Protein AF-A0A7C5TXJ9-F1 (afdb_monomer)

Radius of gyration: 31.92 Å; Cα contacts (8 Å, |Δi|>4): 558; chains: 1; bounding box: 77×81×95 Å

Foldseek 3Di:
DDPPPDQDPVRVLVVLLVVLLVVLLVVLQVLLVVLVVVPPQPPVPDPPPDDPDPPDPDPVQPPLDQQEFEEAADPPLCLVVSLVVSLVVLVVQQVPPPPPDPDDDDDDPDDDPPDRDQFRSEDEFPEAELQPDDQVDALVNVVLVRLLVVLVVCLVVDPDPVLNVLSVVLNCLSVVQAVLLVCLVDPNVLVVLVVPAPDPVSSVVSVVVSVVSVVCNQVSLQVSLVSVSVSVRYQAYEHEYEALLVHPHQSVRRLVCSLRRQSYSRYHYHHYYNVVSNLVRQLVVLCVVCVVVLVVQCPPPPVPPPVVSVVSNVCSNVVSVVSCCSNPPPVSYRYSYCPPVNVQCVLCVVLVHRDAGPLRVLVCQLVPPPDPVSVVVSVVVNVVCVVCVVFFDSVLSSQLVVLVPPPPRDLLNNVVSVVVRVVVSLVVDPQWADKDWDVSQSVCCVPFVWTWIWTAGPVRWIKIKIKHWDDPPDDDDPPDDDTDIFIWIDGPDDDDTDGPDDDDDDPVVVVVVCVVCVVVDDD

pLDDT: mean 71.31, std 22.33, range [27.73, 98.38]

Sequence (523 aa):
MYEATMPRISDELLLKQKEAFREIFQRIYRLAGEVAAELPCDSPGKPEHGQPQPGGPSVEDARQIHRVFAIDGGRGSGKTTLLLTLAEALQCAGRDRNGCCPSGAVPEDATTPHGPRRLRTAWVLPTICPNDLEGSDTVMEAIFAHLSARLDEWYREEHETDRRKKTDGLKRRLVEDIQRGWAFSRQTGWEVVARDAMDYRDFVQLRADQLSASHRRLETWRGFVSDLLNHVGAVFLVVPVDDADLARISCRETLDAIRIYLAHQRIITLFCADLRALRRRLAAEALAEVAPAVNVLHSDGKQESNPLALELLMLAREEPEDLVEKVLPLRYRYHTGLGEGDLDRLVRYRAGNEDLSFSERLWSLADTSAEPRLRLIAWCMLRLLSLVETCLSVRGAAALVGALDESAATPATILREMEAIILEQARLSPRFVNVELGPDPAQAWLDRGLLDIAWKDEGGRRVRATCLLGRSQERFAPETTPVAFWAIVNVLDGVSLRLRKTVEESDDVSRMASAALSPLLPP

Nearest PDB structures (foldseek):
  8hr8-assembly1_C  TM=5.755E-01  e=3.267E-11  Escherichia coli
  8hr9-assembly1_L  TM=5.761E-01  e=9.296E-11  Escherichia coli
  8hra-assembly1_G  TM=5.396E-01  e=2.142E-09  Escherichia coli
  8hra-assembly1_C  TM=5.373E-01  e=2.782E-09  Escherichia coli
  8fnw-assembly1_S  TM=5.820E-01  e=1.335E-08  Escherichia coli

Mean predicted aligned error: 17.06 Å

Structure (mmCIF, N/CA/C/O backbone):
data_AF-A0A7C5TXJ9-F1
#
_entry.id   AF-A0A7C5TXJ9-F1
#
loop_
_atom_site.group_PDB
_atom_site.id
_atom_site.type_symbol
_atom_site.label_atom_id
_atom_site.label_alt_id
_atom_site.label_comp_id
_atom_site.label_asym_id
_atom_site.label_entity_id
_atom_site.label_seq_id
_atom_site.pdbx_PDB_ins_code
_atom_site.Cartn_x
_atom_site.Cartn_y
_atom_site.Cartn_z
_atom_site.occupancy
_atom_site.B_iso_or_equiv
_atom_site.auth_seq_id
_atom_site.auth_comp_id
_atom_site.auth_asym_id
_atom_site.auth_atom_id
_atom_site.pdbx_PDB_model_num
ATOM 1 N N . MET A 1 1 ? -3.013 47.029 -24.398 1.00 41.28 1 MET A N 1
ATOM 2 C CA . MET A 1 1 ? -4.189 46.778 -23.537 1.00 41.28 1 MET A CA 1
ATOM 3 C C . MET A 1 1 ? -4.649 45.325 -23.712 1.00 41.28 1 MET A C 1
ATOM 5 O O . MET A 1 1 ? -5.781 45.079 -24.085 1.00 41.28 1 MET A O 1
ATOM 9 N N . TYR A 1 2 ? -3.737 44.376 -23.472 1.00 34.91 2 TYR A N 1
ATOM 10 C CA . TYR A 1 2 ? -3.995 42.935 -23.355 1.00 34.91 2 TYR A CA 1
ATOM 11 C C . TYR A 1 2 ? -2.947 42.385 -22.376 1.00 34.91 2 TYR A C 1
ATOM 13 O O . TYR A 1 2 ? -2.049 41.637 -22.740 1.00 34.91 2 TYR A O 1
ATOM 21 N N . GLU A 1 3 ? -3.015 42.828 -21.119 1.00 37.03 3 GLU A N 1
ATOM 22 C CA . GLU A 1 3 ? -2.501 42.017 -20.011 1.00 37.03 3 GLU A CA 1
ATOM 23 C C . GLU A 1 3 ? -3.558 40.942 -19.744 1.00 37.03 3 GLU A C 1
ATOM 25 O O . GLU A 1 3 ? -4.351 41.033 -18.812 1.00 37.03 3 GLU A O 1
ATOM 30 N N . ALA A 1 4 ? -3.634 39.950 -20.633 1.00 47.91 4 ALA A N 1
ATOM 31 C CA . ALA A 1 4 ? -4.268 38.692 -20.282 1.00 47.91 4 ALA A CA 1
ATOM 32 C C . ALA A 1 4 ? -3.317 38.020 -19.287 1.00 47.91 4 ALA A C 1
ATOM 34 O O . ALA A 1 4 ? -2.257 37.514 -19.656 1.00 47.91 4 ALA A O 1
ATOM 35 N N . THR A 1 5 ? -3.644 38.132 -18.003 1.00 45.56 5 THR A N 1
ATOM 36 C CA . THR A 1 5 ? -2.929 37.516 -16.889 1.00 45.56 5 THR A CA 1
ATOM 37 C C . THR A 1 5 ? -2.915 36.005 -17.086 1.00 45.56 5 THR A C 1
ATOM 39 O O . THR A 1 5 ? -3.874 35.313 -16.750 1.00 45.56 5 THR A O 1
ATOM 42 N N . MET A 1 6 ? -1.827 35.487 -17.660 1.00 44.81 6 MET A N 1
ATOM 43 C CA . MET A 1 6 ? -1.602 34.048 -17.724 1.00 44.81 6 MET A CA 1
ATOM 44 C C . MET A 1 6 ? -1.619 33.481 -16.300 1.00 44.81 6 MET A C 1
ATOM 46 O O . MET A 1 6 ? -0.939 34.044 -15.430 1.00 44.81 6 MET A O 1
ATOM 50 N N . PRO A 1 7 ? -2.321 32.362 -16.050 1.00 55.94 7 PRO A N 1
ATOM 51 C CA . PRO A 1 7 ? -2.111 31.602 -14.831 1.00 55.94 7 PRO A CA 1
ATOM 52 C C . PRO A 1 7 ? -0.627 31.248 -14.763 1.00 55.94 7 PRO A C 1
ATOM 54 O O . PRO A 1 7 ? -0.042 30.765 -15.739 1.00 55.94 7 PRO A O 1
ATOM 57 N N . ARG A 1 8 ? 0.023 31.521 -13.632 1.00 70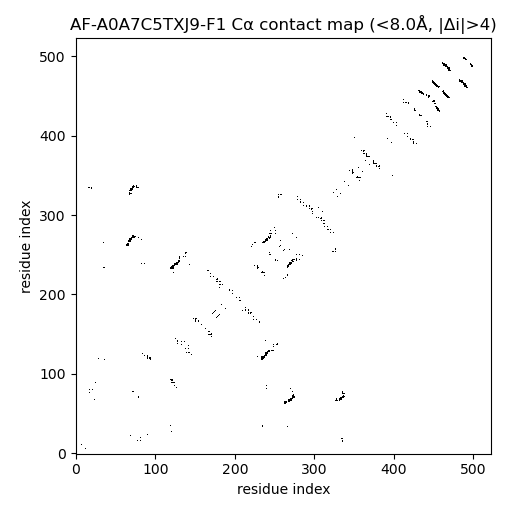.12 8 ARG A N 1
ATOM 58 C CA . ARG A 1 8 ? 1.399 31.059 -13.436 1.00 70.12 8 ARG A CA 1
ATOM 59 C C . ARG A 1 8 ? 1.374 29.528 -13.493 1.00 70.12 8 ARG A C 1
ATOM 61 O O . ARG A 1 8 ? 0.384 28.920 -13.111 1.00 70.12 8 ARG A O 1
ATOM 68 N N . ILE A 1 9 ? 2.463 28.884 -13.916 1.00 67.25 9 ILE A N 1
ATOM 69 C CA . ILE A 1 9 ? 2.589 27.407 -13.893 1.00 67.25 9 ILE A CA 1
ATOM 70 C C . ILE A 1 9 ? 2.201 26.827 -12.515 1.00 67.25 9 ILE A C 1
ATOM 72 O O . ILE A 1 9 ? 1.626 25.745 -12.417 1.00 67.25 9 ILE A O 1
ATOM 76 N N . SER A 1 10 ? 2.460 27.588 -11.448 1.00 75.56 10 SER A N 1
ATOM 77 C CA . SER A 1 10 ? 2.015 27.283 -10.089 1.00 75.56 10 SER A CA 1
ATOM 78 C C . SER A 1 10 ? 0.497 27.173 -9.941 1.00 75.56 10 SER A C 1
ATOM 80 O O . SER A 1 10 ? 0.031 26.349 -9.165 1.00 75.56 10 SER A O 1
ATOM 82 N N . ASP A 1 11 ? -0.270 27.986 -10.661 1.00 84.81 11 ASP A N 1
ATOM 83 C CA . ASP A 1 11 ? -1.721 28.105 -10.529 1.00 84.81 11 ASP A CA 1
ATOM 84 C C . ASP A 1 11 ? -2.429 26.926 -11.202 1.00 84.81 11 ASP A C 1
ATOM 86 O O . ASP A 1 11 ? -3.372 26.381 -10.633 1.00 84.81 11 ASP A O 1
ATOM 90 N N . GLU A 1 12 ? -1.941 26.478 -12.365 1.00 83.31 12 GLU A N 1
ATOM 91 C CA . GLU A 1 12 ? -2.457 25.278 -13.039 1.00 83.31 12 GLU A CA 1
ATOM 92 C C . GLU A 1 12 ? -2.142 24.009 -12.236 1.00 83.31 12 GLU A C 1
ATOM 94 O O . GLU A 1 12 ? -3.018 23.172 -12.011 1.00 83.31 12 GLU A O 1
ATOM 99 N N . LEU A 1 13 ? -0.907 23.887 -11.738 1.00 84.38 13 LEU A N 1
ATOM 100 C CA . LEU A 1 13 ? -0.510 22.770 -10.884 1.00 84.38 13 LEU A CA 1
ATOM 101 C C . LEU A 1 13 ? -1.352 22.729 -9.599 1.00 84.38 13 LEU A C 1
ATOM 103 O O . LEU A 1 13 ? -1.857 21.676 -9.209 1.00 84.38 13 LEU A O 1
ATOM 107 N N . LEU A 1 14 ? -1.557 23.887 -8.968 1.00 87.44 14 LEU A N 1
ATOM 108 C CA . LEU A 1 14 ? -2.400 24.015 -7.784 1.00 87.44 14 LEU A CA 1
ATOM 109 C C . LEU A 1 14 ? -3.865 23.680 -8.092 1.00 87.44 14 LEU A C 1
ATOM 111 O O . LEU A 1 14 ? -4.541 23.089 -7.250 1.00 87.44 14 LEU A O 1
ATOM 115 N N . LEU A 1 15 ? -4.372 24.041 -9.275 1.00 90.00 15 LEU A N 1
ATOM 116 C CA . LEU A 1 15 ? -5.720 23.681 -9.708 1.00 90.00 15 LEU A CA 1
ATOM 117 C C . LEU A 1 15 ? -5.866 22.158 -9.828 1.00 90.00 15 LEU A C 1
ATOM 119 O O . LEU A 1 15 ? -6.760 21.598 -9.196 1.00 90.00 15 LEU A O 1
ATOM 123 N N . LYS A 1 16 ? -4.936 21.483 -10.517 1.00 89.94 16 LYS A N 1
ATOM 124 C CA . LYS A 1 16 ? -4.914 20.012 -10.633 1.00 89.94 16 LYS A CA 1
ATOM 125 C C . LYS A 1 16 ? -4.832 19.324 -9.272 1.00 89.94 16 LYS A C 1
ATOM 127 O O . LYS A 1 16 ? -5.564 18.375 -9.006 1.00 89.94 16 LYS A O 1
ATOM 132 N N . GLN A 1 17 ? -3.991 19.830 -8.368 1.00 92.06 17 GLN A N 1
ATOM 133 C CA . GLN A 1 17 ? -3.908 19.320 -6.996 1.00 92.06 17 GLN A CA 1
ATOM 134 C C . GLN A 1 17 ? -5.220 19.505 -6.227 1.00 92.06 17 GLN A C 1
ATOM 136 O O . GLN A 1 17 ? -5.644 18.592 -5.524 1.00 92.06 17 GLN A O 1
ATOM 141 N N . LYS A 1 18 ? -5.882 20.661 -6.356 1.00 92.50 18 LYS A N 1
ATOM 142 C CA . LYS A 1 18 ? -7.181 20.929 -5.716 1.00 92.50 18 LYS A CA 1
ATOM 143 C C . LYS A 1 18 ? -8.286 20.025 -6.256 1.00 92.50 18 LYS A C 1
ATOM 145 O O . LYS A 1 18 ? -9.134 19.580 -5.482 1.00 92.50 18 LYS A O 1
ATOM 150 N N . GLU A 1 19 ? -8.293 19.766 -7.559 1.00 93.81 19 GLU A N 1
ATOM 151 C CA . GLU A 1 19 ? -9.237 18.851 -8.202 1.00 93.81 19 GLU A CA 1
ATOM 152 C C . GLU A 1 19 ? -9.017 17.415 -7.726 1.00 93.81 19 GLU A C 1
ATOM 154 O O . GLU A 1 19 ? -9.954 16.799 -7.215 1.00 93.81 19 GLU A O 1
ATOM 159 N N . ALA A 1 20 ? -7.771 16.932 -7.770 1.00 94.81 20 ALA A N 1
ATOM 160 C CA . ALA A 1 20 ? -7.400 15.618 -7.254 1.00 94.81 20 ALA A CA 1
ATOM 161 C C . ALA A 1 20 ? -7.746 15.474 -5.763 1.00 94.81 20 ALA A C 1
ATOM 163 O O . ALA A 1 20 ? -8.360 14.485 -5.366 1.00 94.81 20 ALA A O 1
ATOM 164 N N . PHE A 1 21 ? -7.431 16.482 -4.940 1.00 96.06 21 PHE A N 1
ATOM 165 C CA . PHE A 1 21 ? -7.812 16.521 -3.527 1.00 96.06 21 PHE A CA 1
ATOM 166 C C . PHE A 1 21 ? -9.319 16.336 -3.359 1.00 96.06 21 PHE A C 1
ATOM 168 O O . PHE A 1 21 ? -9.758 15.455 -2.621 1.00 96.06 21 PHE A O 1
ATOM 175 N N . ARG A 1 22 ? -10.116 17.161 -4.051 1.00 95.62 22 ARG A N 1
ATOM 176 C CA . ARG A 1 22 ? -11.576 17.153 -3.938 1.00 95.62 22 ARG A CA 1
ATOM 177 C C . ARG A 1 22 ? -12.144 15.795 -4.328 1.00 95.62 22 ARG A C 1
ATOM 179 O O . ARG A 1 22 ? -12.972 15.266 -3.591 1.00 95.62 22 ARG A O 1
ATOM 186 N N . GLU A 1 23 ? -11.707 15.241 -5.455 1.00 95.75 23 GLU A N 1
ATOM 187 C CA . GLU A 1 23 ? -12.225 13.971 -5.957 1.00 95.75 23 GLU A CA 1
ATOM 188 C C . GLU A 1 23 ? -11.856 12.805 -5.034 1.00 95.75 23 GLU A C 1
ATOM 190 O O . GLU A 1 23 ? -12.744 12.056 -4.616 1.00 95.75 23 GLU A O 1
ATOM 195 N N . ILE A 1 24 ? -10.579 12.691 -4.642 1.00 96.25 24 ILE A N 1
ATOM 196 C CA . ILE A 1 24 ? -10.113 11.646 -3.719 1.00 96.25 24 ILE A CA 1
ATOM 197 C C . ILE A 1 24 ? -10.882 11.743 -2.399 1.00 96.25 24 ILE A C 1
ATOM 199 O O . ILE A 1 24 ? -11.471 10.760 -1.947 1.00 96.25 24 ILE A O 1
ATOM 203 N N . PHE A 1 25 ? -10.933 12.934 -1.800 1.00 95.88 25 PHE A N 1
ATOM 204 C CA . PHE A 1 25 ? -11.577 13.155 -0.509 1.00 95.88 25 PHE A CA 1
ATOM 205 C C . PHE A 1 25 ? -13.076 12.830 -0.546 1.00 95.88 25 PHE A C 1
ATOM 207 O O . PHE A 1 25 ? -13.557 12.049 0.277 1.00 95.88 25 PHE A O 1
ATOM 214 N N . GLN A 1 26 ? -13.818 13.355 -1.529 1.00 94.81 26 GLN A N 1
ATOM 215 C CA . GLN A 1 26 ? -15.252 13.077 -1.682 1.00 94.81 26 GLN A CA 1
ATOM 216 C C . GLN A 1 26 ? -15.529 11.587 -1.889 1.00 94.81 26 GLN A C 1
ATOM 218 O O . GLN A 1 26 ? -16.504 11.053 -1.355 1.00 94.81 26 GLN A O 1
ATOM 223 N N . ARG A 1 27 ? -14.669 10.897 -2.644 1.00 95.69 27 ARG A N 1
ATOM 224 C CA . ARG A 1 27 ? -14.819 9.467 -2.911 1.00 95.69 27 ARG A CA 1
ATOM 225 C C . ARG A 1 27 ? -14.566 8.626 -1.667 1.00 95.69 27 ARG A C 1
ATOM 227 O O . ARG A 1 27 ? -15.353 7.725 -1.393 1.00 95.69 27 ARG A O 1
ATOM 234 N N . ILE A 1 28 ? -13.537 8.952 -0.883 1.00 95.12 28 ILE A N 1
ATOM 235 C CA . ILE A 1 28 ? -13.273 8.305 0.412 1.00 95.12 28 ILE A CA 1
ATOM 236 C C . ILE A 1 28 ? -14.456 8.505 1.366 1.00 95.12 28 ILE A C 1
ATOM 238 O O . ILE A 1 28 ? -14.895 7.552 2.006 1.00 95.12 28 ILE A O 1
ATOM 242 N N . TYR A 1 29 ? -15.021 9.710 1.421 1.00 92.75 29 TYR A N 1
ATOM 243 C CA . TYR A 1 29 ? -16.194 9.995 2.250 1.00 92.75 29 TYR A CA 1
ATOM 244 C C . TYR A 1 29 ? -17.439 9.216 1.835 1.00 92.75 29 TYR A C 1
ATOM 246 O O . TYR A 1 29 ? -18.140 8.680 2.692 1.00 92.75 29 TYR A O 1
ATOM 254 N N . ARG A 1 30 ? -17.708 9.119 0.530 1.00 92.94 30 ARG A N 1
ATOM 255 C CA . ARG A 1 30 ? -18.828 8.322 0.019 1.00 92.94 30 ARG A CA 1
ATOM 256 C C . ARG A 1 30 ? -18.668 6.849 0.388 1.00 92.94 30 ARG A C 1
ATOM 258 O O . ARG A 1 30 ? -19.582 6.269 0.964 1.00 92.94 30 ARG A O 1
ATOM 265 N N . LEU A 1 31 ? -17.477 6.291 0.150 1.00 93.12 31 LEU A N 1
ATOM 266 C CA . LEU A 1 31 ? -17.140 4.922 0.544 1.00 93.12 31 LEU A CA 1
ATOM 267 C C . LEU A 1 31 ? -17.303 4.711 2.053 1.00 93.12 31 LEU A C 1
ATOM 269 O O . LEU A 1 31 ? -17.681 3.623 2.478 1.00 93.12 31 LEU A O 1
ATOM 273 N N . ALA A 1 32 ? -17.008 5.727 2.870 1.00 92.25 32 ALA A N 1
ATOM 274 C CA . ALA A 1 32 ? -17.168 5.632 4.316 1.00 92.25 32 ALA A CA 1
ATOM 275 C C . ALA A 1 32 ? -18.641 5.519 4.704 1.00 92.25 32 ALA A C 1
ATOM 277 O O . ALA A 1 32 ? -18.963 4.724 5.577 1.00 92.25 32 ALA A O 1
ATOM 278 N N . GLY A 1 33 ? -19.524 6.269 4.037 1.00 89.75 33 GLY A N 1
ATOM 279 C CA . GLY A 1 33 ? -20.972 6.151 4.214 1.00 89.75 33 GLY A CA 1
ATOM 280 C C . GLY A 1 33 ? -21.499 4.772 3.815 1.00 89.75 33 GLY A C 1
ATOM 281 O O . GLY A 1 33 ? -22.250 4.172 4.578 1.00 89.75 33 GLY A O 1
ATOM 282 N N . GLU A 1 34 ? -21.052 4.247 2.670 1.00 91.50 34 GLU A N 1
ATOM 283 C CA . GLU A 1 34 ? -21.413 2.904 2.188 1.00 91.50 34 GLU A CA 1
ATOM 284 C C . GLU A 1 34 ? -20.984 1.817 3.187 1.00 91.50 34 GLU A C 1
ATOM 286 O O . GLU A 1 34 ? -21.809 1.035 3.649 1.00 91.50 34 GLU A O 1
ATOM 291 N N . VAL A 1 35 ? -19.714 1.818 3.607 1.00 91.25 35 VAL A N 1
ATOM 292 C CA . VAL A 1 35 ? -19.205 0.825 4.568 1.00 91.25 35 VAL A CA 1
ATOM 293 C C . VAL A 1 35 ? -19.834 0.997 5.948 1.00 91.25 35 VAL A C 1
ATOM 295 O O . VAL A 1 35 ? -20.130 0.007 6.605 1.00 91.25 35 VAL A O 1
ATOM 298 N N . ALA A 1 36 ? -20.064 2.228 6.409 1.00 89.62 36 ALA A N 1
ATOM 299 C CA . ALA A 1 36 ? -20.711 2.462 7.698 1.00 89.62 36 ALA A CA 1
ATOM 300 C C . ALA A 1 36 ? -22.160 1.956 7.734 1.00 89.62 36 ALA A C 1
ATOM 302 O O . ALA A 1 36 ? -22.614 1.554 8.802 1.00 89.62 36 ALA A O 1
ATOM 303 N N . ALA A 1 37 ? -22.865 1.959 6.598 1.00 87.38 37 ALA A N 1
ATOM 304 C CA . ALA A 1 37 ? -24.211 1.401 6.488 1.00 87.38 37 ALA A CA 1
ATOM 305 C C . ALA A 1 37 ? -24.225 -0.139 6.533 1.00 87.38 37 ALA A C 1
ATOM 307 O O . ALA A 1 37 ? -25.206 -0.723 6.986 1.00 87.38 37 ALA A O 1
ATOM 308 N N . GLU A 1 38 ? -23.147 -0.788 6.087 1.00 87.88 38 GLU A N 1
ATOM 309 C CA . GLU A 1 38 ? -22.979 -2.248 6.137 1.00 87.88 38 GLU A CA 1
ATOM 310 C C . GLU A 1 38 ? -22.490 -2.752 7.502 1.00 87.88 38 GLU A C 1
ATOM 312 O O . GLU A 1 38 ? -22.678 -3.924 7.835 1.00 87.88 38 GLU A O 1
ATOM 3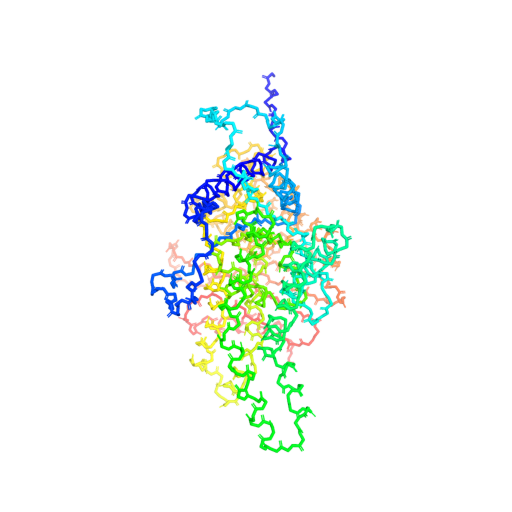17 N N . LEU A 1 39 ? -21.851 -1.893 8.304 1.00 85.00 39 LEU A N 1
ATOM 318 C CA . LEU A 1 39 ? -21.399 -2.277 9.636 1.00 85.00 39 LEU A CA 1
ATOM 319 C C . LEU A 1 39 ? -22.615 -2.587 10.522 1.00 85.00 39 LEU A C 1
ATOM 321 O O . LEU A 1 39 ? -23.532 -1.764 10.607 1.00 85.00 39 LEU A O 1
ATOM 325 N N . PRO A 1 40 ? -22.630 -3.738 11.222 1.00 77.06 40 PRO A N 1
ATOM 326 C CA . PRO A 1 40 ? -23.724 -4.071 12.116 1.00 77.06 40 PRO A CA 1
ATOM 327 C C . PRO A 1 40 ? -23.871 -2.948 13.143 1.00 77.06 40 PRO A C 1
ATOM 329 O O . PRO A 1 40 ? -22.924 -2.598 13.852 1.00 77.06 40 PRO A O 1
ATOM 332 N N . CYS A 1 41 ? -25.059 -2.343 13.197 1.00 61.81 41 CYS A N 1
ATOM 333 C CA . CYS A 1 41 ? -25.407 -1.444 14.282 1.00 61.81 41 CYS A CA 1
ATOM 334 C C . CYS A 1 41 ? -25.429 -2.291 15.550 1.00 61.81 41 CYS A C 1
ATOM 336 O O . CYS A 1 41 ? -26.430 -2.961 15.808 1.00 61.81 41 CYS A O 1
ATOM 338 N N . ASP A 1 42 ? -24.326 -2.280 16.303 1.00 58.28 42 ASP A N 1
ATOM 339 C CA . ASP A 1 42 ? -24.230 -2.836 17.652 1.00 58.28 42 ASP A CA 1
ATOM 340 C C . ASP A 1 42 ? -25.283 -2.142 18.523 1.00 58.28 42 ASP A C 1
ATOM 342 O O . ASP A 1 42 ? -25.031 -1.167 19.234 1.00 58.28 42 ASP A O 1
ATOM 346 N N . SER A 1 43 ? -26.515 -2.627 18.425 1.00 50.78 43 SER A N 1
ATOM 347 C CA . SER A 1 43 ? -27.554 -2.354 19.390 1.00 50.78 43 SER A CA 1
ATOM 348 C C . SER A 1 43 ? -27.059 -3.021 20.672 1.00 50.78 43 SER A C 1
ATOM 350 O O . SER A 1 43 ? -26.766 -4.216 20.636 1.00 50.78 43 SER A O 1
ATOM 352 N N . PRO A 1 44 ? -26.920 -2.301 21.798 1.00 45.88 44 PRO A N 1
ATOM 353 C CA . PRO A 1 44 ? -26.379 -2.838 23.050 1.00 45.88 44 PRO A CA 1
ATOM 354 C C . PRO A 1 44 ? -27.350 -3.815 23.752 1.00 45.88 44 PRO A C 1
ATOM 356 O O . PRO A 1 44 ? -27.545 -3.772 24.964 1.00 45.88 44 PRO A O 1
ATOM 359 N N . GLY A 1 45 ? -27.993 -4.702 22.992 1.00 41.62 45 GLY A N 1
ATOM 360 C CA . GLY A 1 45 ? -28.906 -5.731 23.454 1.00 41.62 45 GLY A CA 1
ATOM 361 C C . GLY A 1 45 ? -28.207 -7.080 23.523 1.00 41.62 45 GLY A C 1
ATOM 362 O O . GLY A 1 45 ? -28.178 -7.788 22.532 1.00 41.62 45 GLY A O 1
ATOM 363 N N . LYS A 1 46 ? -27.712 -7.413 24.722 1.00 39.69 46 LYS A N 1
ATOM 364 C CA . LYS A 1 46 ? -27.244 -8.730 25.200 1.00 39.69 46 LYS A CA 1
ATOM 365 C C . LYS A 1 46 ? -26.164 -9.448 24.362 1.00 39.69 46 LYS A C 1
ATOM 367 O O . LYS A 1 46 ? -26.402 -9.805 23.217 1.00 39.69 46 LYS A O 1
ATOM 372 N N . PRO A 1 47 ? -25.013 -9.801 24.968 1.00 43.19 47 PRO A N 1
ATOM 373 C CA . PRO A 1 47 ? -24.089 -10.742 24.353 1.00 43.19 47 PRO A CA 1
ATOM 374 C C . PRO A 1 47 ? -24.760 -12.118 24.311 1.00 43.19 47 PRO A C 1
ATOM 376 O O . PRO A 1 47 ? -24.775 -12.847 25.304 1.00 43.19 47 PRO A O 1
ATOM 379 N N . GLU A 1 48 ? -25.353 -12.483 23.178 1.00 41.12 48 GLU A N 1
ATOM 380 C CA . GLU A 1 48 ? -25.598 -13.890 22.903 1.00 41.12 48 GLU A CA 1
ATOM 381 C C . GLU A 1 48 ? -24.230 -14.544 22.723 1.00 41.12 48 GLU A C 1
ATOM 383 O O . GLU A 1 48 ? -23.496 -14.265 21.777 1.00 41.12 48 GLU A O 1
ATOM 388 N N . HIS A 1 49 ? -23.860 -15.391 23.682 1.00 41.56 49 HIS A N 1
ATOM 389 C CA . HIS A 1 49 ? -22.711 -16.288 23.618 1.00 41.56 49 HIS A CA 1
ATOM 390 C C . HIS A 1 49 ? -22.918 -17.376 22.547 1.00 41.56 49 HIS A C 1
ATOM 392 O O . HIS A 1 49 ? -22.838 -18.570 22.827 1.00 41.56 49 HIS A O 1
ATOM 398 N N . GLY A 1 50 ? -23.195 -16.973 21.308 1.00 38.16 50 GLY A N 1
ATOM 399 C CA . GLY A 1 50 ? -23.020 -17.817 20.142 1.00 38.16 50 GLY A CA 1
ATOM 400 C C . GLY A 1 50 ? -21.535 -17.857 19.823 1.00 38.16 50 GLY A C 1
ATOM 401 O O . GLY A 1 50 ? -20.932 -16.824 19.536 1.00 38.16 50 GLY A O 1
ATOM 402 N N . GLN A 1 51 ? -20.924 -19.039 19.907 1.00 36.78 51 GLN A N 1
ATOM 403 C CA . GLN A 1 51 ? -19.608 -19.267 19.316 1.00 36.78 51 GLN A CA 1
ATOM 404 C C . GLN A 1 51 ? -19.606 -18.701 17.886 1.00 36.78 51 GLN A C 1
ATOM 406 O O . GLN A 1 51 ? -20.603 -18.900 17.185 1.00 36.78 51 GLN A O 1
ATOM 411 N N . PRO A 1 52 ? -18.536 -18.011 17.441 1.00 42.03 52 PRO A N 1
ATOM 412 C CA . PRO A 1 52 ? -18.434 -17.577 16.057 1.00 42.03 52 PRO A CA 1
ATOM 413 C C . PRO A 1 52 ? -18.590 -18.820 15.185 1.00 42.03 52 PRO A C 1
ATOM 415 O O . PRO A 1 52 ? -17.727 -19.700 15.191 1.00 42.03 52 PRO A O 1
ATOM 418 N N . GLN A 1 53 ? -19.731 -18.942 14.502 1.00 36.59 53 GLN A N 1
ATOM 419 C CA . GLN A 1 53 ? -19.877 -19.991 13.512 1.00 36.59 53 GLN A CA 1
ATOM 420 C C . GLN A 1 53 ? -18.771 -19.754 12.482 1.00 36.59 53 GLN A C 1
ATOM 422 O O . GLN A 1 53 ? -18.602 -18.613 12.044 1.00 36.59 53 GLN A O 1
ATOM 427 N N . PRO A 1 54 ? -18.007 -20.786 12.092 1.00 41.84 54 PRO A N 1
ATOM 428 C CA . PRO A 1 54 ? -17.063 -20.698 10.993 1.00 41.84 54 PRO A CA 1
ATOM 429 C C . PRO A 1 54 ? -17.855 -20.641 9.679 1.00 41.84 54 PRO A C 1
ATOM 431 O O . PRO A 1 54 ? -17.796 -21.545 8.852 1.00 41.84 54 PRO A O 1
ATOM 434 N N . GLY A 1 55 ? -18.648 -19.585 9.500 1.00 42.84 55 GLY A N 1
ATOM 435 C CA . GLY A 1 55 ? -19.068 -19.131 8.192 1.00 42.84 55 GLY A CA 1
ATOM 436 C C . GLY A 1 55 ? -17.812 -18.602 7.529 1.00 42.84 55 GLY A C 1
ATOM 437 O O . GLY A 1 55 ? -17.428 -17.457 7.755 1.00 42.84 55 GLY A O 1
ATOM 438 N N . GLY A 1 56 ? -17.115 -19.481 6.806 1.00 43.88 56 GLY A N 1
ATOM 439 C CA . GLY A 1 56 ? -16.015 -19.067 5.948 1.00 43.88 56 GLY A CA 1
ATOM 440 C C . GLY A 1 56 ? -16.481 -17.914 5.053 1.00 43.88 56 GLY A C 1
ATOM 441 O O . GLY A 1 56 ? -17.666 -17.878 4.702 1.00 43.88 56 GLY A O 1
ATOM 442 N N . PRO A 1 57 ? -15.589 -16.966 4.722 1.00 46.06 57 PRO A N 1
ATOM 443 C CA . PRO A 1 57 ? -15.933 -15.842 3.862 1.00 46.06 57 PRO A CA 1
ATOM 444 C C . PRO A 1 57 ? -16.647 -16.371 2.620 1.00 46.06 57 PRO A C 1
ATOM 446 O O . PRO A 1 57 ? -16.202 -17.341 1.996 1.00 46.06 57 PRO A O 1
ATOM 449 N N . SER A 1 58 ? -17.801 -15.784 2.314 1.00 45.09 58 SER A N 1
ATOM 450 C CA . SER A 1 58 ? -18.580 -16.187 1.153 1.00 45.09 58 SER A CA 1
ATOM 451 C C . SER A 1 58 ? -17.711 -16.008 -0.094 1.00 45.09 58 SER A C 1
ATOM 453 O O . SER A 1 58 ? -16.871 -15.114 -0.159 1.00 45.09 58 SER A O 1
ATOM 455 N N . VAL A 1 59 ? -17.874 -16.856 -1.109 1.00 45.66 59 VAL A N 1
ATOM 456 C CA . VAL A 1 59 ? -17.081 -16.779 -2.354 1.00 45.66 59 VAL A CA 1
ATOM 457 C C . VAL A 1 59 ? -17.230 -15.407 -3.055 1.00 45.66 59 VAL A C 1
ATOM 459 O O . VAL A 1 59 ? -16.387 -15.032 -3.867 1.00 45.66 59 VAL A O 1
ATOM 462 N N . GLU A 1 60 ? -18.240 -14.607 -2.696 1.00 44.28 60 GLU A N 1
ATOM 463 C CA . GLU A 1 60 ? -18.411 -13.222 -3.154 1.00 44.28 60 GLU A CA 1
ATOM 464 C C . GLU A 1 60 ? -17.472 -12.209 -2.461 1.00 44.28 60 GLU A C 1
ATOM 466 O O . GLU A 1 60 ? -17.071 -11.233 -3.100 1.00 44.28 60 GLU A O 1
ATOM 471 N N . ASP A 1 61 ? -16.979 -12.495 -1.247 1.00 47.62 61 ASP A N 1
ATOM 472 C CA . ASP A 1 61 ? -15.930 -11.722 -0.549 1.00 47.62 61 ASP A CA 1
ATOM 473 C C . ASP A 1 61 ? -14.542 -11.855 -1.218 1.00 47.62 61 ASP A C 1
ATOM 475 O O . ASP A 1 61 ? -13.577 -11.170 -0.858 1.00 47.62 61 ASP A O 1
ATOM 479 N N . ALA A 1 62 ? -14.415 -12.734 -2.220 1.00 44.88 62 ALA A N 1
ATOM 480 C CA . ALA A 1 62 ? -13.171 -12.983 -2.943 1.00 44.88 62 ALA A CA 1
ATOM 481 C C . ALA A 1 62 ? -12.852 -11.935 -4.024 1.00 44.88 62 ALA A C 1
ATOM 483 O O . ALA A 1 62 ? -11.736 -11.928 -4.555 1.00 44.88 62 ALA A O 1
ATOM 484 N N . ARG A 1 63 ? -13.770 -11.009 -4.349 1.00 55.53 63 ARG A N 1
ATOM 485 C CA . ARG A 1 63 ? -13.405 -9.834 -5.155 1.00 55.53 63 ARG A CA 1
ATOM 486 C C . ARG A 1 63 ? -12.557 -8.912 -4.286 1.00 55.53 63 ARG A C 1
ATOM 488 O O . ARG A 1 63 ? -13.084 -8.079 -3.562 1.00 55.53 63 ARG A O 1
ATOM 495 N N . GLN A 1 64 ? -11.234 -9.059 -4.355 1.00 61.97 64 GLN A N 1
ATOM 496 C CA . GLN A 1 64 ? -10.285 -8.148 -3.713 1.00 61.97 64 GLN A CA 1
ATOM 497 C C . GLN A 1 64 ? -10.555 -6.712 -4.187 1.00 61.97 64 GLN A C 1
ATOM 499 O O . GLN A 1 64 ? -10.170 -6.308 -5.284 1.00 61.97 64 GLN A O 1
ATOM 504 N N . ILE A 1 65 ? -11.264 -5.930 -3.371 1.00 77.81 65 ILE A N 1
ATOM 505 C CA . ILE A 1 65 ? -11.518 -4.521 -3.664 1.00 77.81 65 ILE A CA 1
ATOM 506 C C . ILE A 1 65 ? -10.236 -3.755 -3.331 1.00 77.81 65 ILE A C 1
ATOM 508 O O . ILE A 1 65 ? -9.974 -3.435 -2.173 1.00 77.81 65 ILE A O 1
ATOM 512 N N . HIS A 1 66 ? -9.439 -3.437 -4.350 1.00 82.12 66 HIS A N 1
ATOM 513 C CA . HIS A 1 66 ? -8.325 -2.504 -4.204 1.00 82.12 66 HIS A CA 1
ATOM 514 C C . HIS A 1 66 ? -8.872 -1.078 -4.045 1.00 82.12 66 HIS A C 1
ATOM 516 O O . HIS A 1 66 ? -9.431 -0.501 -4.984 1.00 82.12 66 HIS A O 1
ATOM 522 N N . ARG A 1 67 ? -8.719 -0.509 -2.844 1.00 93.94 67 ARG A N 1
ATOM 523 C CA . ARG A 1 67 ? -9.041 0.893 -2.523 1.00 93.94 67 ARG A CA 1
ATOM 524 C C . ARG A 1 67 ? -7.758 1.720 -2.470 1.00 93.94 67 ARG A C 1
ATOM 526 O O . ARG A 1 67 ? -7.399 2.282 -1.437 1.00 93.94 67 ARG A O 1
ATOM 533 N N . VAL A 1 68 ? -7.047 1.732 -3.593 1.00 96.62 68 VAL A N 1
ATOM 534 C CA . VAL A 1 68 ? -5.764 2.425 -3.738 1.00 96.62 68 VAL A CA 1
ATOM 535 C C . VAL A 1 68 ? -5.973 3.671 -4.583 1.00 96.62 68 VAL A C 1
ATOM 537 O O . VAL A 1 68 ? -6.395 3.562 -5.730 1.00 96.62 68 VAL A O 1
ATOM 540 N N . PHE A 1 69 ? -5.687 4.839 -4.014 1.00 97.69 69 PHE A N 1
ATOM 541 C CA . PHE A 1 69 ? -5.714 6.124 -4.707 1.00 97.69 69 PHE A CA 1
ATOM 542 C C . PHE A 1 69 ? -4.273 6.511 -5.021 1.00 97.69 69 PHE A C 1
ATOM 544 O O . PHE A 1 69 ? -3.509 6.854 -4.119 1.00 97.69 69 PHE A O 1
ATOM 551 N N . ALA A 1 70 ? -3.895 6.397 -6.291 1.00 97.56 70 ALA A N 1
ATOM 552 C CA . ALA A 1 70 ? -2.549 6.691 -6.751 1.00 97.56 70 ALA A CA 1
ATOM 553 C C . ALA A 1 70 ? -2.438 8.166 -7.149 1.00 97.56 70 ALA A C 1
ATOM 555 O O . ALA A 1 70 ? -3.204 8.638 -7.985 1.00 97.56 70 ALA A O 1
ATOM 556 N N . ILE A 1 71 ? -1.479 8.881 -6.576 1.00 97.44 71 ILE A N 1
ATOM 557 C CA . ILE A 1 71 ? -1.141 10.259 -6.916 1.00 97.44 71 ILE A CA 1
ATOM 558 C C . ILE A 1 71 ? 0.141 10.206 -7.743 1.00 97.44 71 ILE A C 1
ATOM 560 O O . ILE A 1 71 ? 1.223 9.934 -7.225 1.00 97.44 71 ILE A O 1
ATOM 564 N N . ASP A 1 72 ? -0.008 10.435 -9.041 1.00 95.69 72 ASP A N 1
ATOM 565 C CA . ASP A 1 72 ? 1.054 10.331 -10.034 1.00 95.69 72 ASP A CA 1
ATOM 566 C C . ASP A 1 72 ? 1.616 11.707 -10.403 1.00 95.69 72 ASP A C 1
ATOM 568 O O . ASP A 1 72 ? 0.902 12.713 -10.440 1.00 95.69 72 ASP A O 1
ATOM 572 N N . GLY A 1 73 ? 2.910 11.764 -10.689 1.00 93.56 73 GLY A N 1
ATOM 573 C CA . GLY A 1 73 ? 3.596 12.983 -11.100 1.00 93.56 73 GLY A CA 1
ATOM 574 C C . GLY A 1 73 ? 5.104 12.918 -10.890 1.00 93.56 73 GLY A C 1
ATOM 575 O O . GLY A 1 73 ? 5.608 12.166 -10.060 1.00 93.56 73 GLY A O 1
ATOM 576 N N . GLY A 1 74 ? 5.843 13.748 -11.623 1.00 90.12 74 GLY A N 1
ATOM 577 C CA . GLY A 1 74 ? 7.296 13.857 -11.485 1.00 90.12 74 GLY A CA 1
ATOM 578 C C . GLY A 1 74 ? 7.741 14.613 -10.226 1.00 90.12 74 GLY A C 1
ATOM 579 O O . GLY A 1 74 ? 6.944 15.012 -9.369 1.00 90.12 74 GLY A O 1
ATOM 580 N N . ARG A 1 75 ? 9.051 14.845 -10.103 1.00 87.44 75 ARG A N 1
ATOM 581 C CA . ARG A 1 75 ? 9.608 15.711 -9.049 1.00 87.44 75 ARG A CA 1
ATOM 582 C C . ARG A 1 75 ? 9.033 17.127 -9.154 1.00 87.44 75 ARG A C 1
ATOM 584 O O . ARG A 1 75 ? 8.898 17.666 -10.246 1.00 87.44 75 ARG A O 1
ATOM 591 N N . GLY A 1 76 ? 8.707 17.728 -8.010 1.00 87.44 76 GLY A N 1
ATOM 592 C CA . GLY A 1 76 ? 8.170 19.092 -7.947 1.00 87.44 76 GLY A CA 1
ATOM 593 C C . GLY A 1 76 ? 6.683 19.230 -8.294 1.00 87.44 76 GLY A C 1
ATOM 594 O O . GLY A 1 76 ? 6.167 20.340 -8.234 1.00 87.44 76 GLY A O 1
ATOM 595 N N . SER A 1 77 ? 5.962 18.138 -8.583 1.00 90.19 77 SER A N 1
ATOM 596 C CA . SER A 1 77 ? 4.518 18.209 -8.864 1.00 90.19 77 SER A CA 1
ATOM 597 C C . SER A 1 77 ? 3.634 18.364 -7.618 1.00 90.19 77 SER A C 1
ATOM 599 O O . SER A 1 77 ? 2.414 18.413 -7.730 1.00 90.19 77 SER A O 1
ATOM 601 N N . GLY A 1 78 ? 4.237 18.407 -6.422 1.00 92.12 78 GLY A N 1
ATOM 602 C CA . GLY A 1 78 ? 3.557 18.541 -5.128 1.00 92.12 78 GLY A CA 1
ATOM 603 C C . GLY A 1 78 ? 2.720 17.331 -4.686 1.00 92.12 78 GLY A C 1
ATOM 604 O O . GLY A 1 78 ? 1.800 17.502 -3.890 1.00 92.12 78 GLY A O 1
ATOM 605 N N . LYS A 1 79 ? 3.051 16.112 -5.149 1.00 94.69 79 LYS A N 1
ATOM 606 C CA . LYS A 1 79 ? 2.416 14.852 -4.694 1.00 94.69 79 LYS A CA 1
ATOM 607 C C . LYS A 1 79 ? 2.419 14.713 -3.174 1.00 94.69 79 LYS A C 1
ATOM 609 O O . LYS A 1 79 ? 1.361 14.542 -2.585 1.00 94.69 79 LYS A O 1
ATOM 614 N N . THR A 1 80 ? 3.587 14.872 -2.551 1.00 94.94 80 THR A N 1
ATOM 615 C CA . THR A 1 80 ? 3.763 14.818 -1.094 1.00 94.94 80 THR A CA 1
ATOM 616 C C . THR A 1 80 ? 2.880 15.842 -0.387 1.00 94.94 80 THR A C 1
ATOM 618 O O . THR A 1 80 ? 2.204 15.521 0.584 1.00 94.94 80 THR A O 1
ATOM 621 N N . THR A 1 81 ? 2.803 17.074 -0.903 1.00 95.25 81 THR A N 1
ATOM 622 C CA . THR A 1 81 ? 1.928 18.111 -0.339 1.00 95.25 81 THR A CA 1
ATOM 623 C C . THR A 1 81 ? 0.460 17.696 -0.405 1.00 95.25 81 THR A C 1
ATOM 625 O O . THR A 1 81 ? -0.250 17.809 0.593 1.00 95.25 81 THR A O 1
ATOM 628 N N . LEU A 1 82 ? 0.008 17.177 -1.551 1.00 96.19 82 LEU A N 1
ATOM 629 C CA . LEU A 1 82 ? -1.351 16.667 -1.720 1.00 96.19 82 LEU A CA 1
ATOM 630 C C . LEU A 1 82 ? -1.638 15.484 -0.781 1.00 96.19 82 LEU A C 1
ATOM 632 O O . LEU A 1 82 ? -2.682 15.470 -0.132 1.00 96.19 82 LEU A O 1
ATOM 636 N N . LEU A 1 83 ? -0.712 14.529 -0.668 1.00 97.44 83 LEU A N 1
ATOM 637 C CA . LEU A 1 83 ? -0.808 13.372 0.224 1.00 97.44 83 LEU A CA 1
ATOM 638 C C . LEU A 1 83 ? -0.981 13.794 1.681 1.00 97.44 83 LEU A C 1
ATOM 640 O O . LEU A 1 83 ? -1.910 13.341 2.346 1.00 97.44 83 LEU A O 1
ATOM 644 N N . LEU A 1 84 ? -0.103 14.677 2.163 1.00 96.25 84 LEU A N 1
ATOM 645 C CA . LEU A 1 84 ? -0.132 15.172 3.536 1.00 96.25 84 LEU A CA 1
ATOM 646 C C . LEU A 1 84 ? -1.413 15.962 3.811 1.00 96.25 84 LEU A C 1
ATOM 648 O O . LEU A 1 84 ? -2.040 15.767 4.848 1.00 96.25 84 LEU A O 1
ATOM 652 N N . THR A 1 85 ? -1.856 16.775 2.848 1.00 96.00 85 THR A N 1
ATOM 653 C CA . THR A 1 85 ? -3.101 17.546 2.965 1.00 96.00 85 THR A CA 1
ATOM 654 C C . THR A 1 85 ? -4.321 16.620 3.014 1.00 96.00 85 THR A C 1
ATOM 656 O O . THR A 1 85 ? -5.230 16.838 3.811 1.00 96.0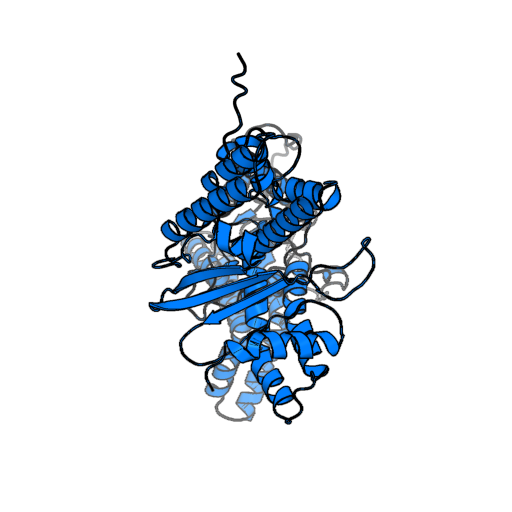0 85 THR A O 1
ATOM 659 N N . LEU A 1 86 ? -4.350 15.552 2.206 1.00 96.62 86 LEU A N 1
ATOM 660 C CA . LEU A 1 86 ? -5.389 14.517 2.269 1.00 96.62 86 LEU A CA 1
ATOM 661 C C . LEU A 1 86 ? -5.373 13.780 3.610 1.00 96.62 86 LEU A C 1
ATOM 663 O O . LEU A 1 86 ? -6.428 13.610 4.219 1.00 96.62 86 LEU A O 1
ATOM 667 N N . ALA A 1 87 ? -4.196 13.359 4.075 1.00 95.44 87 ALA A N 1
ATOM 668 C CA . ALA A 1 87 ? -4.029 12.666 5.346 1.00 95.44 87 ALA A CA 1
ATOM 669 C C . ALA A 1 87 ? -4.532 13.520 6.522 1.00 95.44 87 ALA A C 1
ATOM 671 O O . ALA A 1 87 ? -5.330 13.046 7.333 1.00 95.44 87 ALA A O 1
ATOM 672 N N . GLU A 1 88 ? -4.140 14.795 6.572 1.00 93.88 88 GLU A N 1
ATOM 673 C CA . GLU A 1 88 ? -4.577 15.745 7.595 1.00 93.88 88 GLU A CA 1
ATOM 674 C C . GLU A 1 88 ? -6.087 16.007 7.517 1.00 93.88 88 GLU A C 1
ATOM 676 O O . GLU A 1 88 ? -6.790 15.896 8.524 1.00 93.88 88 GLU A O 1
ATOM 681 N N . ALA A 1 89 ? -6.621 16.267 6.319 1.00 93.00 89 ALA A N 1
ATOM 682 C CA . ALA A 1 89 ? -8.048 16.507 6.130 1.00 93.00 89 ALA A CA 1
ATOM 683 C C . ALA A 1 89 ? -8.897 15.302 6.573 1.00 93.00 89 ALA A C 1
ATOM 685 O O . ALA A 1 89 ? -9.906 15.479 7.257 1.00 93.00 89 ALA A O 1
ATOM 686 N N . LEU A 1 90 ? -8.478 14.075 6.243 1.00 93.56 90 LEU A N 1
ATOM 687 C CA . LEU A 1 90 ? -9.143 12.836 6.670 1.00 93.56 90 LEU A CA 1
ATOM 688 C C . LEU A 1 90 ? -9.031 12.590 8.180 1.00 93.56 90 LEU A C 1
ATOM 690 O O . LEU A 1 90 ? -9.911 11.963 8.772 1.00 93.56 90 LEU A O 1
ATOM 694 N N . GLN A 1 91 ? -7.973 13.080 8.824 1.00 90.56 91 GLN A N 1
ATOM 695 C CA . GLN A 1 91 ? -7.821 12.984 10.271 1.00 90.56 91 GLN A CA 1
ATOM 696 C C . GLN A 1 91 ? -8.703 14.009 11.006 1.00 90.56 91 GLN A C 1
ATOM 698 O O . GLN A 1 91 ? -9.298 13.682 12.038 1.00 90.56 91 GLN A O 1
ATOM 703 N N . CYS A 1 92 ? -8.830 15.224 10.464 1.00 87.44 92 CYS A N 1
ATOM 704 C CA . CYS A 1 92 ? -9.679 16.297 10.991 1.00 87.44 92 CYS A CA 1
ATOM 705 C C . CYS A 1 92 ? -11.174 16.009 10.800 1.00 87.44 92 CYS A C 1
ATOM 707 O O . CYS A 1 92 ? -11.957 16.186 11.733 1.00 87.44 92 CYS A O 1
ATOM 709 N N . ALA A 1 93 ? -11.543 15.449 9.647 1.00 84.56 93 ALA A N 1
ATOM 710 C CA . ALA A 1 93 ? -12.870 14.937 9.309 1.00 84.56 93 ALA A CA 1
ATOM 711 C C . ALA A 1 93 ? -13.555 14.129 10.425 1.00 84.56 93 ALA A C 1
ATOM 713 O O . ALA A 1 93 ? -14.764 14.212 10.620 1.00 84.56 93 ALA A O 1
ATOM 714 N N . GLY A 1 94 ? -12.779 13.318 11.151 1.00 69.38 94 GLY A N 1
ATOM 715 C CA . GLY A 1 94 ? -13.282 12.454 12.218 1.00 69.38 94 GLY A CA 1
ATOM 716 C C . GLY A 1 94 ? -13.320 13.097 13.609 1.00 69.38 94 GLY A C 1
ATOM 717 O O . GLY A 1 94 ? -13.787 12.457 14.553 1.00 69.38 94 GLY A O 1
ATOM 718 N N . ARG A 1 95 ? -12.791 14.317 13.783 1.00 69.88 95 ARG A N 1
ATOM 719 C CA . ARG A 1 95 ? -12.679 14.988 15.093 1.00 69.88 95 ARG A CA 1
ATOM 720 C C . ARG A 1 95 ? -13.799 15.979 15.375 1.00 69.88 95 ARG A C 1
ATOM 722 O O . ARG A 1 95 ? -14.058 16.235 16.552 1.00 69.88 95 ARG A O 1
ATOM 729 N N . ASP A 1 96 ? -14.478 16.490 14.351 1.00 56.78 96 ASP A N 1
ATOM 730 C CA . ASP A 1 96 ? -15.548 17.474 14.517 1.00 56.78 96 ASP A CA 1
ATOM 731 C C . ASP A 1 96 ? -16.803 16.862 15.155 1.00 56.78 96 ASP A C 1
ATOM 733 O O . ASP A 1 96 ? -17.784 16.505 14.507 1.00 56.78 96 ASP A O 1
ATOM 737 N N . ARG A 1 97 ? -16.775 16.772 16.488 1.00 51.97 97 ARG A N 1
ATOM 738 C CA . ARG A 1 97 ? -17.967 16.613 17.330 1.00 51.97 97 ARG A CA 1
ATOM 739 C C . ARG A 1 97 ? -18.740 17.927 17.496 1.00 51.97 97 ARG A C 1
ATOM 741 O O . ARG A 1 97 ? -19.902 17.868 17.875 1.00 51.97 97 ARG A O 1
ATOM 748 N N . ASN A 1 98 ? -18.119 19.073 17.179 1.00 48.25 98 ASN A N 1
ATOM 749 C CA . ASN A 1 98 ? -18.632 20.415 17.489 1.00 48.25 98 ASN A CA 1
ATOM 750 C C . ASN A 1 98 ? -18.841 21.334 16.261 1.00 48.25 98 ASN A C 1
ATOM 752 O O . ASN A 1 98 ? -19.016 22.533 16.440 1.00 48.25 98 ASN A O 1
ATOM 756 N N . GLY A 1 99 ? -18.868 20.801 15.033 1.00 44.22 99 GLY A N 1
ATOM 757 C CA . GLY A 1 99 ? -19.420 21.538 13.884 1.00 44.22 99 GLY A CA 1
ATOM 758 C C . GLY A 1 99 ? -18.548 22.644 13.271 1.00 44.22 99 GLY A C 1
ATOM 759 O O . GLY A 1 99 ? -19.104 23.604 12.749 1.00 44.22 99 GLY A O 1
ATOM 760 N N . CYS A 1 100 ? -17.215 22.528 13.285 1.00 42.88 100 CYS A N 1
ATOM 761 C CA . CYS A 1 100 ? -16.337 23.484 12.587 1.00 42.88 100 CYS A CA 1
ATOM 762 C C . CYS A 1 100 ? -16.003 23.102 11.133 1.00 42.88 100 CYS A C 1
ATOM 764 O O . CYS A 1 100 ? -15.285 23.845 10.460 1.00 42.88 100 CYS A O 1
ATOM 766 N N . CYS A 1 101 ? -16.538 21.995 10.609 1.00 44.84 101 CYS A N 1
ATOM 767 C CA . CYS A 1 101 ? -16.473 21.725 9.178 1.00 44.84 101 CYS A CA 1
ATOM 768 C C . CYS A 1 101 ? -17.159 22.880 8.428 1.00 44.84 101 CYS A C 1
ATOM 770 O O . CYS A 1 101 ? -18.289 23.223 8.784 1.00 44.84 101 CYS A O 1
ATOM 772 N N . PRO A 1 102 ? -16.525 23.472 7.398 1.00 45.53 102 PRO A N 1
ATOM 773 C CA . PRO A 1 102 ? -17.129 24.537 6.610 1.00 45.53 102 PRO A CA 1
ATOM 774 C C . PRO A 1 102 ? -18.450 24.029 6.027 1.00 45.53 102 PRO A C 1
ATOM 776 O O . PRO A 1 102 ? -18.487 23.150 5.164 1.00 45.53 102 PRO A O 1
ATOM 779 N N . SER A 1 103 ? -19.537 24.548 6.592 1.00 39.12 103 SER A N 1
ATOM 780 C CA . SER A 1 103 ? -20.915 24.191 6.296 1.00 39.12 103 SER A CA 1
ATOM 781 C C . SER A 1 103 ? -21.188 24.405 4.811 1.00 39.12 103 SER A C 1
ATOM 783 O O . SER A 1 103 ? -21.100 25.529 4.316 1.00 39.12 103 SER A O 1
ATOM 785 N N . GLY A 1 104 ? -21.528 23.340 4.094 1.00 43.69 104 GLY A N 1
ATOM 786 C CA . GLY A 1 104 ? -21.942 23.487 2.703 1.00 43.69 104 GLY A CA 1
ATOM 787 C C . GLY A 1 104 ? -22.522 22.255 2.019 1.00 43.69 104 GLY A C 1
ATOM 788 O O . GLY A 1 104 ? -23.126 22.426 0.968 1.00 43.69 104 GLY A O 1
ATOM 789 N N . ALA A 1 105 ? -22.376 21.030 2.547 1.00 41.28 105 ALA A N 1
ATOM 790 C CA . ALA A 1 105 ? -22.781 19.853 1.761 1.00 41.28 105 ALA A CA 1
ATOM 791 C C . ALA A 1 105 ? -23.204 18.590 2.535 1.00 41.28 105 ALA A C 1
ATOM 793 O O . ALA A 1 105 ? -23.208 17.514 1.941 1.00 41.28 105 ALA A O 1
ATOM 794 N N . VAL A 1 106 ? -23.565 18.664 3.822 1.00 42.44 106 VAL A N 1
ATOM 795 C CA . VAL A 1 106 ? -24.095 17.483 4.537 1.00 42.44 106 VAL A CA 1
ATOM 796 C C . VAL A 1 106 ? -25.469 17.814 5.140 1.00 42.44 106 VAL A C 1
ATOM 798 O O . VAL A 1 106 ? -25.540 18.775 5.902 1.00 42.44 106 VAL A O 1
ATOM 801 N N . PRO A 1 107 ? -26.551 17.081 4.797 1.00 43.09 107 PRO A N 1
ATOM 802 C CA . PRO A 1 107 ? -27.906 17.357 5.289 1.00 43.09 107 PRO A CA 1
ATOM 803 C C . PRO A 1 107 ? -28.017 17.180 6.812 1.00 43.09 107 PRO A C 1
ATOM 805 O O . PRO A 1 107 ? -27.527 16.193 7.359 1.00 43.09 107 PRO A O 1
ATOM 808 N N . GLU A 1 108 ? -28.674 18.129 7.482 1.00 42.19 108 GLU A N 1
ATOM 809 C CA . GLU A 1 108 ? -28.754 18.280 8.949 1.00 42.19 108 GLU A CA 1
ATOM 810 C C . GLU A 1 108 ? -29.849 17.450 9.662 1.00 42.19 108 GLU A C 1
ATOM 812 O O . GLU A 1 108 ? -30.002 17.552 10.878 1.00 42.19 108 GLU A O 1
ATOM 817 N N . ASP A 1 109 ? -30.586 16.576 8.975 1.00 40.91 109 ASP A N 1
ATOM 818 C CA . ASP A 1 109 ? -31.811 15.971 9.534 1.00 40.91 109 ASP A CA 1
ATOM 819 C C . ASP A 1 109 ? -31.608 14.643 10.295 1.00 40.91 109 ASP A C 1
ATOM 821 O O . ASP A 1 109 ? -32.107 13.593 9.890 1.00 40.91 109 ASP A O 1
ATOM 825 N N . ALA A 1 110 ? -30.918 14.665 11.444 1.00 42.66 110 ALA A N 1
ATOM 826 C CA . ALA A 1 110 ? -30.989 13.556 12.413 1.00 42.66 110 ALA A CA 1
ATOM 827 C C . ALA A 1 110 ? -30.669 13.982 13.861 1.00 42.66 110 ALA A C 1
ATOM 829 O O . ALA A 1 110 ? -29.586 13.719 14.394 1.00 42.66 110 ALA A O 1
ATOM 830 N N . THR A 1 111 ? -31.631 14.619 14.529 1.00 39.12 111 THR A N 1
ATOM 831 C CA . THR A 1 111 ? -31.597 14.949 15.962 1.00 39.12 111 THR A CA 1
ATOM 832 C C . THR A 1 111 ? -32.305 13.869 16.792 1.00 39.12 111 THR A C 1
ATOM 834 O O . THR A 1 111 ? -33.487 13.968 17.104 1.00 39.12 111 THR A O 1
ATOM 837 N N . THR A 1 112 ? -31.570 12.832 17.213 1.00 40.25 112 THR A N 1
ATOM 838 C CA . THR A 1 112 ? -32.010 11.923 18.294 1.00 40.25 112 THR A CA 1
ATOM 839 C C . THR A 1 112 ? -31.048 11.982 19.491 1.00 40.25 112 THR A C 1
ATOM 841 O O . THR A 1 112 ? -29.839 11.861 19.277 1.00 40.25 112 THR A O 1
ATOM 844 N N . PRO A 1 113 ? -31.528 12.119 20.751 1.00 39.78 113 PRO A N 1
ATOM 845 C CA . PRO A 1 113 ? -30.694 12.485 21.913 1.00 39.78 113 PRO A CA 1
ATOM 846 C C . PRO A 1 113 ? -29.803 11.356 22.466 1.00 39.78 113 PRO A C 1
ATOM 848 O O . PRO A 1 113 ? -28.966 11.590 23.335 1.00 39.78 113 PRO A O 1
ATOM 851 N N . HIS A 1 114 ? -29.949 10.135 21.950 1.00 42.25 114 HIS A N 1
ATOM 852 C CA . HIS A 1 114 ? -29.073 8.984 22.209 1.00 42.25 114 HIS A CA 1
ATOM 853 C C . HIS A 1 114 ? -28.570 8.402 20.884 1.00 42.25 114 HIS A C 1
ATOM 855 O O . HIS A 1 114 ? -28.648 7.201 20.638 1.00 42.25 114 HIS A O 1
ATOM 861 N N . GLY A 1 115 ? -28.133 9.293 19.990 1.00 41.12 115 GLY A N 1
ATOM 862 C CA . GLY A 1 115 ? -27.727 8.934 18.639 1.00 41.12 115 GLY A CA 1
ATOM 863 C C . GLY A 1 115 ? -26.580 7.914 18.618 1.00 41.12 115 GLY A C 1
ATOM 864 O O . GLY A 1 115 ? -25.716 7.940 19.503 1.00 41.12 115 GLY A O 1
ATOM 865 N N . PRO A 1 116 ? -26.556 7.022 17.611 1.00 52.28 116 PRO A N 1
ATOM 866 C CA . PRO A 1 116 ? -25.488 6.048 17.430 1.00 52.28 116 PRO A CA 1
ATOM 867 C C . PRO A 1 116 ? -24.130 6.751 17.476 1.00 52.28 116 PRO A C 1
ATOM 869 O O . PRO A 1 116 ? -23.964 7.851 16.942 1.00 52.28 116 PRO A O 1
ATOM 872 N N . ARG A 1 117 ? -23.159 6.124 18.152 1.00 56.59 117 ARG A N 1
ATOM 873 C CA . ARG A 1 117 ? -21.769 6.595 18.230 1.00 56.59 117 ARG A CA 1
ATOM 874 C C . ARG A 1 117 ? -21.314 6.958 16.812 1.00 56.59 117 ARG A C 1
ATOM 876 O O . ARG A 1 117 ? -21.130 6.063 15.994 1.00 56.59 117 ARG A O 1
ATOM 883 N N . ARG A 1 118 ? -21.156 8.254 16.507 1.00 65.06 118 ARG A N 1
ATOM 884 C CA . ARG A 1 118 ? -20.658 8.684 15.192 1.00 65.06 118 ARG A CA 1
ATOM 885 C C . ARG A 1 118 ? -19.260 8.098 15.006 1.00 65.06 118 ARG A C 1
ATOM 887 O O . ARG A 1 118 ? -18.327 8.492 15.710 1.00 65.06 118 ARG A O 1
ATOM 894 N N . LEU A 1 119 ? -19.152 7.115 14.115 1.00 75.25 119 LEU A N 1
ATOM 895 C CA . LEU A 1 119 ? -17.884 6.511 13.731 1.00 75.25 119 LEU A CA 1
ATOM 896 C C . LEU A 1 119 ? -17.025 7.581 13.059 1.00 75.25 119 LEU A C 1
ATOM 898 O O . LEU A 1 119 ? -17.509 8.368 12.246 1.00 75.25 119 LEU A O 1
ATOM 902 N N . ARG A 1 120 ? -15.739 7.619 13.401 1.00 85.44 120 ARG A N 1
ATOM 903 C CA . ARG A 1 120 ? -14.760 8.436 12.686 1.00 85.44 120 ARG A CA 1
ATOM 904 C C . ARG A 1 120 ? -14.637 7.903 11.263 1.00 85.44 120 ARG A C 1
ATOM 906 O O . ARG A 1 120 ? -14.528 6.695 11.074 1.00 85.44 120 ARG A O 1
ATOM 913 N N . THR A 1 121 ? -14.582 8.785 10.272 1.00 87.56 121 THR A N 1
ATOM 914 C CA . THR A 1 121 ? -14.408 8.383 8.867 1.00 87.56 121 THR A CA 1
ATOM 915 C C . THR A 1 121 ? -13.144 7.543 8.678 1.00 87.56 121 THR A C 1
ATOM 917 O O . THR A 1 121 ? -13.180 6.477 8.070 1.00 87.56 121 THR A O 1
ATOM 920 N N . ALA A 1 122 ? -12.022 7.990 9.242 1.00 93.62 122 ALA A N 1
ATOM 921 C CA . ALA A 1 122 ? -10.737 7.345 9.046 1.00 93.62 122 ALA A CA 1
ATOM 922 C C . ALA A 1 122 ? -9.858 7.415 10.296 1.00 93.62 122 ALA A C 1
ATOM 924 O O . ALA A 1 122 ? -9.900 8.371 11.074 1.00 93.62 122 ALA A O 1
ATOM 925 N N . TRP A 1 123 ? -9.014 6.404 10.440 1.00 95.31 123 TRP A N 1
ATOM 926 C CA . TRP A 1 123 ? -7.805 6.446 11.235 1.00 95.31 123 TRP A CA 1
ATOM 927 C C . TRP A 1 123 ? -6.610 6.406 10.285 1.00 95.31 123 TRP A C 1
ATOM 929 O O . TRP A 1 123 ? -6.441 5.454 9.527 1.00 95.31 123 TRP A O 1
ATOM 939 N N . VAL A 1 124 ? -5.826 7.479 10.290 1.00 96.62 124 VAL A N 1
ATOM 940 C CA . VAL A 1 124 ? -4.729 7.699 9.345 1.00 96.62 124 VAL A CA 1
ATOM 941 C C . VAL A 1 124 ? -3.406 7.372 10.029 1.00 96.62 124 VAL A C 1
ATOM 943 O O . VAL A 1 124 ? -3.139 7.889 11.117 1.00 96.62 124 VAL A O 1
ATOM 946 N N . LEU A 1 125 ? -2.609 6.499 9.412 1.00 97.44 125 LEU A N 1
ATOM 947 C CA . LEU A 1 125 ? -1.241 6.219 9.850 1.00 97.44 125 LEU A CA 1
ATOM 948 C C . LEU A 1 125 ? -0.290 7.350 9.439 1.00 97.44 125 LEU A C 1
ATOM 950 O O . LEU A 1 125 ? -0.587 8.072 8.484 1.00 97.44 125 LEU A O 1
ATOM 954 N N . PRO A 1 126 ? 0.859 7.502 10.122 1.00 97.44 126 PRO A N 1
ATOM 955 C CA . PRO A 1 126 ? 1.950 8.321 9.609 1.00 97.44 126 PRO A CA 1
ATOM 956 C C . PRO A 1 126 ? 2.339 7.901 8.187 1.00 97.44 126 PRO A C 1
ATOM 958 O O . PRO A 1 126 ? 2.218 6.729 7.826 1.00 97.44 126 PRO A O 1
ATOM 961 N N . THR A 1 127 ? 2.796 8.864 7.388 1.00 97.38 127 THR A N 1
ATOM 962 C CA . THR A 1 127 ? 3.274 8.600 6.029 1.00 97.38 127 THR A CA 1
ATOM 963 C C . THR A 1 127 ? 4.484 7.677 6.061 1.00 97.38 127 THR A C 1
ATOM 965 O O . THR A 1 127 ? 5.447 7.941 6.778 1.00 97.38 127 THR A O 1
ATOM 968 N N . ILE A 1 128 ? 4.430 6.614 5.263 1.00 97.12 128 ILE A N 1
ATOM 969 C CA . ILE A 1 128 ? 5.514 5.649 5.108 1.00 97.12 128 ILE A CA 1
ATOM 970 C C . ILE A 1 128 ? 6.269 5.981 3.824 1.00 97.12 128 ILE A C 1
ATOM 972 O O . ILE A 1 128 ? 5.685 5.954 2.743 1.00 97.12 128 ILE A O 1
ATOM 976 N N . CYS A 1 129 ? 7.565 6.247 3.938 1.00 95.50 129 CYS A N 1
ATOM 977 C CA . CYS A 1 129 ? 8.458 6.453 2.802 1.00 95.50 129 CYS A CA 1
ATOM 978 C C . CYS A 1 129 ? 9.330 5.200 2.637 1.00 95.50 129 CYS A C 1
ATOM 980 O O . CYS A 1 129 ? 10.257 5.018 3.426 1.00 95.50 129 CYS A O 1
ATOM 982 N N . PRO A 1 130 ? 9.090 4.318 1.646 1.00 94.06 130 PRO A N 1
ATOM 983 C CA . PRO A 1 130 ? 9.851 3.073 1.513 1.00 94.06 130 PRO A CA 1
ATOM 984 C C . PRO A 1 130 ? 11.357 3.289 1.298 1.00 94.06 130 PRO A C 1
ATOM 986 O O . PRO A 1 130 ? 12.158 2.408 1.583 1.00 94.06 130 PRO A O 1
ATOM 989 N N . ASN A 1 131 ? 11.759 4.463 0.804 1.00 90.69 131 ASN A N 1
ATOM 990 C CA . ASN A 1 131 ? 13.165 4.837 0.668 1.00 90.69 131 ASN A CA 1
ATOM 991 C C . ASN A 1 131 ? 13.873 5.106 2.012 1.00 90.69 131 ASN A C 1
ATOM 993 O O . ASN A 1 131 ? 15.099 5.023 2.064 1.00 90.69 131 ASN A O 1
ATOM 997 N N . ASP A 1 132 ? 13.121 5.410 3.072 1.00 91.69 132 ASP A N 1
ATOM 998 C CA . ASP A 1 132 ? 13.661 5.723 4.401 1.00 91.69 132 ASP A CA 1
ATOM 999 C C . ASP A 1 132 ? 13.748 4.483 5.308 1.00 91.69 132 ASP A C 1
ATOM 1001 O O . ASP A 1 132 ? 14.267 4.565 6.420 1.00 91.69 132 ASP A O 1
ATOM 1005 N N . LEU A 1 133 ? 13.244 3.337 4.842 1.00 89.81 133 LEU A N 1
ATOM 1006 C CA . LEU A 1 133 ? 13.302 2.064 5.557 1.00 89.81 133 LEU A CA 1
ATOM 1007 C C . LEU A 1 133 ? 14.720 1.469 5.496 1.00 89.81 133 LEU A C 1
ATOM 1009 O O . LEU A 1 133 ? 15.418 1.591 4.483 1.00 89.81 133 LEU A O 1
ATOM 1013 N N . GLU A 1 134 ? 15.160 0.821 6.582 1.00 83.44 134 GLU A N 1
ATOM 1014 C CA . GLU A 1 134 ? 16.429 0.083 6.587 1.00 83.44 134 GLU A CA 1
ATOM 1015 C C . GLU A 1 134 ? 16.373 -1.072 5.580 1.00 83.44 134 GLU A C 1
ATOM 1017 O O . GLU A 1 134 ? 15.304 -1.571 5.262 1.00 83.44 134 GLU A O 1
ATOM 1022 N N . GLY A 1 135 ? 17.516 -1.501 5.036 1.00 77.50 135 GLY A N 1
ATOM 1023 C CA . GLY A 1 135 ? 17.565 -2.260 3.774 1.00 77.50 135 GLY A CA 1
ATOM 1024 C C . GLY A 1 135 ? 16.751 -3.565 3.684 1.00 77.50 135 GLY A C 1
ATOM 1025 O O . GLY A 1 135 ? 16.542 -4.043 2.573 1.00 77.50 135 GLY A O 1
ATOM 1026 N N . SER A 1 136 ? 16.299 -4.144 4.799 1.00 81.62 136 SER A N 1
ATOM 1027 C CA . SER A 1 136 ? 15.414 -5.322 4.839 1.00 81.62 136 SER A CA 1
ATOM 1028 C C . SER A 1 136 ? 13.950 -5.018 5.183 1.00 81.62 136 SER A C 1
ATOM 1030 O O . SER A 1 136 ? 13.102 -5.914 5.064 1.00 81.62 136 SER A O 1
ATOM 1032 N N . ASP A 1 137 ? 13.665 -3.795 5.623 1.00 89.06 137 ASP A N 1
ATOM 1033 C CA . ASP A 1 137 ? 12.406 -3.395 6.235 1.00 89.06 137 ASP A CA 1
ATOM 1034 C C . ASP A 1 137 ? 11.353 -3.057 5.182 1.00 89.06 137 ASP A C 1
ATOM 1036 O O . ASP A 1 137 ? 11.543 -2.272 4.263 1.00 89.06 137 ASP A O 1
ATOM 1040 N N . THR A 1 138 ? 10.178 -3.633 5.333 1.00 92.31 138 THR A N 1
ATOM 1041 C CA . THR A 1 138 ? 9.083 -3.527 4.375 1.00 92.31 138 THR A CA 1
ATOM 1042 C C . THR A 1 138 ? 8.043 -2.516 4.829 1.00 92.31 138 THR A C 1
ATOM 1044 O O . THR A 1 138 ? 7.907 -2.190 6.010 1.00 92.31 138 THR A O 1
ATOM 1047 N N . VAL A 1 139 ? 7.200 -2.082 3.891 1.00 94.75 139 VAL A N 1
ATOM 1048 C CA . VAL A 1 139 ? 6.035 -1.239 4.201 1.00 94.75 139 VAL A CA 1
ATOM 1049 C C . VAL A 1 139 ? 5.130 -1.889 5.255 1.00 94.75 139 VAL A C 1
ATOM 1051 O O . VAL A 1 139 ? 4.599 -1.192 6.114 1.00 94.75 139 VAL A O 1
ATOM 1054 N N . MET A 1 140 ? 4.978 -3.218 5.245 1.00 95.38 140 MET A N 1
ATOM 1055 C CA . MET A 1 140 ? 4.188 -3.917 6.265 1.00 95.38 140 MET A CA 1
ATOM 1056 C C . MET A 1 140 ? 4.830 -3.850 7.652 1.00 95.38 140 MET A C 1
ATOM 1058 O O . MET A 1 140 ? 4.115 -3.632 8.625 1.00 95.38 140 MET A O 1
ATOM 1062 N N . GLU A 1 141 ? 6.154 -3.975 7.757 1.00 95.00 141 GLU A N 1
ATOM 1063 C CA . GLU A 1 141 ? 6.872 -3.821 9.030 1.00 95.00 141 GLU A CA 1
ATOM 1064 C C . GLU A 1 141 ? 6.739 -2.394 9.580 1.00 95.00 141 GLU A C 1
ATOM 1066 O O . GLU A 1 141 ? 6.445 -2.225 10.766 1.00 95.00 141 GLU A O 1
ATOM 1071 N N . ALA A 1 142 ? 6.802 -1.373 8.718 1.00 96.25 142 ALA A N 1
ATOM 1072 C CA . ALA A 1 142 ? 6.517 0.010 9.105 1.00 96.25 142 ALA A CA 1
ATOM 1073 C C . ALA A 1 142 ? 5.067 0.194 9.597 1.00 96.25 142 ALA A C 1
ATOM 1075 O O . ALA A 1 142 ? 4.830 0.817 10.637 1.00 96.25 142 ALA A O 1
ATOM 1076 N N . ILE A 1 143 ? 4.083 -0.404 8.910 1.00 97.44 143 ILE A N 1
ATOM 1077 C CA . ILE A 1 143 ? 2.683 -0.421 9.366 1.00 97.44 143 ILE A CA 1
ATOM 1078 C C . ILE A 1 143 ? 2.595 -1.067 10.750 1.00 97.44 143 ILE A C 1
ATOM 1080 O O . ILE A 1 143 ? 2.014 -0.482 11.661 1.00 97.44 143 ILE A O 1
ATOM 1084 N N . PHE A 1 144 ? 3.186 -2.246 10.944 1.00 97.19 144 PHE A N 1
ATOM 1085 C CA . PHE A 1 144 ? 3.152 -2.942 12.227 1.00 97.19 144 PHE A CA 1
ATOM 1086 C C . PHE A 1 144 ? 3.784 -2.122 13.352 1.00 97.19 144 PHE A C 1
ATOM 1088 O O . PHE A 1 144 ? 3.212 -2.063 14.442 1.00 97.19 144 PHE A O 1
ATOM 1095 N N . ALA A 1 145 ? 4.904 -1.449 13.084 1.00 96.62 145 ALA A N 1
ATOM 1096 C CA . ALA A 1 145 ? 5.555 -0.563 14.038 1.00 96.62 145 ALA A CA 1
ATOM 1097 C C . ALA A 1 145 ? 4.635 0.600 14.446 1.00 96.62 145 ALA A C 1
ATOM 1099 O O . ALA A 1 145 ? 4.436 0.841 15.639 1.00 96.62 145 ALA A O 1
ATOM 1100 N N . HIS A 1 146 ? 3.994 1.270 13.481 1.00 97.62 146 HIS A N 1
ATOM 1101 C CA . HIS A 1 146 ? 3.048 2.355 13.764 1.00 97.62 146 HIS A CA 1
ATOM 1102 C C . HIS A 1 146 ? 1.815 1.883 14.544 1.00 97.62 146 HIS A C 1
ATOM 1104 O O . HIS A 1 146 ? 1.384 2.553 15.487 1.00 97.62 146 HIS A O 1
ATOM 1110 N N . LEU A 1 147 ? 1.259 0.722 14.188 1.00 97.50 147 LEU A N 1
ATOM 1111 C CA . LEU A 1 147 ? 0.121 0.137 14.896 1.00 97.50 147 LEU A CA 1
ATOM 1112 C C . LEU A 1 147 ? 0.492 -0.245 16.335 1.00 97.50 147 LEU A C 1
ATOM 1114 O O . LEU A 1 147 ? -0.258 0.074 17.256 1.00 97.50 147 LEU A O 1
ATOM 1118 N N . SER A 1 148 ? 1.654 -0.874 16.540 1.00 97.38 148 SER A N 1
ATOM 1119 C CA . SER A 1 148 ? 2.138 -1.254 17.871 1.00 97.38 148 SER A CA 1
ATOM 1120 C C . SER A 1 148 ? 2.371 -0.029 18.748 1.00 97.38 148 SER A C 1
ATOM 1122 O O . SER A 1 148 ? 1.850 0.029 19.860 1.00 97.38 148 SER A O 1
ATOM 1124 N N . ALA A 1 149 ? 3.075 0.983 18.231 1.00 97.00 149 ALA A N 1
ATOM 1125 C CA . ALA A 1 149 ? 3.341 2.219 18.962 1.00 97.00 149 ALA A CA 1
ATOM 1126 C C . ALA A 1 149 ? 2.041 2.903 19.413 1.00 97.00 149 ALA A C 1
ATOM 1128 O O . ALA A 1 149 ? 1.944 3.377 20.548 1.00 97.00 149 ALA A O 1
ATOM 1129 N N . ARG A 1 150 ? 1.010 2.904 18.555 1.00 95.75 150 ARG A N 1
ATOM 1130 C CA . ARG A 1 150 ? -0.288 3.488 18.899 1.00 95.75 150 ARG A CA 1
ATOM 1131 C C . ARG A 1 150 ? -1.068 2.652 19.915 1.00 95.75 150 ARG A C 1
ATOM 1133 O O . ARG A 1 150 ? -1.660 3.220 20.830 1.00 95.75 150 ARG A O 1
ATOM 1140 N N . LEU A 1 151 ? -1.061 1.325 19.786 1.00 96.06 151 LEU A N 1
ATOM 1141 C CA . LEU A 1 151 ? -1.669 0.432 20.778 1.00 96.06 151 LEU A CA 1
ATOM 1142 C C . LEU A 1 151 ? -1.002 0.593 22.152 1.00 96.06 151 LEU A C 1
ATOM 1144 O O . LEU A 1 151 ? -1.697 0.611 23.166 1.00 96.06 151 LEU A O 1
ATOM 1148 N N . ASP A 1 152 ? 0.318 0.779 22.190 1.00 96.56 152 ASP A N 1
ATOM 1149 C CA . ASP A 1 152 ? 1.077 1.029 23.418 1.00 96.56 152 ASP A CA 1
ATOM 1150 C C . ASP A 1 152 ? 0.760 2.374 24.068 1.00 96.56 152 ASP A C 1
ATOM 1152 O O . ASP A 1 152 ? 0.750 2.496 25.294 1.00 96.56 152 ASP A O 1
ATOM 1156 N N . GLU A 1 153 ? 0.529 3.409 23.266 1.00 95.06 153 GLU A N 1
ATOM 1157 C CA . GLU A 1 153 ? 0.048 4.704 23.744 1.00 95.06 153 GLU A CA 1
ATOM 1158 C C . GLU A 1 153 ? -1.351 4.570 24.357 1.00 95.06 153 GLU A C 1
ATOM 1160 O O . GLU A 1 153 ? -1.535 4.903 25.526 1.00 95.06 153 GLU A O 1
ATOM 1165 N N . TRP A 1 154 ? -2.304 3.966 23.639 1.00 94.06 154 TRP A N 1
ATOM 1166 C CA . TRP A 1 154 ? -3.660 3.757 24.157 1.00 94.06 154 TRP A CA 1
ATOM 1167 C C . TRP A 1 154 ? -3.690 2.884 25.408 1.00 94.06 154 TRP A C 1
ATOM 1169 O O . TRP A 1 154 ? -4.415 3.191 26.345 1.00 94.06 154 TRP A O 1
ATOM 1179 N N . TYR A 1 155 ? -2.877 1.831 25.474 1.00 93.75 155 TYR A N 1
ATOM 1180 C CA . TYR A 1 155 ? -2.801 0.983 26.663 1.00 93.75 155 TYR A CA 1
ATOM 1181 C C . TYR A 1 155 ? -2.321 1.746 27.909 1.00 93.75 155 TYR A C 1
ATOM 1183 O O . TYR A 1 155 ? -2.701 1.397 29.030 1.00 93.75 155 TYR A O 1
ATOM 1191 N N . ARG A 1 156 ? -1.473 2.769 27.726 1.00 95.31 156 ARG A N 1
ATOM 1192 C CA . ARG A 1 156 ? -0.984 3.636 28.809 1.00 95.31 156 ARG A CA 1
ATOM 1193 C C . ARG A 1 156 ? -2.001 4.708 29.204 1.00 95.31 156 ARG A C 1
ATOM 1195 O O . ARG A 1 156 ? -2.092 5.022 30.387 1.00 95.31 156 ARG A O 1
ATOM 1202 N N . GLU A 1 157 ? -2.736 5.253 28.239 1.00 92.94 157 GLU A N 1
ATOM 1203 C CA . GLU A 1 157 ? -3.741 6.305 28.451 1.00 92.94 157 GLU A CA 1
ATOM 1204 C C . GLU A 1 157 ? -5.085 5.769 28.970 1.00 92.94 157 GLU A C 1
ATOM 1206 O O . GLU A 1 157 ? -5.822 6.483 29.647 1.00 92.94 157 GLU A O 1
ATOM 1211 N N . GLU A 1 158 ? -5.432 4.519 28.655 1.00 90.44 158 GLU A N 1
ATOM 1212 C CA . GLU A 1 158 ? -6.735 3.945 28.980 1.00 90.44 158 GLU A CA 1
ATOM 1213 C C . GLU A 1 158 ? -6.825 3.552 30.461 1.00 90.44 158 GLU A C 1
ATOM 1215 O O . GLU A 1 158 ? -6.152 2.637 30.949 1.00 90.44 158 GLU A O 1
ATOM 1220 N N . HIS A 1 159 ? -7.713 4.234 31.182 1.00 89.31 159 HIS A N 1
ATOM 1221 C CA . HIS A 1 159 ? -7.998 3.954 32.589 1.00 89.31 159 HIS A CA 1
ATOM 1222 C C . HIS A 1 159 ? -9.125 2.925 32.768 1.00 89.31 159 HIS A C 1
ATOM 1224 O O . HIS A 1 159 ? -9.214 2.290 33.820 1.00 89.31 159 HIS A O 1
ATOM 1230 N N . GLU A 1 160 ? -9.974 2.729 31.753 1.00 89.25 160 GLU A N 1
ATOM 1231 C CA . GLU A 1 160 ? -11.077 1.769 31.791 1.00 89.25 160 GLU A CA 1
ATOM 1232 C C . GLU A 1 160 ? -10.555 0.328 31.639 1.00 89.25 160 GLU A C 1
ATOM 1234 O O . GLU A 1 160 ? -9.968 -0.039 30.618 1.00 89.25 160 GLU A O 1
ATOM 1239 N N . THR A 1 161 ? -10.782 -0.518 32.653 1.00 90.06 161 THR A N 1
ATOM 1240 C CA . THR A 1 161 ? -10.211 -1.878 32.725 1.00 90.06 161 THR A CA 1
ATOM 1241 C C . THR A 1 161 ? -10.558 -2.746 31.522 1.00 90.06 161 THR A C 1
ATOM 1243 O O . THR A 1 161 ? -9.709 -3.501 31.048 1.00 90.06 161 THR A O 1
ATOM 1246 N N . ASP A 1 162 ? -11.782 -2.643 31.011 1.00 89.62 162 ASP A N 1
ATOM 1247 C CA . ASP A 1 162 ? -12.258 -3.511 29.933 1.00 89.62 162 ASP A CA 1
ATOM 1248 C C . ASP A 1 162 ? -11.703 -3.090 28.573 1.00 89.62 162 ASP A C 1
ATOM 1250 O O . ASP A 1 162 ? -11.253 -3.934 27.793 1.00 89.62 162 ASP A O 1
ATOM 1254 N N . ARG A 1 163 ? -11.634 -1.782 28.307 1.00 88.25 163 ARG A N 1
ATOM 1255 C CA . ARG A 1 163 ? -10.970 -1.271 27.105 1.00 88.25 163 ARG A CA 1
ATOM 1256 C C . ARG A 1 163 ? -9.485 -1.568 27.122 1.00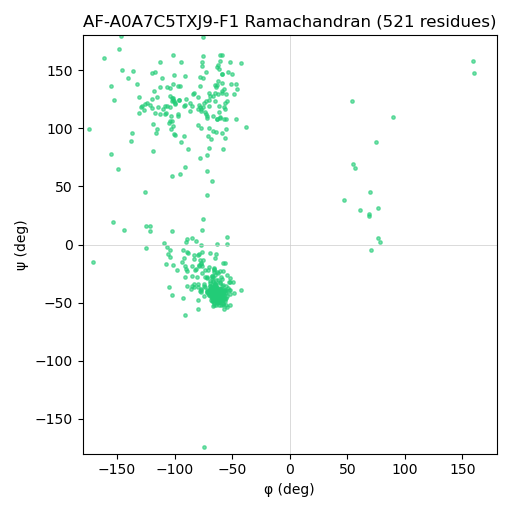 88.25 163 ARG A C 1
ATOM 1258 O O . ARG A 1 163 ? -8.976 -2.048 26.116 1.00 88.25 163 ARG A O 1
ATOM 1265 N N . ARG A 1 164 ? -8.828 -1.394 28.269 1.00 93.25 164 ARG A N 1
ATOM 1266 C CA . ARG A 1 164 ? -7.410 -1.713 28.437 1.00 93.25 164 ARG A CA 1
ATOM 1267 C C . ARG A 1 164 ? -7.118 -3.191 28.169 1.00 93.25 164 ARG A C 1
ATOM 1269 O O . ARG A 1 164 ? -6.166 -3.497 27.455 1.00 93.25 164 ARG A O 1
ATOM 1276 N N . LYS A 1 165 ? -7.964 -4.109 28.660 1.00 95.06 165 LYS A N 1
ATOM 1277 C CA . LYS A 1 165 ? -7.887 -5.546 28.323 1.00 95.06 165 LYS A CA 1
ATOM 1278 C C . LYS A 1 165 ? -8.069 -5.798 26.825 1.00 95.06 165 LYS A C 1
ATOM 1280 O O . LYS A 1 165 ? -7.353 -6.620 26.261 1.00 95.06 165 LYS A O 1
ATOM 1285 N N . LYS A 1 166 ? -9.003 -5.099 26.170 1.00 94.25 166 LYS A N 1
ATOM 1286 C CA . LYS A 1 166 ? -9.211 -5.217 24.718 1.00 94.25 166 LYS A CA 1
ATOM 1287 C C . LYS A 1 166 ? -7.999 -4.711 23.928 1.00 94.25 166 LYS A C 1
ATOM 1289 O O . LYS A 1 166 ? -7.584 -5.378 22.985 1.00 94.25 166 LYS A O 1
ATOM 1294 N N . THR A 1 167 ? -7.405 -3.586 24.325 1.00 95.62 167 THR A N 1
ATOM 1295 C CA . THR A 1 167 ? -6.178 -3.049 23.718 1.00 95.62 167 THR A CA 1
ATOM 1296 C C . THR A 1 167 ? -4.998 -4.005 23.901 1.00 95.62 167 THR A C 1
ATOM 1298 O O . THR A 1 167 ? -4.285 -4.270 22.937 1.00 95.62 167 THR A O 1
ATOM 1301 N N . ASP A 1 168 ? -4.829 -4.585 25.093 1.00 96.62 168 ASP A N 1
ATOM 1302 C CA . ASP A 1 168 ? -3.810 -5.614 25.347 1.00 96.62 168 ASP A CA 1
ATOM 1303 C C . ASP A 1 168 ? -4.010 -6.860 24.471 1.00 96.62 168 ASP A C 1
ATOM 1305 O O . ASP A 1 168 ? -3.061 -7.364 23.873 1.00 96.62 168 ASP A O 1
ATOM 1309 N N . GLY A 1 169 ? -5.256 -7.322 24.324 1.00 97.25 169 GLY A N 1
ATOM 1310 C CA . GLY A 1 169 ? -5.590 -8.430 23.429 1.00 97.25 169 GLY A CA 1
ATOM 1311 C C . GLY A 1 169 ? -5.249 -8.136 21.965 1.00 97.25 169 GLY A C 1
ATOM 1312 O O . GLY A 1 169 ? -4.667 -8.982 21.290 1.00 97.25 169 GLY A O 1
ATOM 1313 N N . LEU A 1 170 ? -5.547 -6.923 21.480 1.00 97.38 170 LEU A N 1
ATOM 1314 C CA . LEU A 1 170 ? -5.159 -6.482 20.134 1.00 97.38 170 LEU A CA 1
ATOM 1315 C C . LEU A 1 170 ? -3.636 -6.428 19.974 1.00 97.38 170 LEU A C 1
ATOM 1317 O O . LEU A 1 170 ? -3.118 -6.877 18.954 1.00 97.38 170 LEU A O 1
ATOM 1321 N N . LYS A 1 171 ? -2.916 -5.923 20.980 1.00 96.94 171 LYS A N 1
ATOM 1322 C CA . LYS A 1 171 ? -1.451 -5.867 20.973 1.00 96.94 171 LYS A CA 1
ATOM 1323 C C . LYS A 1 171 ? -0.836 -7.264 20.884 1.00 96.94 171 LYS A C 1
ATOM 1325 O O . LYS A 1 171 ? 0.004 -7.494 20.017 1.00 96.94 171 LYS A O 1
ATOM 1330 N N . ARG A 1 172 ? -1.274 -8.199 21.734 1.00 96.75 172 ARG A N 1
ATOM 1331 C CA . ARG A 1 172 ? -0.798 -9.591 21.699 1.00 96.75 172 ARG A CA 1
ATOM 1332 C C . ARG A 1 172 ? -1.075 -10.238 20.352 1.00 96.75 172 ARG A C 1
ATOM 1334 O O . ARG A 1 172 ? -0.151 -10.752 19.740 1.00 96.75 172 ARG A O 1
ATOM 1341 N N . ARG A 1 173 ? -2.292 -10.094 19.825 1.00 96.06 173 ARG A N 1
ATOM 1342 C CA . ARG A 1 173 ? -2.660 -10.613 18.501 1.00 96.06 173 ARG A CA 1
ATOM 1343 C C . ARG A 1 173 ? -1.809 -10.035 17.364 1.00 96.06 173 ARG A C 1
ATOM 1345 O O . ARG A 1 173 ? -1.423 -10.771 16.459 1.00 96.06 173 ARG A O 1
ATOM 1352 N N . LEU A 1 174 ? -1.489 -8.737 17.401 1.00 96.06 174 LEU A N 1
ATOM 1353 C CA . LEU A 1 174 ? -0.610 -8.115 16.405 1.00 96.06 174 LEU A CA 1
ATOM 1354 C C . LEU A 1 174 ? 0.778 -8.769 16.391 1.00 96.06 174 LEU A C 1
ATOM 1356 O O . LEU A 1 174 ? 1.311 -9.030 15.318 1.00 96.06 174 LEU A O 1
ATOM 1360 N N . VAL A 1 175 ? 1.352 -9.057 17.558 1.00 93.50 175 VAL A N 1
ATOM 1361 C CA . VAL A 1 175 ? 2.694 -9.649 17.662 1.00 93.50 175 VAL A CA 1
ATOM 1362 C C . VAL A 1 175 ? 2.663 -11.161 17.407 1.00 93.50 175 VAL A C 1
ATOM 1364 O O . VAL A 1 175 ? 3.361 -11.663 16.527 1.00 93.50 175 VAL A O 1
ATOM 1367 N N . GLU A 1 176 ? 1.841 -11.885 18.164 1.00 91.06 176 GLU A N 1
ATOM 1368 C CA . GLU A 1 176 ? 1.852 -13.349 18.246 1.00 91.06 176 GLU A CA 1
ATOM 1369 C C . GLU A 1 176 ? 1.266 -14.019 17.003 1.00 91.06 176 GLU A C 1
ATOM 1371 O O . GLU A 1 176 ? 1.797 -15.041 16.566 1.00 91.06 176 GLU A O 1
ATOM 1376 N N . ASP A 1 177 ? 0.224 -13.430 16.408 1.00 91.06 177 ASP A N 1
ATOM 1377 C CA . ASP A 1 177 ? -0.471 -14.041 15.274 1.00 91.06 177 ASP A CA 1
ATOM 1378 C C . ASP A 1 177 ? -0.061 -13.405 13.938 1.00 91.06 177 ASP A C 1
ATOM 1380 O O . ASP A 1 177 ? 0.163 -14.107 12.950 1.00 91.06 177 ASP A O 1
ATOM 1384 N N . ILE A 1 178 ? 0.044 -12.070 13.887 1.00 93.00 178 ILE A N 1
ATOM 1385 C CA . ILE A 1 178 ? 0.214 -11.330 12.624 1.00 93.00 178 ILE A CA 1
ATOM 1386 C C . ILE A 1 178 ? 1.685 -11.138 12.274 1.00 93.00 178 ILE A C 1
ATOM 1388 O O . ILE A 1 178 ? 2.113 -11.622 11.229 1.00 93.00 178 ILE A O 1
ATOM 1392 N N . GLN A 1 179 ? 2.465 -10.452 13.116 1.00 91.12 179 GLN A N 1
ATOM 1393 C CA . GLN A 1 179 ? 3.889 -10.206 12.848 1.00 91.12 179 GLN A CA 1
ATOM 1394 C C . GLN A 1 179 ? 4.654 -11.521 12.735 1.00 91.12 179 GLN A C 1
ATOM 1396 O O . GLN A 1 179 ? 5.451 -11.695 11.814 1.00 91.12 179 GLN A O 1
ATOM 1401 N N . ARG A 1 180 ? 4.345 -12.481 13.613 1.00 87.62 180 ARG A N 1
ATOM 1402 C CA . ARG A 1 180 ? 4.874 -13.840 13.529 1.00 87.62 180 ARG A CA 1
ATOM 1403 C C . ARG A 1 180 ? 4.546 -14.490 12.181 1.00 87.62 180 ARG A C 1
ATOM 1405 O O . ARG A 1 180 ? 5.456 -14.894 11.462 1.00 87.62 180 ARG A O 1
ATOM 1412 N N . GLY A 1 181 ? 3.266 -14.548 11.801 1.00 87.25 181 GLY A N 1
ATOM 1413 C CA . GLY A 1 181 ? 2.839 -15.132 10.524 1.00 87.25 181 GLY A CA 1
ATOM 1414 C C . GLY A 1 181 ? 3.426 -14.422 9.296 1.00 87.25 181 GLY A C 1
ATOM 1415 O O . GLY A 1 181 ? 3.727 -15.070 8.292 1.00 87.25 181 GLY A O 1
ATOM 1416 N N . TRP A 1 182 ? 3.632 -13.105 9.379 1.00 88.56 182 TRP A N 1
ATOM 1417 C CA . TRP A 1 182 ? 4.310 -12.306 8.358 1.00 88.56 182 TRP A CA 1
ATOM 1418 C C . TRP A 1 182 ? 5.788 -12.679 8.227 1.00 88.56 182 TRP A C 1
ATOM 1420 O O . TRP A 1 182 ? 6.227 -12.999 7.121 1.00 88.56 182 TRP A O 1
ATOM 1430 N N . ALA A 1 183 ? 6.539 -12.695 9.331 1.00 85.62 183 ALA A N 1
ATOM 1431 C CA . ALA A 1 183 ? 7.966 -13.012 9.325 1.00 85.62 183 ALA A CA 1
ATOM 1432 C C . ALA A 1 183 ? 8.237 -14.389 8.693 1.00 85.62 183 ALA A C 1
ATOM 1434 O O . ALA A 1 183 ? 9.148 -14.533 7.880 1.00 85.62 183 ALA A O 1
ATOM 1435 N N . PHE A 1 184 ? 7.380 -15.378 8.969 1.00 82.31 184 PHE A N 1
ATOM 1436 C CA . PHE A 1 184 ? 7.470 -16.722 8.382 1.00 82.31 184 PHE A CA 1
ATOM 1437 C C . PHE A 1 184 ? 7.010 -16.831 6.927 1.00 82.31 184 PHE A C 1
ATOM 1439 O O . PHE A 1 184 ? 7.286 -17.832 6.267 1.00 82.31 184 PHE A O 1
ATOM 1446 N N . SER A 1 185 ? 6.331 -15.816 6.394 1.00 81.25 185 SER A N 1
ATOM 1447 C CA . SER A 1 185 ? 6.034 -15.762 4.961 1.00 81.25 185 SER A CA 1
ATOM 1448 C C . SER A 1 185 ? 7.250 -15.364 4.119 1.00 81.25 185 SER A C 1
ATOM 1450 O O . SER A 1 185 ? 7.266 -15.635 2.918 1.00 81.25 185 SER A O 1
ATOM 1452 N N . ARG A 1 186 ? 8.275 -14.769 4.744 1.00 83.38 186 ARG A N 1
ATOM 1453 C CA . ARG A 1 186 ? 9.527 -14.357 4.101 1.00 83.38 186 ARG A CA 1
ATOM 1454 C C . ARG A 1 186 ? 10.593 -15.439 4.246 1.00 83.38 186 ARG A C 1
ATOM 1456 O O . ARG A 1 186 ? 10.552 -16.244 5.174 1.00 83.38 186 ARG A O 1
ATOM 1463 N N . GLN A 1 187 ? 11.583 -15.424 3.353 1.00 81.06 187 GLN A N 1
ATOM 1464 C CA . GLN A 1 187 ? 12.716 -16.360 3.365 1.00 81.06 187 GLN A CA 1
ATOM 1465 C C . GLN A 1 187 ? 13.451 -16.387 4.716 1.00 81.06 187 GLN A C 1
ATOM 1467 O O . GLN A 1 187 ? 13.810 -17.455 5.200 1.00 81.06 187 GLN A O 1
ATOM 1472 N N . THR A 1 188 ? 13.588 -15.233 5.367 1.00 80.25 188 THR A N 1
ATOM 1473 C CA . THR A 1 188 ? 14.233 -15.100 6.681 1.00 80.25 188 THR A CA 1
ATOM 1474 C C . THR A 1 188 ? 13.555 -15.940 7.762 1.00 80.25 188 THR A C 1
ATOM 1476 O O . THR A 1 188 ? 14.234 -16.567 8.571 1.00 80.25 188 THR A O 1
ATOM 1479 N N . GLY A 1 189 ? 12.224 -16.036 7.756 1.00 79.62 189 GLY A N 1
ATOM 1480 C CA . GLY A 1 189 ? 11.508 -16.877 8.710 1.00 79.62 189 GLY A CA 1
ATOM 1481 C C . GLY A 1 189 ? 11.775 -18.372 8.514 1.00 79.62 189 GLY A C 1
ATOM 1482 O O . GLY A 1 189 ? 11.829 -19.113 9.493 1.00 79.62 189 GLY A O 1
ATOM 1483 N N . TRP A 1 190 ? 12.015 -18.823 7.279 1.00 80.69 190 TRP A N 1
ATOM 1484 C CA . TRP A 1 190 ? 12.394 -20.215 7.005 1.00 80.69 190 TRP A CA 1
ATOM 1485 C C . TRP A 1 190 ? 13.752 -20.569 7.604 1.00 80.69 190 TRP A C 1
ATOM 1487 O O . TRP A 1 190 ? 13.921 -21.657 8.155 1.00 80.69 190 TRP A O 1
ATOM 1497 N N . GLU A 1 191 ? 14.707 -19.644 7.525 1.00 87.56 191 GLU A N 1
ATOM 1498 C CA . GLU A 1 191 ? 16.035 -19.819 8.111 1.00 87.56 191 GLU A CA 1
ATOM 1499 C C . GLU A 1 191 ? 15.971 -19.910 9.637 1.00 87.56 191 GLU A C 1
ATOM 1501 O O . GLU A 1 191 ? 16.690 -20.713 10.228 1.00 87.56 191 GLU A O 1
ATOM 1506 N N . VAL A 1 192 ? 15.082 -19.140 10.272 1.00 85.12 192 VAL A N 1
ATOM 1507 C CA . VAL A 1 192 ? 14.845 -19.214 11.721 1.00 85.12 192 VAL A CA 1
ATOM 1508 C C . VAL A 1 192 ? 14.287 -20.582 12.110 1.00 85.12 192 VAL A C 1
ATOM 1510 O O . VAL A 1 192 ? 14.851 -21.233 12.980 1.00 85.12 192 VAL A O 1
ATOM 1513 N N . VAL A 1 193 ? 13.263 -21.087 11.408 1.00 86.19 193 VAL A N 1
ATOM 1514 C CA . VAL A 1 193 ? 12.709 -22.432 11.680 1.00 86.19 193 VAL A CA 1
ATOM 1515 C C . VAL A 1 193 ? 13.774 -23.520 11.542 1.00 86.19 193 VAL A C 1
ATOM 1517 O O . VAL A 1 193 ? 13.825 -24.444 12.350 1.00 86.19 193 VAL A O 1
ATOM 1520 N N . ALA A 1 194 ? 14.633 -23.419 10.526 1.00 88.75 194 ALA A N 1
ATOM 1521 C CA . ALA A 1 194 ? 15.708 -24.382 10.317 1.00 88.75 194 ALA A CA 1
ATOM 1522 C C . ALA A 1 194 ? 16.773 -24.340 11.427 1.00 88.75 194 ALA A C 1
ATOM 1524 O O . ALA A 1 194 ? 17.356 -25.376 11.734 1.00 88.75 194 ALA A O 1
ATOM 1525 N N . ARG A 1 195 ? 17.032 -23.164 12.016 1.00 90.38 195 ARG A N 1
ATOM 1526 C CA . ARG A 1 195 ? 17.988 -22.987 13.122 1.00 90.38 195 ARG A CA 1
ATOM 1527 C C . ARG A 1 195 ? 17.420 -23.396 14.478 1.00 90.38 195 ARG A C 1
ATOM 1529 O O . ARG A 1 195 ? 18.178 -23.889 15.306 1.00 90.38 195 ARG A O 1
ATOM 1536 N N . ASP A 1 196 ? 16.125 -23.187 14.691 1.00 90.12 196 ASP A N 1
ATOM 1537 C CA . ASP A 1 196 ? 15.465 -23.449 15.974 1.00 90.12 196 ASP A CA 1
ATOM 1538 C C . ASP A 1 196 ? 15.107 -24.929 16.170 1.00 90.12 196 ASP A C 1
ATOM 1540 O O . ASP A 1 196 ? 14.922 -25.373 17.302 1.00 90.12 196 ASP A O 1
ATOM 1544 N N . ALA A 1 197 ? 15.016 -25.703 15.086 1.00 92.81 197 ALA A N 1
ATOM 1545 C CA . ALA A 1 197 ? 14.689 -27.120 15.155 1.00 92.81 197 ALA A CA 1
ATOM 1546 C C . ALA A 1 197 ? 15.819 -27.946 15.791 1.00 92.81 197 ALA A C 1
ATOM 1548 O O . ALA A 1 197 ? 16.961 -27.923 15.328 1.00 92.81 197 ALA A O 1
ATOM 1549 N N . MET A 1 198 ? 15.489 -28.746 16.809 1.00 95.00 198 MET A N 1
ATOM 1550 C CA . MET A 1 198 ? 16.465 -29.631 17.463 1.00 95.00 198 MET A CA 1
ATOM 1551 C C . MET A 1 198 ? 16.811 -30.860 16.615 1.00 95.00 198 MET A C 1
ATOM 1553 O O . MET A 1 198 ? 17.943 -31.344 16.634 1.00 95.00 198 MET A O 1
ATOM 1557 N N . ASP A 1 199 ? 15.828 -31.385 15.884 1.00 95.25 199 ASP A N 1
ATOM 1558 C CA . ASP A 1 199 ? 15.979 -32.525 14.988 1.00 95.25 199 ASP A CA 1
ATOM 1559 C C . ASP A 1 199 ? 15.052 -32.404 13.766 1.00 95.25 199 ASP A C 1
ATOM 1561 O O . ASP A 1 199 ? 14.293 -31.446 13.608 1.00 95.25 199 ASP A O 1
ATOM 1565 N N . TYR A 1 200 ? 15.112 -33.385 12.863 1.00 92.75 200 TYR A N 1
ATOM 1566 C CA . TYR A 1 200 ? 14.296 -33.372 11.649 1.00 92.75 200 TYR A CA 1
ATOM 1567 C C . TYR A 1 200 ? 12.788 -33.462 11.929 1.00 92.75 200 TYR A C 1
ATOM 1569 O O . TYR A 1 200 ? 11.988 -32.878 11.198 1.00 92.75 200 TYR A O 1
ATOM 1577 N N . ARG A 1 201 ? 12.374 -34.193 12.969 1.00 94.81 201 ARG A N 1
ATOM 1578 C CA . ARG A 1 201 ? 10.956 -34.335 13.313 1.00 94.81 201 ARG A CA 1
ATOM 1579 C C . ARG A 1 201 ? 10.413 -33.014 13.852 1.00 94.81 201 ARG A C 1
ATOM 1581 O O . ARG A 1 201 ? 9.326 -32.607 13.448 1.00 94.81 201 ARG A O 1
ATOM 1588 N N . ASP A 1 202 ? 11.180 -32.359 14.713 1.00 93.75 202 ASP A N 1
ATOM 1589 C CA . ASP A 1 202 ? 10.896 -31.030 15.243 1.00 93.75 202 ASP A CA 1
ATOM 1590 C C . ASP A 1 202 ? 10.830 -29.993 14.113 1.00 93.75 202 ASP A C 1
ATOM 1592 O O . ASP A 1 202 ? 9.853 -29.259 13.998 1.00 93.75 202 ASP A O 1
ATOM 1596 N N . PHE A 1 203 ? 11.778 -30.035 13.170 1.00 91.81 203 PHE A N 1
ATOM 1597 C CA . PHE A 1 203 ? 11.744 -29.199 11.968 1.00 91.81 203 PHE A CA 1
ATOM 1598 C C . PHE A 1 203 ? 10.453 -29.379 11.160 1.00 91.81 203 PHE A C 1
ATOM 1600 O O . PHE A 1 203 ? 9.819 -28.396 10.775 1.00 91.81 203 PHE A O 1
ATOM 1607 N N . VAL A 1 204 ? 10.042 -30.625 10.892 1.00 92.50 204 VAL A N 1
ATOM 1608 C CA . VAL A 1 204 ? 8.804 -30.911 10.147 1.00 92.50 204 VAL A CA 1
ATOM 1609 C C . VAL A 1 204 ? 7.579 -30.384 10.897 1.00 92.50 204 VAL A C 1
ATOM 1611 O O . VAL A 1 204 ? 6.691 -29.813 10.262 1.00 92.50 204 VAL A O 1
ATOM 1614 N N . GLN A 1 205 ? 7.541 -30.528 12.224 1.00 92.75 205 GLN A N 1
ATOM 1615 C CA . GLN A 1 205 ? 6.441 -30.035 13.052 1.00 92.75 205 GLN A CA 1
ATOM 1616 C C . GLN A 1 205 ? 6.380 -28.503 13.057 1.00 92.75 205 GLN A C 1
ATOM 1618 O O . GLN A 1 205 ? 5.351 -27.936 12.690 1.00 92.75 205 GLN A O 1
ATOM 1623 N N . LEU A 1 206 ? 7.492 -27.831 13.373 1.00 89.19 206 LEU A N 1
ATOM 1624 C CA . LEU A 1 206 ? 7.593 -26.370 13.343 1.00 89.19 206 LEU A CA 1
ATOM 1625 C C . LEU A 1 206 ? 7.210 -25.827 11.965 1.00 89.19 206 LEU A C 1
ATOM 1627 O O . LEU A 1 206 ? 6.460 -24.857 11.861 1.00 89.19 206 LEU A O 1
ATOM 1631 N N . ARG A 1 207 ? 7.659 -26.487 10.892 1.00 87.62 207 ARG A N 1
ATOM 1632 C CA . ARG A 1 207 ? 7.296 -26.129 9.520 1.00 87.62 207 ARG A CA 1
ATOM 1633 C C . ARG A 1 207 ? 5.800 -26.280 9.254 1.00 87.62 207 ARG A C 1
ATOM 1635 O O . ARG A 1 207 ? 5.227 -25.407 8.605 1.00 87.62 207 ARG A O 1
ATOM 1642 N N . ALA A 1 208 ? 5.167 -27.362 9.703 1.00 90.00 208 ALA A N 1
ATOM 1643 C CA . ALA A 1 208 ? 3.731 -27.573 9.521 1.00 90.00 208 ALA A CA 1
ATOM 1644 C C . ALA A 1 208 ? 2.902 -26.501 10.250 1.00 90.00 208 ALA A C 1
ATOM 1646 O O . ALA A 1 208 ? 1.954 -25.949 9.678 1.00 90.00 208 ALA A O 1
ATOM 1647 N N . ASP A 1 209 ? 3.310 -26.147 11.469 1.00 87.38 209 ASP A N 1
ATOM 1648 C CA . ASP A 1 209 ? 2.677 -25.090 12.257 1.00 87.38 209 ASP A CA 1
ATOM 1649 C C . ASP A 1 209 ? 2.843 -23.723 11.572 1.00 87.38 209 ASP A C 1
ATOM 1651 O O . ASP A 1 209 ? 1.870 -22.976 11.425 1.00 87.38 209 ASP A O 1
ATOM 1655 N N . GLN A 1 210 ? 4.038 -23.422 11.044 1.00 83.94 210 GLN A N 1
ATOM 1656 C CA . GLN A 1 210 ? 4.279 -22.170 10.318 1.00 83.94 210 GLN A CA 1
ATOM 1657 C C . GLN A 1 210 ? 3.560 -22.097 8.973 1.00 83.94 210 GLN A C 1
ATOM 1659 O O . GLN A 1 210 ? 3.038 -21.042 8.620 1.00 83.94 210 GLN A O 1
ATOM 1664 N N . LEU A 1 211 ? 3.473 -23.196 8.221 1.00 84.12 211 LEU A N 1
ATOM 1665 C CA . LEU A 1 211 ? 2.687 -23.246 6.986 1.00 84.12 211 LEU A CA 1
ATOM 1666 C C . LEU A 1 211 ? 1.209 -22.960 7.265 1.00 84.12 211 LEU A C 1
ATOM 1668 O O . LEU A 1 211 ? 0.579 -22.198 6.531 1.00 84.12 211 LEU A O 1
ATOM 1672 N N . SER A 1 212 ? 0.679 -23.513 8.356 1.00 86.12 212 SER A N 1
ATOM 1673 C CA . SER A 1 212 ? -0.700 -23.277 8.786 1.00 86.12 212 SER A CA 1
ATOM 1674 C C . SER A 1 212 ? -0.933 -21.811 9.169 1.00 86.12 212 SER A C 1
ATOM 1676 O O . SER A 1 212 ? -1.909 -21.204 8.719 1.00 86.12 212 SER A O 1
ATOM 1678 N N . ALA A 1 213 ? -0.016 -21.212 9.940 1.00 84.00 213 ALA A N 1
ATOM 1679 C CA . ALA A 1 213 ? -0.065 -19.792 10.293 1.00 84.00 213 ALA A CA 1
ATOM 1680 C C . ALA A 1 213 ? 0.042 -18.891 9.049 1.00 84.00 213 ALA A C 1
ATOM 1682 O O . ALA A 1 213 ? -0.741 -17.960 8.869 1.00 84.00 213 ALA A O 1
ATOM 1683 N N . SER A 1 214 ? 0.959 -19.223 8.142 1.00 80.62 214 SER A N 1
ATOM 1684 C CA . SER A 1 214 ? 1.188 -18.520 6.882 1.00 80.62 214 SER A CA 1
ATOM 1685 C C . SER A 1 214 ? -0.020 -18.593 5.941 1.00 80.62 214 SER A C 1
ATOM 1687 O O . SER A 1 214 ? -0.307 -17.618 5.249 1.00 80.62 214 SER A O 1
ATOM 1689 N N . HIS A 1 215 ? -0.772 -19.698 5.940 1.00 84.00 215 HIS A N 1
ATOM 1690 C CA . HIS A 1 215 ? -2.003 -19.832 5.157 1.00 84.00 215 HIS A CA 1
ATOM 1691 C C . HIS A 1 215 ? -3.139 -18.956 5.709 1.00 84.00 215 HIS A C 1
ATOM 1693 O O . HIS A 1 215 ? -3.838 -18.294 4.945 1.00 84.00 215 HIS A O 1
ATOM 1699 N N . ARG A 1 216 ? -3.286 -18.889 7.039 1.00 87.94 216 ARG A N 1
ATOM 1700 C CA . ARG A 1 216 ? -4.336 -18.097 7.710 1.00 87.94 216 ARG A CA 1
ATOM 1701 C C . ARG A 1 216 ? -3.992 -16.617 7.877 1.00 87.94 216 ARG A C 1
ATOM 1703 O O . ARG A 1 216 ? -4.860 -15.830 8.245 1.00 87.94 216 ARG A O 1
ATOM 1710 N N . ARG A 1 217 ? -2.752 -16.207 7.590 1.00 89.25 217 ARG A N 1
ATOM 1711 C CA . ARG A 1 217 ? -2.245 -14.852 7.877 1.00 89.25 217 ARG A CA 1
ATOM 1712 C C . ARG A 1 217 ? -3.131 -13.732 7.331 1.00 89.25 217 ARG A C 1
ATOM 1714 O O . ARG A 1 217 ? -3.320 -12.728 8.008 1.00 89.25 217 ARG A O 1
ATOM 1721 N N . LEU A 1 218 ? -3.696 -13.904 6.131 1.00 90.44 218 LEU A N 1
ATOM 1722 C CA . LEU A 1 218 ? -4.545 -12.886 5.505 1.00 90.44 218 LEU A CA 1
ATOM 1723 C C . LEU A 1 218 ? -5.884 -12.750 6.222 1.00 90.44 218 LEU A C 1
ATOM 1725 O O . LEU A 1 218 ? -6.323 -11.635 6.480 1.00 90.44 218 LEU A O 1
ATOM 1729 N N . GLU A 1 219 ? -6.514 -13.865 6.579 1.00 91.69 219 GLU A N 1
ATOM 1730 C CA . GLU A 1 219 ? -7.759 -13.867 7.349 1.00 91.69 219 GLU A CA 1
ATOM 1731 C C . GLU A 1 219 ? -7.530 -13.267 8.739 1.00 91.69 219 GLU A C 1
ATOM 1733 O O . GLU A 1 219 ? -8.268 -12.375 9.161 1.00 91.69 219 GLU A O 1
ATOM 1738 N N . THR A 1 220 ? -6.445 -13.667 9.409 1.00 93.44 220 THR A N 1
ATOM 1739 C CA . THR A 1 220 ? -6.060 -13.132 10.718 1.00 93.44 220 THR A CA 1
ATOM 1740 C C . THR A 1 220 ? -5.813 -11.626 10.668 1.00 93.44 220 THR A C 1
ATOM 1742 O O . THR A 1 220 ? -6.323 -10.907 11.531 1.00 93.44 220 THR A O 1
ATOM 1745 N N . TRP A 1 221 ? -5.085 -11.142 9.653 1.00 95.19 221 TRP A N 1
ATOM 1746 C CA . TRP A 1 221 ? -4.825 -9.719 9.422 1.00 95.19 221 TRP A CA 1
ATOM 1747 C C . TRP A 1 221 ? -6.116 -8.930 9.183 1.00 95.19 221 TRP A C 1
ATOM 1749 O O . TRP A 1 221 ? -6.355 -7.919 9.840 1.00 95.19 221 TRP A O 1
ATOM 1759 N N . ARG A 1 222 ? -6.987 -9.406 8.287 1.00 93.62 222 ARG A N 1
ATOM 1760 C CA . ARG A 1 222 ? -8.258 -8.738 7.957 1.00 93.62 222 ARG A CA 1
ATOM 1761 C C . ARG A 1 222 ? -9.207 -8.679 9.153 1.00 93.62 222 ARG A C 1
ATOM 1763 O O . ARG A 1 222 ? -9.798 -7.631 9.427 1.00 93.62 222 ARG A O 1
ATOM 1770 N N . GLY A 1 223 ? -9.300 -9.777 9.905 1.00 94.75 223 GLY A N 1
ATOM 1771 C CA . GLY A 1 223 ? -10.050 -9.824 11.158 1.00 94.75 223 GLY A CA 1
ATOM 1772 C C . GLY A 1 223 ? -9.493 -8.837 12.185 1.00 94.75 223 GLY A C 1
ATOM 1773 O O . GLY A 1 223 ? -10.244 -8.063 12.769 1.00 94.75 223 GLY A O 1
ATOM 1774 N N . PHE A 1 224 ? -8.168 -8.789 12.342 1.00 97.00 224 PHE A N 1
ATOM 1775 C CA . PHE A 1 224 ? -7.515 -7.851 13.250 1.00 97.00 224 PHE A CA 1
ATOM 1776 C C . PHE A 1 224 ? -7.780 -6.391 12.876 1.00 97.00 224 PHE A C 1
ATOM 1778 O O . PHE A 1 224 ? -8.124 -5.604 13.752 1.00 97.00 224 PHE A O 1
ATOM 1785 N N . VAL A 1 225 ? -7.670 -6.023 11.596 1.00 96.69 225 VAL A N 1
ATOM 1786 C CA . VAL A 1 225 ? -7.954 -4.654 11.135 1.00 96.69 225 VAL A CA 1
ATOM 1787 C C . VAL A 1 225 ? -9.398 -4.268 11.446 1.00 96.69 225 VAL A C 1
ATOM 1789 O O . VAL A 1 225 ? -9.648 -3.157 11.910 1.00 96.69 225 VAL A O 1
ATOM 1792 N N . SER A 1 226 ? -10.348 -5.181 11.245 1.00 95.00 226 SER A N 1
ATOM 1793 C CA . SER A 1 226 ? -11.756 -4.940 11.578 1.00 95.00 226 SER A CA 1
ATOM 1794 C C . SER A 1 226 ? -11.962 -4.730 13.079 1.00 95.00 226 SER A C 1
ATOM 1796 O O . SER A 1 226 ? -12.590 -3.747 13.477 1.00 95.00 226 SER A O 1
ATOM 1798 N N . ASP A 1 227 ? -11.375 -5.586 13.917 1.00 95.38 227 ASP A N 1
ATOM 1799 C CA . ASP A 1 227 ? -11.468 -5.482 15.378 1.00 95.38 227 ASP A CA 1
ATOM 1800 C C . ASP A 1 227 ? -10.807 -4.212 15.918 1.00 95.38 227 ASP A C 1
ATOM 1802 O O . ASP A 1 227 ? -11.341 -3.554 16.817 1.00 95.38 227 ASP A O 1
ATOM 1806 N N . LEU A 1 228 ? -9.665 -3.844 15.339 1.00 96.31 228 LEU A N 1
ATOM 1807 C CA . LEU A 1 228 ? -8.926 -2.630 15.646 1.00 96.31 228 LEU A CA 1
ATOM 1808 C C . LEU A 1 228 ? -9.742 -1.385 15.299 1.00 96.31 228 LEU A C 1
ATOM 1810 O O . LEU A 1 228 ? -9.931 -0.511 16.143 1.00 96.31 228 LEU A O 1
ATOM 1814 N N . LEU A 1 229 ? -10.284 -1.314 14.084 1.00 95.38 229 LEU A N 1
ATOM 1815 C CA . LEU A 1 229 ? -11.104 -0.185 13.651 1.00 95.38 229 LEU A CA 1
ATOM 1816 C C . LEU A 1 229 ? -12.401 -0.072 14.462 1.00 95.38 229 LEU A C 1
ATOM 1818 O O . LEU A 1 229 ? -12.799 1.034 14.824 1.00 95.38 229 LEU A O 1
ATOM 1822 N N . ASN A 1 230 ? -13.012 -1.197 14.840 1.00 92.62 230 ASN A N 1
ATOM 1823 C CA . ASN A 1 230 ? -14.167 -1.215 15.740 1.00 92.62 230 ASN A CA 1
ATOM 1824 C C . ASN A 1 230 ? -13.798 -0.737 17.154 1.00 92.62 230 ASN A C 1
ATOM 1826 O O . ASN A 1 230 ? -14.562 -0.005 17.781 1.00 92.62 230 ASN A O 1
ATOM 1830 N N . HIS A 1 231 ? -12.618 -1.107 17.662 1.00 92.06 231 HIS A N 1
ATOM 1831 C CA . HIS A 1 231 ? -12.118 -0.636 18.956 1.00 92.06 231 HIS A CA 1
ATOM 1832 C C . HIS A 1 231 ? -11.885 0.883 18.973 1.00 92.06 231 HIS A C 1
ATOM 1834 O O . HIS A 1 231 ? -12.285 1.553 19.925 1.00 92.06 231 HIS A O 1
ATOM 1840 N N . VAL A 1 232 ? -11.303 1.430 17.903 1.00 91.50 232 VAL A N 1
ATOM 1841 C CA . VAL A 1 232 ? -11.015 2.870 17.756 1.00 91.50 232 VAL A CA 1
ATOM 1842 C C . VAL A 1 232 ? -12.263 3.673 17.362 1.00 91.50 232 VAL A C 1
ATOM 1844 O O . VAL A 1 232 ? -12.305 4.894 17.536 1.00 91.50 232 VAL A O 1
ATOM 1847 N N . GLY A 1 233 ? -13.299 2.999 16.858 1.00 91.31 233 GLY A N 1
ATOM 1848 C CA . GLY A 1 233 ? -14.508 3.623 16.333 1.00 91.31 233 GLY A CA 1
ATOM 1849 C C . GLY A 1 233 ? -14.248 4.361 15.022 1.00 91.31 233 GLY A C 1
ATOM 1850 O O . GLY A 1 233 ? -14.683 5.502 14.880 1.00 91.31 233 GLY A O 1
ATOM 1851 N N . ALA A 1 234 ? -13.510 3.743 14.098 1.00 93.38 234 ALA A N 1
ATOM 1852 C CA . ALA A 1 234 ? -13.198 4.278 12.775 1.00 93.38 234 ALA A CA 1
ATOM 1853 C C . ALA A 1 234 ? -13.735 3.372 11.653 1.00 93.38 234 ALA A C 1
ATOM 1855 O O . ALA A 1 234 ? -13.786 2.152 11.799 1.00 93.38 234 ALA A O 1
ATOM 1856 N N . VAL A 1 235 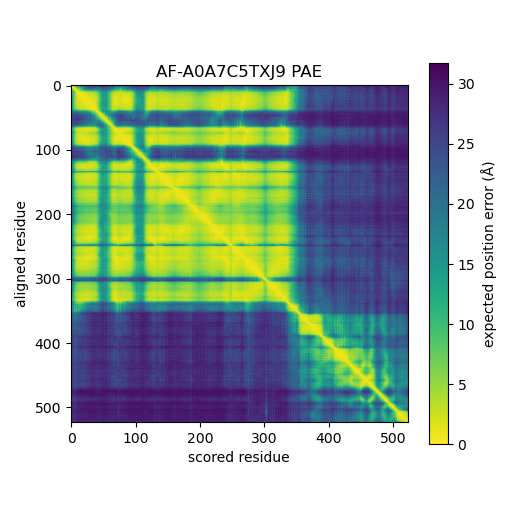? -14.123 3.949 10.515 1.00 94.44 235 VAL A N 1
ATOM 1857 C CA . VAL A 1 235 ? -14.592 3.177 9.351 1.00 94.44 235 VAL A CA 1
ATOM 1858 C C . VAL A 1 235 ? -13.404 2.609 8.576 1.00 94.44 235 VAL A C 1
ATOM 1860 O O . VAL A 1 235 ? -13.382 1.405 8.307 1.00 94.44 235 VAL A O 1
ATOM 1863 N N . PHE A 1 236 ? -12.400 3.446 8.291 1.00 96.62 236 PHE A N 1
ATOM 1864 C CA . PHE A 1 236 ? -11.211 3.073 7.522 1.00 96.62 236 PHE A CA 1
ATOM 1865 C C . PHE A 1 236 ? -9.900 3.175 8.288 1.00 96.62 236 PHE A C 1
ATOM 1867 O O . PHE A 1 236 ? -9.711 4.081 9.095 1.00 96.62 236 PHE A O 1
ATOM 1874 N N . LEU A 1 237 ? -8.967 2.291 7.937 1.00 97.75 237 LEU A N 1
ATOM 1875 C CA . LEU A 1 237 ? -7.534 2.476 8.129 1.00 97.75 237 LEU A CA 1
ATOM 1876 C C . LEU A 1 237 ? -6.961 3.107 6.855 1.00 97.75 237 LEU A C 1
ATOM 1878 O O . LEU A 1 237 ? -7.052 2.507 5.786 1.00 97.75 237 LEU A O 1
ATOM 1882 N N . VAL A 1 238 ? -6.377 4.297 6.953 1.00 98.06 238 VAL A N 1
ATOM 1883 C CA . VAL A 1 238 ? -5.718 4.969 5.826 1.00 98.06 238 VAL A CA 1
ATOM 1884 C C . VAL A 1 238 ? -4.210 4.809 5.973 1.00 98.06 238 VAL A C 1
ATOM 1886 O O . VAL A 1 238 ? -3.651 5.162 7.011 1.00 98.06 238 VAL A O 1
ATOM 1889 N N . VAL A 1 239 ? -3.568 4.288 4.930 1.00 98.38 239 VAL A N 1
ATOM 1890 C CA . VAL A 1 239 ? -2.126 4.034 4.854 1.00 98.38 239 VAL A CA 1
ATOM 1891 C C . VAL A 1 239 ? -1.527 4.930 3.766 1.00 98.38 239 VAL A C 1
ATOM 1893 O O . VAL A 1 239 ? -1.662 4.612 2.580 1.00 98.38 239 VAL A O 1
ATOM 1896 N N . PRO A 1 240 ? -0.909 6.065 4.132 1.00 98.31 240 PRO A N 1
ATOM 1897 C CA . PRO A 1 240 ? -0.196 6.912 3.185 1.00 98.31 240 PRO A CA 1
ATOM 1898 C C . PRO A 1 240 ? 1.193 6.330 2.896 1.00 98.31 240 PRO A C 1
ATOM 1900 O O . PRO A 1 240 ? 1.965 6.081 3.821 1.00 98.31 240 PRO A O 1
ATOM 1903 N N . VAL A 1 241 ? 1.510 6.134 1.619 1.00 97.62 241 VAL A N 1
ATOM 1904 C CA . VAL A 1 241 ? 2.822 5.689 1.134 1.00 97.62 241 VAL A CA 1
ATOM 1905 C C . VAL A 1 241 ? 3.355 6.748 0.176 1.00 97.62 241 VAL A C 1
ATOM 1907 O O . VAL A 1 241 ? 2.699 7.038 -0.827 1.00 97.62 241 VAL A O 1
ATOM 1910 N N . ASP A 1 242 ? 4.511 7.330 0.488 1.00 96.88 242 ASP A N 1
ATOM 1911 C CA . ASP A 1 242 ? 5.156 8.371 -0.322 1.00 96.88 242 ASP A CA 1
ATOM 1912 C C . ASP A 1 242 ? 6.464 7.893 -0.951 1.00 96.88 242 ASP A C 1
ATOM 1914 O O . ASP A 1 242 ? 7.074 6.943 -0.465 1.00 96.88 242 ASP A O 1
ATOM 1918 N N . ASP A 1 243 ? 6.878 8.540 -2.042 1.00 94.06 243 ASP A N 1
ATOM 1919 C CA . ASP A 1 243 ? 8.129 8.269 -2.766 1.00 94.06 243 ASP A CA 1
ATOM 1920 C C . ASP A 1 243 ? 8.386 6.773 -3.051 1.00 94.06 243 ASP A C 1
ATOM 1922 O O . ASP A 1 243 ? 9.519 6.276 -3.012 1.00 94.06 243 ASP A O 1
ATOM 1926 N N . ALA A 1 244 ? 7.326 6.028 -3.378 1.00 91.75 244 ALA A N 1
ATOM 1927 C CA . ALA A 1 244 ? 7.421 4.587 -3.603 1.00 91.75 244 ALA A CA 1
ATOM 1928 C C . ALA A 1 244 ? 8.262 4.224 -4.840 1.00 91.75 244 ALA A C 1
ATOM 1930 O O . ALA A 1 244 ? 8.794 3.120 -4.913 1.00 91.75 244 ALA A O 1
ATOM 1931 N N . ASP A 1 245 ? 8.424 5.143 -5.798 1.00 92.88 245 ASP A N 1
ATOM 1932 C CA . ASP A 1 245 ? 9.309 4.964 -6.953 1.00 92.88 245 ASP A CA 1
ATOM 1933 C C . ASP A 1 245 ? 10.791 5.169 -6.628 1.00 92.88 245 ASP A C 1
ATOM 1935 O O . ASP A 1 245 ? 11.629 4.814 -7.452 1.00 92.88 245 ASP A O 1
ATOM 1939 N N . LEU A 1 246 ? 11.140 5.738 -5.468 1.00 88.12 246 LEU A N 1
ATOM 1940 C CA . LEU A 1 246 ? 12.531 5.998 -5.091 1.00 88.12 246 LEU A CA 1
ATOM 1941 C C . LEU A 1 246 ? 13.160 4.877 -4.266 1.00 88.12 246 LEU A C 1
ATOM 1943 O O . LEU A 1 246 ? 14.391 4.832 -4.203 1.00 88.12 246 LEU A O 1
ATOM 1947 N N . ALA A 1 247 ? 12.345 3.976 -3.718 1.00 80.19 247 ALA A N 1
ATOM 1948 C CA . ALA A 1 247 ? 12.749 2.911 -2.810 1.00 80.19 247 ALA A CA 1
ATOM 1949 C C . ALA A 1 247 ? 13.998 2.148 -3.285 1.00 80.19 247 ALA A C 1
ATOM 1951 O O . ALA A 1 247 ? 14.112 1.776 -4.456 1.00 80.19 247 ALA A O 1
ATOM 1952 N N . ARG A 1 248 ? 14.940 1.935 -2.356 1.00 64.50 248 ARG A N 1
ATOM 1953 C CA . ARG A 1 248 ? 16.087 1.026 -2.545 1.00 64.50 248 ARG A CA 1
ATOM 1954 C C . ARG A 1 248 ? 15.662 -0.436 -2.465 1.00 64.50 248 ARG A C 1
ATOM 1956 O O . ARG A 1 248 ? 16.252 -1.285 -3.121 1.00 64.50 248 ARG A O 1
ATOM 1963 N N . ILE A 1 249 ? 14.668 -0.698 -1.623 1.00 64.19 249 ILE A N 1
ATOM 1964 C CA . ILE A 1 249 ? 13.985 -1.982 -1.491 1.00 64.19 249 ILE A CA 1
ATOM 1965 C C . ILE A 1 249 ? 13.095 -2.164 -2.718 1.00 64.19 249 ILE A C 1
ATOM 1967 O O . ILE A 1 249 ? 12.616 -1.173 -3.275 1.00 64.19 249 ILE A O 1
ATOM 1971 N N . SER A 1 250 ? 12.897 -3.411 -3.157 1.00 76.00 250 SER A N 1
ATOM 1972 C CA . SER A 1 250 ? 12.195 -3.684 -4.410 1.00 76.00 250 SER A CA 1
ATOM 1973 C C . SER A 1 250 ? 10.821 -3.013 -4.416 1.00 76.00 250 SER A C 1
ATOM 1975 O O . SER A 1 250 ? 9.962 -3.256 -3.560 1.00 76.00 250 SER A O 1
ATOM 1977 N N . CYS A 1 251 ? 10.597 -2.181 -5.433 1.00 90.81 251 CYS A N 1
ATOM 1978 C CA . CYS A 1 251 ? 9.303 -1.566 -5.715 1.00 90.81 251 CYS A CA 1
ATOM 1979 C C . CYS A 1 251 ? 8.185 -2.629 -5.783 1.00 90.81 251 CYS A C 1
ATOM 1981 O O . CYS A 1 251 ? 7.027 -2.356 -5.449 1.00 90.81 251 CYS A O 1
ATOM 1983 N N . ARG A 1 252 ? 8.546 -3.862 -6.170 1.00 92.44 252 ARG A N 1
ATOM 1984 C CA . ARG A 1 252 ? 7.666 -5.029 -6.247 1.00 92.44 252 ARG A CA 1
ATOM 1985 C C . ARG A 1 252 ? 7.125 -5.424 -4.880 1.00 92.44 252 ARG A C 1
ATOM 1987 O O . ARG A 1 252 ? 5.920 -5.611 -4.761 1.00 92.44 252 ARG A O 1
ATOM 1994 N N . GLU A 1 253 ? 7.965 -5.465 -3.843 1.00 91.50 253 GLU A N 1
ATOM 1995 C CA . GLU A 1 253 ? 7.530 -5.815 -2.481 1.00 91.50 253 GLU A CA 1
ATOM 1996 C C . GLU A 1 253 ? 6.479 -4.830 -1.955 1.00 91.50 253 GLU A C 1
ATOM 1998 O O . GLU A 1 253 ? 5.503 -5.237 -1.322 1.00 91.50 253 GLU A O 1
ATOM 2003 N N . THR A 1 254 ? 6.628 -3.537 -2.263 1.00 94.06 254 THR A N 1
ATOM 2004 C CA . THR A 1 254 ? 5.627 -2.520 -1.902 1.00 94.06 254 THR A CA 1
ATOM 2005 C C . THR A 1 254 ? 4.298 -2.770 -2.619 1.00 94.06 254 THR A C 1
ATOM 2007 O O . THR A 1 254 ? 3.240 -2.758 -1.984 1.00 94.06 254 THR A O 1
ATOM 2010 N N . LEU A 1 255 ? 4.323 -3.039 -3.928 1.00 95.31 255 LEU A N 1
ATOM 2011 C CA . LEU A 1 255 ? 3.106 -3.347 -4.687 1.00 95.31 255 LEU A CA 1
ATOM 2012 C C . LEU A 1 255 ? 2.458 -4.662 -4.238 1.00 95.31 255 LEU A C 1
ATOM 2014 O O . LEU A 1 255 ? 1.233 -4.728 -4.136 1.00 95.31 255 LEU A O 1
ATOM 2018 N N . ASP A 1 256 ? 3.247 -5.683 -3.908 1.00 93.44 256 ASP A N 1
ATOM 2019 C CA . ASP A 1 256 ? 2.747 -6.955 -3.390 1.00 93.44 256 ASP A CA 1
ATOM 2020 C C . ASP A 1 256 ? 2.153 -6.810 -1.987 1.00 93.44 256 ASP A C 1
ATOM 2022 O O . A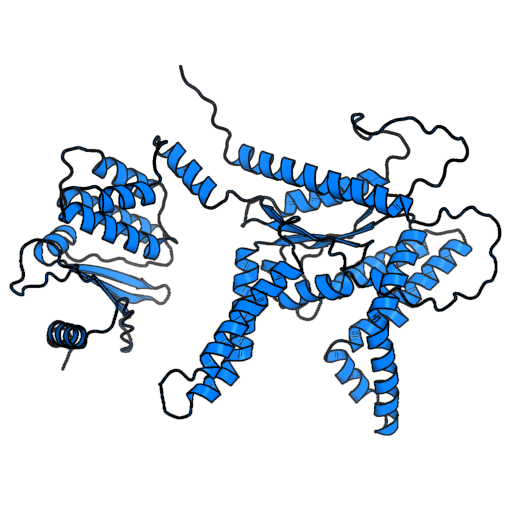SP A 1 256 ? 1.097 -7.385 -1.712 1.00 93.44 256 ASP A O 1
ATOM 2026 N N . ALA A 1 257 ? 2.745 -5.985 -1.118 1.00 93.69 257 ALA A N 1
ATOM 2027 C CA . ALA A 1 257 ? 2.153 -5.636 0.170 1.00 93.69 257 ALA A CA 1
ATOM 2028 C C . ALA A 1 257 ? 0.763 -5.005 -0.014 1.00 93.69 257 ALA A C 1
ATOM 2030 O O . ALA A 1 257 ? -0.207 -5.431 0.623 1.00 93.69 257 ALA A O 1
ATOM 2031 N N . ILE A 1 258 ? 0.636 -4.055 -0.948 1.00 95.12 258 ILE A N 1
ATOM 2032 C CA . ILE A 1 258 ? -0.650 -3.432 -1.281 1.00 95.12 258 ILE A CA 1
ATOM 2033 C C . ILE A 1 258 ? -1.630 -4.477 -1.828 1.00 95.12 258 ILE A C 1
ATOM 2035 O O . ILE A 1 258 ? -2.775 -4.557 -1.376 1.00 95.12 258 ILE A O 1
ATOM 2039 N N . ARG A 1 259 ? -1.181 -5.305 -2.777 1.00 94.06 259 ARG A N 1
ATOM 2040 C CA . ARG A 1 259 ? -2.004 -6.316 -3.450 1.00 94.06 259 ARG A CA 1
ATOM 2041 C C . ARG A 1 259 ? -2.542 -7.366 -2.490 1.00 94.06 259 ARG A C 1
ATOM 2043 O O . ARG A 1 259 ? -3.694 -7.765 -2.604 1.00 94.06 259 ARG A O 1
ATOM 2050 N N . ILE A 1 260 ? -1.692 -7.857 -1.595 1.00 91.25 260 ILE A N 1
ATOM 2051 C CA . ILE A 1 260 ? -1.973 -9.036 -0.779 1.00 91.25 260 ILE A CA 1
ATOM 2052 C C . ILE A 1 260 ? -2.597 -8.628 0.561 1.00 91.25 260 ILE A C 1
ATOM 2054 O O . ILE A 1 260 ? -3.599 -9.215 0.969 1.00 91.25 260 ILE A O 1
ATOM 2058 N N . TYR A 1 261 ? -2.038 -7.619 1.236 1.00 93.00 261 TYR A N 1
ATOM 2059 C CA . TYR A 1 261 ? -2.389 -7.292 2.622 1.00 93.00 261 TYR A CA 1
ATOM 2060 C C . TYR A 1 261 ? -3.264 -6.047 2.743 1.00 93.00 261 TYR A C 1
ATOM 2062 O O . TYR A 1 261 ? -4.170 -6.023 3.577 1.00 93.00 261 TYR A O 1
ATOM 2070 N N . LEU A 1 262 ? -3.039 -5.024 1.914 1.00 95.25 262 LEU A N 1
ATOM 2071 C CA . LEU A 1 262 ? -3.839 -3.791 1.970 1.00 95.25 262 LEU A CA 1
ATOM 2072 C C . LEU A 1 262 ? -5.105 -3.857 1.104 1.00 95.25 262 LEU A C 1
ATOM 2074 O O . LEU A 1 262 ? -5.970 -2.991 1.210 1.00 95.25 262 LEU A O 1
ATOM 2078 N N . ALA A 1 263 ? -5.266 -4.916 0.307 1.00 92.69 263 ALA A N 1
ATOM 2079 C CA . ALA A 1 263 ? -6.499 -5.238 -0.403 1.00 92.69 263 ALA A CA 1
ATOM 2080 C C . ALA A 1 263 ? -7.586 -5.733 0.571 1.00 92.69 263 ALA A C 1
ATOM 2082 O O . ALA A 1 263 ? -7.865 -6.934 0.698 1.00 92.69 263 ALA A O 1
ATOM 2083 N N . HIS A 1 264 ? -8.184 -4.780 1.283 1.00 92.69 264 HIS A N 1
ATOM 2084 C CA . HIS A 1 264 ? -9.235 -4.985 2.269 1.00 92.69 264 HIS A CA 1
ATOM 2085 C C . HIS A 1 264 ? -10.289 -3.880 2.162 1.00 92.69 264 HIS A C 1
ATOM 2087 O O . HIS A 1 264 ? -9.959 -2.712 1.966 1.00 92.69 264 HIS A O 1
ATOM 2093 N N . GLN A 1 265 ? -11.564 -4.223 2.367 1.00 93.12 265 GLN A N 1
ATOM 2094 C CA . GLN A 1 265 ? -12.675 -3.273 2.246 1.00 93.12 265 GLN A CA 1
ATOM 2095 C C . GLN A 1 265 ? -12.535 -2.078 3.203 1.00 93.12 265 GLN A C 1
ATOM 2097 O O . GLN A 1 265 ? -12.979 -0.979 2.888 1.00 93.12 265 GLN A O 1
ATOM 2102 N N . ARG A 1 266 ? -11.888 -2.263 4.358 1.00 95.50 266 ARG A N 1
ATOM 2103 C CA . ARG A 1 266 ? -11.696 -1.200 5.357 1.00 95.50 266 ARG A CA 1
ATOM 2104 C C . ARG A 1 266 ? -10.297 -0.578 5.373 1.00 95.50 266 ARG A C 1
ATOM 2106 O O . ARG A 1 266 ? -9.979 0.151 6.307 1.00 95.50 266 ARG A O 1
ATOM 2113 N N . ILE A 1 267 ? -9.461 -0.861 4.375 1.00 97.25 267 ILE A N 1
ATOM 2114 C CA . ILE A 1 267 ? -8.144 -0.230 4.224 1.00 97.25 267 ILE A CA 1
ATOM 2115 C C . ILE A 1 267 ? -8.170 0.650 2.978 1.00 97.25 267 ILE A C 1
ATOM 2117 O O . ILE A 1 267 ? -8.685 0.246 1.940 1.00 97.25 267 ILE A O 1
ATOM 2121 N N . ILE A 1 268 ? -7.631 1.859 3.092 1.00 97.75 268 ILE A N 1
ATOM 2122 C CA . ILE A 1 268 ? -7.418 2.779 1.978 1.00 97.75 268 ILE A CA 1
ATOM 2123 C C . ILE A 1 268 ? -5.928 3.062 1.892 1.00 97.75 268 ILE A C 1
ATOM 2125 O O . ILE A 1 268 ? -5.327 3.510 2.866 1.00 97.75 268 ILE A O 1
ATOM 2129 N N . THR A 1 269 ? -5.338 2.841 0.724 1.00 98.25 269 THR A N 1
ATOM 2130 C CA . THR A 1 269 ? -3.940 3.198 0.474 1.00 98.25 269 THR A CA 1
ATOM 2131 C C . THR A 1 269 ? -3.900 4.479 -0.344 1.00 98.25 269 THR A C 1
ATOM 2133 O O . THR A 1 269 ? -4.479 4.540 -1.429 1.00 98.25 269 THR A O 1
ATOM 2136 N N . LEU A 1 270 ? -3.219 5.502 0.168 1.00 98.25 270 LEU A N 1
ATOM 2137 C CA . LEU A 1 270 ? -2.868 6.687 -0.611 1.00 98.25 270 LEU A CA 1
ATOM 2138 C C . LEU A 1 270 ? -1.438 6.482 -1.105 1.00 98.25 270 LEU A C 1
ATOM 2140 O O . LEU A 1 270 ? -0.522 6.440 -0.292 1.00 98.25 270 LEU A O 1
ATOM 2144 N N . PHE A 1 271 ? -1.258 6.282 -2.405 1.00 97.81 271 PHE A N 1
ATOM 2145 C CA . PHE A 1 271 ? 0.013 5.853 -2.986 1.00 97.81 271 PHE A CA 1
ATOM 2146 C C . PHE A 1 271 ? 0.604 6.966 -3.849 1.00 97.81 271 PHE A C 1
ATOM 2148 O O . PHE A 1 271 ? 0.043 7.282 -4.895 1.00 97.81 271 PHE A O 1
ATOM 2155 N N . CYS A 1 272 ? 1.721 7.560 -3.441 1.00 96.94 272 CYS A N 1
ATOM 2156 C CA . CYS A 1 272 ? 2.414 8.580 -4.225 1.00 96.94 272 CYS A CA 1
ATOM 2157 C C . CYS A 1 272 ? 3.663 8.006 -4.883 1.00 96.94 272 CYS A C 1
ATOM 2159 O O . CYS A 1 272 ? 4.511 7.410 -4.220 1.00 96.94 272 CYS A O 1
ATOM 2161 N N . ALA A 1 273 ? 3.769 8.206 -6.195 1.00 96.06 273 ALA A N 1
ATOM 2162 C CA . ALA A 1 273 ? 4.927 7.794 -6.975 1.00 96.06 273 ALA A CA 1
ATOM 2163 C C . ALA A 1 273 ? 4.982 8.542 -8.312 1.00 96.06 273 ALA A C 1
ATOM 2165 O O . ALA A 1 273 ? 3.964 9.023 -8.806 1.00 96.06 273 ALA A O 1
ATOM 2166 N N . ASP A 1 274 ? 6.154 8.583 -8.939 1.00 95.12 274 ASP A N 1
ATOM 2167 C CA . ASP A 1 274 ? 6.249 8.715 -10.396 1.00 95.12 274 ASP A CA 1
ATOM 2168 C C . ASP A 1 274 ? 6.000 7.335 -11.028 1.00 95.12 274 ASP A C 1
ATOM 2170 O O . ASP A 1 274 ? 6.869 6.456 -11.017 1.00 95.12 274 ASP A O 1
ATOM 2174 N N . LEU A 1 275 ? 4.801 7.110 -11.580 1.00 93.56 275 LEU A N 1
ATOM 2175 C CA . LEU A 1 275 ? 4.427 5.795 -12.114 1.00 93.56 275 LEU A CA 1
ATOM 2176 C C . LEU A 1 275 ? 5.267 5.387 -13.331 1.00 93.56 275 LEU A C 1
ATOM 2178 O O . LEU A 1 275 ? 5.389 4.195 -13.626 1.00 93.56 275 LEU A O 1
ATOM 2182 N N . ARG A 1 276 ? 5.845 6.346 -14.062 1.00 91.94 276 ARG A N 1
ATOM 2183 C CA . ARG A 1 276 ? 6.744 6.056 -15.185 1.00 91.94 276 ARG A CA 1
ATOM 2184 C C . ARG A 1 276 ? 8.099 5.589 -14.668 1.00 91.94 276 ARG A C 1
ATOM 2186 O O . ARG A 1 276 ? 8.639 4.614 -15.193 1.00 91.94 276 ARG A O 1
ATOM 2193 N N . ALA A 1 277 ? 8.637 6.256 -13.649 1.00 92.38 277 ALA A N 1
ATOM 2194 C CA . ALA A 1 277 ? 9.869 5.836 -12.989 1.00 92.38 277 ALA A CA 1
ATOM 2195 C C . ALA A 1 277 ? 9.703 4.465 -12.318 1.00 92.38 277 ALA A C 1
ATOM 2197 O O . ALA A 1 277 ? 10.540 3.587 -12.528 1.00 92.38 277 ALA A O 1
ATOM 2198 N N . LEU A 1 278 ? 8.586 4.252 -11.614 1.00 94.25 278 LEU A N 1
ATOM 2199 C CA . LEU A 1 278 ? 8.235 2.988 -10.967 1.00 94.25 278 LEU A CA 1
ATOM 2200 C C . LEU A 1 278 ? 8.233 1.818 -11.962 1.00 94.25 278 LEU A C 1
ATOM 2202 O O . LEU A 1 278 ? 8.931 0.831 -11.750 1.00 94.25 278 LEU A O 1
ATOM 2206 N N . ARG A 1 279 ? 7.515 1.945 -13.089 1.00 92.75 279 ARG A N 1
ATOM 2207 C CA . ARG A 1 279 ? 7.473 0.906 -14.138 1.00 92.75 279 ARG A CA 1
ATOM 2208 C C . ARG A 1 279 ? 8.851 0.589 -14.703 1.00 92.75 279 ARG A C 1
ATOM 2210 O O . ARG A 1 279 ? 9.199 -0.575 -14.857 1.00 92.75 279 ARG A O 1
ATOM 2217 N N . ARG A 1 280 ? 9.649 1.620 -15.002 1.00 91.19 280 ARG A N 1
ATOM 2218 C CA . ARG A 1 280 ? 11.012 1.439 -15.529 1.00 91.19 280 ARG A CA 1
ATOM 2219 C C . ARG A 1 280 ? 11.902 0.683 -14.548 1.00 91.19 280 ARG A C 1
ATOM 2221 O O . ARG A 1 280 ? 12.686 -0.151 -14.986 1.00 91.19 280 ARG A O 1
ATOM 2228 N N . ARG A 1 281 ? 11.782 0.970 -13.249 1.00 92.19 281 ARG A N 1
ATOM 2229 C CA . ARG A 1 281 ? 12.532 0.265 -12.204 1.00 92.19 281 ARG A CA 1
ATOM 2230 C C . ARG A 1 281 ? 12.095 -1.187 -12.082 1.00 92.19 281 ARG A C 1
ATOM 2232 O O . ARG A 1 281 ? 12.949 -2.057 -12.162 1.00 92.19 281 ARG A O 1
ATOM 2239 N N . LEU A 1 282 ? 10.792 -1.447 -12.006 1.00 93.06 282 LEU A N 1
ATOM 2240 C CA . LEU A 1 282 ? 10.263 -2.813 -11.953 1.00 93.06 282 LEU A CA 1
ATOM 2241 C C . LEU A 1 282 ? 10.677 -3.642 -13.178 1.00 93.06 282 LEU A C 1
ATOM 2243 O O . LEU A 1 282 ? 11.091 -4.785 -13.029 1.00 93.06 282 LEU A O 1
ATOM 2247 N N . ALA A 1 283 ? 10.627 -3.059 -14.380 1.00 91.50 283 ALA A N 1
ATOM 2248 C CA . ALA A 1 283 ? 11.098 -3.719 -15.597 1.00 91.50 283 ALA A CA 1
ATOM 2249 C C . ALA A 1 283 ? 12.608 -3.984 -15.569 1.00 91.50 283 ALA A C 1
ATOM 2251 O O . ALA A 1 283 ? 13.051 -5.050 -15.983 1.00 91.50 283 ALA A O 1
ATOM 2252 N N . ALA A 1 284 ? 13.412 -3.044 -15.067 1.00 91.31 284 ALA A N 1
ATOM 2253 C CA . ALA A 1 284 ? 14.848 -3.258 -14.911 1.00 91.31 284 ALA A CA 1
ATOM 2254 C C . ALA A 1 284 ? 15.162 -4.366 -13.889 1.00 91.31 284 ALA A C 1
ATOM 2256 O O . ALA A 1 284 ? 16.045 -5.181 -14.147 1.00 91.31 284 ALA A O 1
ATOM 2257 N N . GLU A 1 285 ? 14.429 -4.420 -12.771 1.00 91.38 285 GLU A N 1
ATOM 2258 C CA . GLU A 1 285 ? 14.529 -5.481 -11.760 1.00 91.38 285 GLU A CA 1
ATOM 2259 C C . GLU A 1 285 ? 14.174 -6.851 -12.362 1.00 91.38 285 GLU A C 1
ATOM 2261 O O . GLU A 1 285 ? 14.993 -7.766 -12.317 1.00 91.38 285 GLU A O 1
ATOM 2266 N N . ALA A 1 286 ? 13.019 -6.974 -13.022 1.00 91.31 286 ALA A N 1
ATOM 2267 C CA . ALA A 1 286 ? 12.581 -8.222 -13.651 1.00 91.31 286 ALA A CA 1
ATOM 2268 C C . ALA A 1 286 ? 13.545 -8.701 -14.754 1.00 91.31 286 ALA A C 1
ATOM 2270 O O . ALA A 1 286 ? 13.868 -9.886 -14.848 1.00 91.31 286 ALA A O 1
ATOM 2271 N N . LEU A 1 287 ? 14.080 -7.783 -15.567 1.00 90.44 287 LEU A N 1
ATOM 2272 C CA . LEU A 1 287 ? 15.096 -8.121 -16.568 1.00 90.44 287 LEU A CA 1
ATOM 2273 C C . LEU A 1 287 ? 16.402 -8.600 -15.924 1.00 90.44 287 LEU A C 1
ATOM 2275 O O . LEU A 1 287 ? 17.032 -9.519 -16.446 1.00 90.44 287 LEU A O 1
ATOM 2279 N N . ALA A 1 288 ? 16.815 -8.004 -14.802 1.00 91.12 288 ALA A N 1
ATOM 2280 C CA . ALA A 1 288 ? 18.004 -8.434 -14.073 1.00 91.12 288 ALA A CA 1
ATOM 2281 C C . ALA A 1 288 ? 17.837 -9.841 -13.472 1.00 91.12 288 ALA A C 1
ATOM 2283 O O . ALA A 1 288 ? 18.790 -10.619 -13.500 1.00 91.12 288 ALA A O 1
ATOM 2284 N N . GLU A 1 289 ? 16.636 -10.191 -12.996 1.00 90.62 289 GLU A N 1
ATOM 2285 C CA . GLU A 1 289 ? 16.308 -11.538 -12.499 1.00 90.62 289 GLU A CA 1
ATOM 2286 C C . GLU A 1 289 ? 16.423 -12.606 -13.600 1.00 90.62 289 GLU A C 1
ATOM 2288 O O . GLU A 1 289 ? 16.925 -13.705 -13.361 1.00 90.62 289 GLU A O 1
ATOM 2293 N N . VAL A 1 290 ? 15.997 -12.281 -14.824 1.00 92.56 290 VAL A N 1
ATOM 2294 C CA . VAL A 1 290 ? 15.930 -13.234 -15.946 1.00 92.56 290 VAL A CA 1
ATOM 2295 C C . VAL A 1 290 ? 17.222 -13.266 -16.781 1.00 92.56 290 VAL A C 1
ATOM 2297 O O . VAL A 1 290 ? 17.500 -14.255 -17.467 1.00 92.56 290 VAL A O 1
ATOM 2300 N N . ALA A 1 291 ? 18.072 -12.237 -16.683 1.00 90.31 291 ALA A N 1
ATOM 2301 C CA . ALA A 1 291 ? 19.327 -12.127 -17.432 1.00 90.31 291 ALA A CA 1
ATOM 2302 C C . ALA A 1 291 ? 20.260 -13.357 -17.323 1.00 90.31 291 ALA A C 1
ATOM 2304 O O . ALA A 1 291 ? 20.786 -13.773 -18.359 1.00 90.31 291 ALA A O 1
ATOM 2305 N N . PRO A 1 292 ? 20.469 -13.997 -16.151 1.00 92.12 292 PRO A N 1
ATOM 2306 C CA . PRO A 1 292 ? 21.303 -15.197 -16.060 1.00 92.12 292 PRO A CA 1
ATOM 2307 C C . PRO A 1 292 ? 20.759 -16.365 -16.889 1.00 92.12 292 PRO A C 1
ATOM 2309 O O . PRO A 1 292 ? 21.523 -17.016 -17.601 1.00 92.12 292 PRO A O 1
ATOM 2312 N N . ALA A 1 293 ? 19.444 -16.601 -16.850 1.00 88.12 293 ALA A N 1
ATOM 2313 C CA . ALA A 1 293 ? 18.799 -17.654 -17.633 1.00 88.12 293 ALA A CA 1
ATOM 2314 C C . ALA A 1 293 ? 18.899 -17.364 -19.138 1.00 88.12 293 ALA A C 1
ATOM 2316 O O . ALA A 1 293 ? 19.249 -18.242 -19.925 1.00 88.12 293 ALA A O 1
ATOM 2317 N N . VAL A 1 294 ? 18.680 -16.106 -19.530 1.00 87.12 294 VAL A N 1
ATOM 2318 C CA . VAL A 1 294 ? 18.834 -15.644 -20.917 1.00 87.12 294 VAL A CA 1
ATOM 2319 C C . VAL A 1 294 ? 20.266 -15.842 -21.412 1.00 87.12 294 VAL A C 1
ATOM 2321 O O . VAL A 1 294 ? 20.455 -16.328 -22.524 1.00 87.12 294 VAL A O 1
ATOM 2324 N N . ASN A 1 295 ? 21.276 -15.535 -20.598 1.00 86.62 295 ASN A N 1
ATOM 2325 C CA . ASN A 1 295 ? 22.679 -15.728 -20.970 1.00 86.62 295 ASN A CA 1
ATOM 2326 C C . ASN A 1 295 ? 23.021 -17.207 -21.203 1.00 86.62 295 ASN A C 1
ATOM 2328 O O . ASN A 1 295 ? 23.730 -17.519 -22.158 1.00 86.62 295 ASN A O 1
ATOM 2332 N N . VAL A 1 296 ? 22.483 -18.120 -20.384 1.00 86.94 296 VAL A N 1
ATOM 2333 C CA . VAL A 1 296 ? 22.634 -19.571 -20.595 1.00 86.94 296 VAL A CA 1
ATOM 2334 C C . VAL A 1 296 ? 22.018 -19.984 -21.935 1.00 86.94 296 VAL A C 1
ATOM 2336 O O . VAL A 1 296 ? 22.670 -20.666 -22.722 1.00 86.94 296 VAL A O 1
ATOM 2339 N N . LEU A 1 297 ? 20.816 -19.495 -22.251 1.00 83.25 297 LEU A N 1
ATOM 2340 C CA . LEU A 1 297 ? 20.115 -19.803 -23.506 1.00 83.25 297 LEU A CA 1
ATOM 2341 C C . LEU A 1 297 ? 20.811 -19.269 -24.770 1.00 83.25 297 LEU A C 1
ATOM 2343 O O . LEU A 1 297 ? 20.552 -19.779 -25.859 1.00 83.25 297 LEU A O 1
ATOM 2347 N N . HIS A 1 298 ? 21.674 -18.257 -24.635 1.00 80.94 298 HIS A N 1
ATOM 2348 C CA . HIS A 1 298 ? 22.479 -17.698 -25.729 1.00 80.94 298 HIS A CA 1
ATOM 2349 C C . HIS A 1 298 ? 23.866 -18.350 -25.865 1.00 80.94 298 HIS A C 1
ATOM 2351 O O . HIS A 1 298 ? 24.560 -18.109 -26.852 1.00 80.94 298 HIS A O 1
ATOM 2357 N N . SER A 1 299 ? 24.298 -19.155 -24.889 1.00 71.94 299 SER A N 1
ATOM 2358 C CA . SER A 1 299 ? 25.666 -19.690 -24.838 1.00 71.94 299 SER A CA 1
ATOM 2359 C C . SER A 1 299 ? 25.929 -20.883 -25.774 1.00 71.94 299 SER A C 1
ATOM 2361 O O . SER A 1 299 ? 27.088 -21.220 -26.011 1.00 71.94 299 SER A O 1
ATOM 2363 N N . ASP A 1 300 ? 24.893 -21.437 -26.415 1.00 65.69 300 ASP A N 1
ATOM 2364 C CA . ASP A 1 300 ? 24.964 -22.588 -27.338 1.00 65.69 300 ASP A CA 1
ATOM 2365 C C . ASP A 1 300 ? 25.533 -22.269 -28.743 1.00 65.69 300 ASP A C 1
ATOM 2367 O O . ASP A 1 300 ? 25.308 -22.991 -29.717 1.00 65.69 300 ASP A O 1
ATOM 2371 N N . GLY A 1 301 ? 26.308 -21.190 -28.884 1.00 59.75 301 GLY A N 1
ATOM 2372 C CA . GLY A 1 301 ? 27.129 -20.916 -30.074 1.00 59.75 301 GLY A CA 1
ATOM 2373 C C . GLY A 1 301 ? 26.367 -20.534 -31.349 1.00 59.75 301 GLY A C 1
ATOM 2374 O O . GLY A 1 301 ? 26.994 -20.164 -32.341 1.00 59.75 301 GLY A O 1
ATOM 2375 N N . LYS A 1 302 ? 25.032 -20.558 -31.338 1.00 59.84 302 LYS A N 1
ATOM 2376 C CA . LYS A 1 302 ? 24.192 -19.991 -32.394 1.00 59.84 302 LYS A CA 1
ATOM 2377 C C . LYS A 1 302 ? 23.663 -18.646 -31.914 1.00 59.84 302 LYS A C 1
ATOM 2379 O O . LYS A 1 302 ? 22.729 -18.583 -31.130 1.00 59.84 302 LYS A O 1
ATOM 2384 N N . GLN A 1 303 ? 24.278 -17.570 -32.402 1.00 55.38 303 GLN A N 1
ATOM 2385 C CA . GLN A 1 303 ? 23.834 -16.181 -32.210 1.00 55.38 303 GLN A CA 1
ATOM 2386 C C . GLN A 1 303 ? 22.456 -15.877 -32.831 1.00 55.38 303 GLN A C 1
ATOM 2388 O O . GLN A 1 303 ? 21.986 -14.744 -32.742 1.00 55.38 303 GLN A O 1
ATOM 2393 N N . GLU A 1 304 ? 21.808 -16.858 -33.462 1.00 60.06 304 GLU A N 1
ATOM 2394 C CA . GLU A 1 304 ? 20.431 -16.727 -33.916 1.00 60.06 304 GLU A CA 1
ATOM 2395 C C . GLU A 1 304 ? 19.506 -16.702 -32.699 1.00 60.06 304 GLU A C 1
ATOM 2397 O O . GLU A 1 304 ? 19.546 -17.589 -31.848 1.00 60.06 304 GLU A O 1
ATOM 2402 N N . SER A 1 305 ? 18.711 -15.638 -32.618 1.00 70.44 305 SER A N 1
ATOM 2403 C CA . SER A 1 305 ? 17.760 -15.299 -31.563 1.00 70.44 305 SER A CA 1
ATOM 2404 C C . SER A 1 305 ? 17.044 -16.544 -31.038 1.00 70.44 305 SER A C 1
ATOM 2406 O O . SER A 1 305 ? 16.114 -17.037 -31.675 1.00 70.44 305 SER A O 1
ATOM 2408 N N . ASN A 1 306 ? 17.462 -17.063 -29.880 1.00 84.25 306 ASN A N 1
ATOM 2409 C CA . ASN A 1 306 ? 16.738 -18.152 -29.240 1.00 84.25 306 ASN A CA 1
ATOM 2410 C C . ASN A 1 306 ? 15.325 -17.626 -28.915 1.00 84.25 306 ASN A C 1
ATOM 2412 O O . ASN A 1 306 ? 15.208 -16.703 -28.100 1.00 84.25 306 ASN A O 1
ATOM 2416 N N . PRO A 1 307 ? 14.256 -18.151 -29.547 1.00 88.12 307 PRO A N 1
ATOM 2417 C CA . PRO A 1 307 ? 12.912 -17.594 -29.412 1.00 88.12 307 PRO A CA 1
ATOM 2418 C C . PRO A 1 307 ? 12.430 -17.625 -27.959 1.00 88.12 307 PRO A C 1
ATOM 2420 O O . PRO A 1 307 ? 11.769 -16.689 -27.520 1.00 88.12 307 PRO A O 1
ATOM 2423 N N . LEU A 1 308 ? 12.856 -18.630 -27.185 1.00 86.94 308 LEU A N 1
ATOM 2424 C CA . LEU A 1 308 ? 12.553 -18.735 -25.759 1.00 86.94 308 LEU A CA 1
ATOM 2425 C C . LEU A 1 308 ? 13.210 -17.610 -24.949 1.00 86.94 308 LEU A C 1
ATOM 2427 O O . LEU A 1 308 ? 12.623 -17.091 -24.006 1.00 86.94 308 LEU A O 1
ATOM 2431 N N . ALA A 1 309 ? 14.429 -17.206 -25.312 1.00 87.38 309 ALA A N 1
ATOM 2432 C CA . ALA A 1 309 ? 15.110 -16.112 -24.632 1.00 87.38 309 ALA A CA 1
ATOM 2433 C C . ALA A 1 309 ? 14.435 -14.761 -24.923 1.00 87.38 309 ALA A C 1
ATOM 2435 O O . ALA A 1 309 ? 14.343 -13.921 -24.030 1.00 87.38 309 ALA A O 1
ATOM 2436 N N . LEU A 1 310 ? 13.926 -14.566 -26.145 1.00 88.50 310 LEU A N 1
ATOM 2437 C CA . LEU A 1 310 ? 13.130 -13.389 -26.493 1.00 88.50 310 LEU A CA 1
ATOM 2438 C C . LEU A 1 310 ? 11.789 -13.374 -25.745 1.00 88.50 310 LEU A C 1
ATOM 2440 O O . LEU A 1 310 ? 11.427 -12.342 -25.188 1.00 88.50 310 LEU A O 1
ATOM 2444 N N . GLU A 1 311 ? 11.093 -14.511 -25.683 1.00 90.75 311 GLU A N 1
ATOM 2445 C CA . GLU A 1 311 ? 9.835 -14.660 -24.941 1.00 90.75 311 GLU A CA 1
ATOM 2446 C C . GLU A 1 311 ? 10.019 -14.343 -23.452 1.00 90.75 311 GLU A C 1
ATOM 2448 O O . GLU A 1 311 ? 9.271 -13.545 -22.892 1.00 90.75 311 GLU A O 1
ATOM 2453 N N . LEU A 1 312 ? 11.072 -14.872 -22.823 1.00 89.81 312 LEU A N 1
ATOM 2454 C CA . LEU A 1 312 ? 11.408 -14.567 -21.430 1.00 89.81 312 LEU A CA 1
ATOM 2455 C C . LEU A 1 312 ? 11.675 -13.072 -21.199 1.00 89.81 312 LEU A C 1
ATOM 2457 O O . LEU A 1 312 ? 11.231 -12.521 -20.193 1.00 89.81 312 LEU A O 1
ATOM 2461 N N . LEU A 1 313 ? 12.369 -12.399 -22.124 1.00 89.62 313 LEU A N 1
ATOM 2462 C CA . LEU A 1 313 ? 12.605 -10.953 -22.045 1.00 89.62 313 LEU A CA 1
ATOM 2463 C C . LEU A 1 313 ? 11.316 -10.138 -22.229 1.00 89.62 313 LEU A C 1
ATOM 2465 O O . LEU A 1 313 ? 11.164 -9.094 -21.594 1.00 89.62 313 LEU A O 1
ATOM 2469 N N . MET A 1 314 ? 10.399 -10.595 -23.088 1.00 91.81 314 MET A N 1
ATOM 2470 C CA . MET A 1 314 ? 9.086 -9.969 -23.268 1.00 91.81 314 MET A CA 1
ATOM 2471 C C . MET A 1 314 ? 8.230 -10.123 -22.009 1.00 91.81 314 MET A C 1
ATOM 2473 O O . MET A 1 314 ? 7.759 -9.118 -21.481 1.00 91.81 314 MET A O 1
ATOM 2477 N N . LEU A 1 315 ? 8.131 -11.337 -21.460 1.00 90.81 315 LEU A N 1
ATOM 2478 C CA . LEU A 1 315 ? 7.400 -11.613 -20.219 1.00 90.81 315 LEU A CA 1
ATOM 2479 C C . LEU A 1 315 ? 7.942 -10.796 -19.039 1.00 90.81 315 LEU A C 1
ATOM 2481 O O . LEU A 1 315 ? 7.168 -10.179 -18.312 1.00 90.81 315 LEU A O 1
ATOM 2485 N N . ALA A 1 316 ? 9.269 -10.716 -18.888 1.00 90.06 316 ALA A N 1
ATOM 2486 C CA . ALA A 1 316 ? 9.908 -9.911 -17.844 1.00 90.06 316 ALA A CA 1
ATOM 2487 C C . ALA A 1 316 ? 9.606 -8.406 -17.971 1.00 90.06 316 ALA A C 1
ATOM 2489 O O . ALA A 1 316 ? 9.671 -7.670 -16.987 1.00 90.06 316 ALA A O 1
ATOM 2490 N N . ARG A 1 317 ? 9.282 -7.928 -19.178 1.00 89.88 317 ARG A N 1
ATOM 2491 C CA . ARG A 1 317 ? 8.898 -6.535 -19.420 1.00 89.88 317 ARG A CA 1
ATOM 2492 C C . ARG A 1 317 ? 7.406 -6.287 -19.182 1.00 89.88 317 ARG A C 1
ATOM 2494 O O . ARG A 1 317 ? 7.068 -5.219 -18.678 1.00 89.88 317 ARG A O 1
ATOM 2501 N N . GLU A 1 318 ? 6.548 -7.234 -19.550 1.00 91.94 318 GLU A N 1
ATOM 2502 C CA . GLU A 1 318 ? 5.086 -7.121 -19.450 1.00 91.94 318 GLU A CA 1
ATOM 2503 C C . GLU A 1 318 ? 4.575 -7.335 -18.015 1.00 91.94 318 GLU A C 1
ATOM 2505 O O . GLU A 1 318 ? 3.726 -6.575 -17.550 1.00 91.94 318 GLU A O 1
ATOM 2510 N N . GLU A 1 319 ? 5.142 -8.288 -17.263 1.00 92.31 319 GLU A N 1
ATOM 2511 C CA . GLU A 1 319 ? 4.691 -8.609 -15.897 1.00 92.31 319 GLU A CA 1
ATOM 2512 C C . GLU A 1 319 ? 4.653 -7.379 -14.953 1.00 92.31 319 GLU A C 1
ATOM 2514 O O . GLU A 1 319 ? 3.661 -7.197 -14.236 1.00 92.31 319 GLU A O 1
ATOM 2519 N N . PRO A 1 320 ? 5.668 -6.491 -14.934 1.00 91.38 320 PRO A N 1
ATOM 2520 C CA . PRO A 1 320 ? 5.606 -5.233 -14.193 1.00 91.38 320 PRO A CA 1
ATOM 2521 C C . PRO A 1 320 ? 4.424 -4.329 -14.547 1.00 91.38 320 PRO A C 1
ATOM 2523 O O . PRO A 1 320 ? 3.868 -3.672 -13.663 1.00 91.38 320 PRO A O 1
ATOM 2526 N N . GLU A 1 321 ? 4.061 -4.251 -15.828 1.00 89.94 321 GLU A N 1
ATOM 2527 C CA . GLU A 1 321 ? 2.953 -3.414 -16.289 1.00 89.94 321 GLU A CA 1
ATOM 2528 C C . GLU A 1 321 ? 1.628 -3.980 -15.776 1.00 89.94 321 GLU A C 1
ATOM 2530 O O . GLU A 1 321 ? 0.871 -3.251 -15.125 1.00 89.94 321 GLU A O 1
ATOM 2535 N N . ASP A 1 322 ? 1.425 -5.289 -15.928 1.00 91.75 322 ASP A N 1
ATOM 2536 C CA . ASP A 1 322 ? 0.264 -6.012 -15.404 1.00 91.75 322 ASP A CA 1
ATOM 2537 C C . ASP A 1 322 ? 0.129 -5.859 -13.885 1.00 91.75 322 ASP A C 1
ATOM 2539 O O . ASP A 1 322 ? -0.967 -5.629 -13.358 1.00 91.75 322 ASP A O 1
ATOM 2543 N N . LEU A 1 323 ? 1.245 -5.943 -13.153 1.00 93.12 323 LEU A N 1
ATOM 2544 C CA . LEU A 1 323 ? 1.256 -5.752 -11.705 1.00 93.12 323 LEU A CA 1
ATOM 2545 C C . LEU A 1 323 ? 0.792 -4.339 -11.328 1.00 93.12 323 LEU A C 1
ATOM 2547 O O . LEU A 1 323 ? -0.065 -4.181 -10.455 1.00 93.12 323 LEU A O 1
ATOM 2551 N N . VAL A 1 324 ? 1.322 -3.310 -11.994 1.00 94.19 324 VAL A N 1
ATOM 2552 C CA . VAL A 1 324 ? 0.947 -1.910 -11.749 1.00 94.19 324 VAL A CA 1
ATOM 2553 C C . VAL A 1 324 ? -0.522 -1.660 -12.098 1.00 94.19 324 VAL A C 1
ATOM 2555 O O . VAL A 1 324 ? -1.209 -0.941 -11.372 1.00 94.19 324 VAL A O 1
ATOM 2558 N N . GLU A 1 325 ? -1.045 -2.244 -13.175 1.00 92.00 325 GLU A N 1
ATOM 2559 C CA . GLU A 1 325 ? -2.461 -2.118 -13.541 1.00 92.00 325 GLU A CA 1
ATOM 2560 C C . GLU A 1 325 ? -3.401 -2.820 -12.573 1.00 92.00 325 GLU A C 1
ATOM 2562 O O . GLU A 1 325 ? -4.433 -2.254 -12.195 1.00 92.00 325 GLU A O 1
ATOM 2567 N N . LYS A 1 326 ? -3.007 -4.002 -12.102 1.00 91.50 326 LYS A N 1
ATOM 2568 C CA . LYS A 1 326 ? -3.762 -4.768 -11.115 1.00 91.50 326 LYS A CA 1
ATOM 2569 C C . LYS A 1 326 ? -3.825 -4.063 -9.761 1.00 91.50 326 LYS A C 1
ATOM 2571 O O . LYS A 1 326 ? -4.886 -4.029 -9.140 1.00 91.50 326 LYS A O 1
ATOM 2576 N N . VAL A 1 327 ? -2.703 -3.509 -9.297 1.00 94.69 327 VAL A N 1
ATOM 2577 C CA . VAL A 1 327 ? -2.587 -2.902 -7.958 1.00 94.69 327 VAL A CA 1
ATOM 2578 C C . VAL A 1 327 ? -3.054 -1.449 -7.934 1.00 94.69 327 VAL A C 1
ATOM 2580 O O . VAL A 1 327 ? -3.667 -1.021 -6.955 1.00 94.69 327 VAL A O 1
ATOM 2583 N N . LEU A 1 328 ? -2.804 -0.695 -9.007 1.00 94.50 328 LEU A N 1
ATOM 2584 C CA . LEU A 1 328 ? -3.126 0.727 -9.124 1.00 94.50 328 LEU A CA 1
ATOM 2585 C C . LEU A 1 328 ? -4.108 0.940 -10.288 1.00 94.50 328 LEU A C 1
ATOM 2587 O O . LEU A 1 328 ? -3.676 1.339 -11.366 1.00 94.50 328 LEU A O 1
ATOM 2591 N N . PRO A 1 329 ? -5.421 0.702 -10.138 1.00 89.81 329 PRO A N 1
ATOM 2592 C CA . PRO A 1 329 ? -6.366 0.808 -11.251 1.00 89.81 329 PRO A CA 1
ATOM 2593 C C . PRO A 1 329 ? -6.451 2.227 -11.832 1.00 89.81 329 PRO A C 1
ATOM 2595 O O . PRO A 1 329 ? -6.521 3.197 -11.079 1.00 89.81 329 PRO A O 1
ATOM 2598 N N . LEU A 1 330 ? -6.558 2.354 -13.163 1.00 89.25 330 LEU A N 1
ATOM 2599 C CA . LEU A 1 330 ? -6.632 3.642 -13.883 1.00 89.25 330 LEU A CA 1
ATOM 2600 C C . LEU A 1 330 ? -7.661 4.625 -13.298 1.00 89.25 330 LEU A C 1
ATOM 2602 O O . LEU A 1 330 ? -7.361 5.799 -13.126 1.00 89.25 330 LEU A O 1
ATOM 2606 N N . ARG A 1 331 ? -8.847 4.134 -12.915 1.00 90.88 331 ARG A N 1
ATOM 2607 C CA . ARG A 1 331 ? -9.948 4.936 -12.336 1.00 90.88 331 ARG A CA 1
ATOM 2608 C C . ARG A 1 331 ? -9.644 5.595 -10.983 1.00 90.88 331 ARG A C 1
ATOM 2610 O O . ARG A 1 331 ? -10.505 6.296 -10.450 1.00 90.88 331 ARG A O 1
ATOM 2617 N N . TYR A 1 332 ? -8.504 5.262 -10.382 1.00 92.75 332 TYR A N 1
ATOM 2618 C CA . TYR A 1 332 ? -8.029 5.798 -9.111 1.00 92.75 332 TYR A CA 1
ATOM 2619 C C . TYR A 1 332 ? -6.623 6.404 -9.234 1.00 92.75 332 TYR A C 1
ATOM 2621 O O . TYR A 1 332 ? -5.964 6.603 -8.215 1.00 92.75 332 TYR A O 1
ATOM 2629 N N . ARG A 1 333 ? -6.149 6.675 -10.459 1.00 94.44 333 ARG A N 1
ATOM 2630 C CA . ARG A 1 333 ? -4.888 7.379 -10.713 1.00 94.44 333 ARG A CA 1
ATOM 2631 C C . ARG A 1 333 ? -5.175 8.857 -10.955 1.00 94.44 333 ARG A C 1
ATOM 2633 O O . ARG A 1 333 ? -5.932 9.199 -11.855 1.00 94.44 333 ARG A O 1
ATOM 2640 N N . TYR A 1 334 ? -4.534 9.715 -10.177 1.00 95.44 334 TYR A N 1
ATOM 2641 C CA . TYR A 1 334 ? -4.694 11.162 -10.222 1.00 95.44 334 TYR A CA 1
ATOM 2642 C C . TYR A 1 334 ? -3.363 11.784 -10.609 1.00 95.44 334 TYR A C 1
ATOM 2644 O O . TYR A 1 334 ? -2.395 11.697 -9.856 1.00 95.44 334 TYR A O 1
ATOM 2652 N N . HIS A 1 335 ? -3.303 12.396 -11.789 1.00 92.62 335 HIS A N 1
ATOM 2653 C CA . HIS A 1 335 ? -2.081 13.020 -12.276 1.00 92.62 335 HIS A CA 1
ATOM 2654 C C . HIS A 1 335 ? -1.977 14.463 -11.767 1.00 92.62 335 HIS A C 1
ATOM 2656 O O . HIS A 1 335 ? -2.854 15.288 -12.005 1.00 92.62 335 HIS A O 1
ATOM 2662 N N . THR A 1 336 ? -0.894 14.762 -11.056 1.00 86.38 336 THR A N 1
ATOM 2663 C CA . THR A 1 336 ? -0.599 16.083 -10.469 1.00 86.38 336 THR A CA 1
ATOM 2664 C C . THR A 1 336 ? 0.497 16.832 -11.220 1.00 86.38 336 THR A C 1
ATOM 2666 O O . THR A 1 336 ? 0.766 17.995 -10.927 1.00 86.38 336 THR A O 1
ATOM 2669 N N . GLY A 1 337 ? 1.152 16.171 -12.177 1.00 78.19 337 GLY A N 1
ATOM 2670 C CA . GLY A 1 337 ? 2.133 16.789 -13.056 1.00 78.19 337 GLY A CA 1
ATOM 2671 C C . GLY A 1 337 ? 1.494 17.658 -14.138 1.00 78.19 337 GLY A C 1
ATOM 2672 O O . GLY A 1 337 ? 0.310 17.546 -14.465 1.00 78.19 337 GLY A O 1
ATOM 2673 N N . LEU A 1 338 ? 2.314 18.523 -14.730 1.00 66.38 338 LEU A N 1
ATOM 2674 C CA . LEU A 1 338 ? 2.056 18.968 -16.093 1.00 66.38 338 LEU A CA 1
ATOM 2675 C C . LEU A 1 338 ? 2.328 17.757 -16.987 1.00 66.38 338 LEU A C 1
ATOM 2677 O O . LEU A 1 338 ? 3.444 17.233 -16.960 1.00 66.38 338 LEU A O 1
ATOM 2681 N N . GLY A 1 339 ? 1.323 17.279 -17.721 1.00 63.12 339 GLY A N 1
ATOM 2682 C CA . GLY A 1 339 ? 1.545 16.195 -18.675 1.00 63.12 339 GLY A CA 1
ATOM 2683 C C . GLY A 1 339 ? 2.559 16.619 -19.742 1.00 63.12 339 GLY A C 1
ATOM 2684 O O . GLY A 1 339 ? 2.785 17.814 -19.941 1.00 63.12 339 GLY A O 1
ATOM 2685 N N . GLU A 1 340 ? 3.140 15.664 -20.474 1.00 55.62 340 GLU A N 1
ATOM 2686 C CA . GLU A 1 340 ? 4.004 15.974 -21.632 1.00 55.62 340 GLU A CA 1
ATOM 2687 C C . GLU A 1 340 ? 3.287 16.933 -22.606 1.00 55.62 340 GLU A C 1
ATOM 2689 O O . GLU A 1 340 ? 3.863 17.925 -23.045 1.00 55.62 340 GLU A O 1
ATOM 2694 N N . GLY A 1 341 ? 1.976 16.743 -22.805 1.00 54.94 341 GLY A N 1
ATOM 2695 C CA . GLY A 1 341 ? 1.140 17.653 -23.593 1.00 54.94 341 GLY A CA 1
ATOM 2696 C C . GLY A 1 341 ? 0.927 19.047 -22.984 1.00 54.94 341 GLY A C 1
ATOM 2697 O O . GLY A 1 341 ? 0.737 20.001 -23.737 1.00 54.94 341 GLY A O 1
ATOM 2698 N N . ASP A 1 342 ? 0.984 19.199 -21.657 1.00 55.19 342 ASP A N 1
ATOM 2699 C CA . ASP A 1 342 ? 0.815 20.492 -20.973 1.00 55.19 342 ASP A CA 1
ATOM 2700 C C . ASP A 1 342 ? 2.117 21.293 -20.949 1.00 55.19 342 ASP A C 1
ATOM 2702 O O . ASP A 1 342 ? 2.096 22.507 -21.130 1.00 55.19 342 ASP A O 1
ATOM 2706 N N . LEU A 1 343 ? 3.261 20.617 -20.804 1.00 53.75 343 LEU A N 1
ATOM 2707 C CA . LEU A 1 343 ? 4.580 21.212 -21.023 1.00 53.75 343 LEU A CA 1
ATOM 2708 C C . LEU A 1 343 ? 4.720 21.690 -22.470 1.00 53.75 343 LEU A C 1
ATOM 2710 O O . LEU A 1 343 ? 5.098 22.839 -22.687 1.00 53.75 343 LEU A O 1
ATOM 2714 N N . ASP A 1 344 ? 4.309 20.876 -23.443 1.00 51.59 344 ASP A N 1
ATOM 2715 C CA . ASP A 1 344 ? 4.267 21.287 -24.846 1.00 51.59 344 ASP A CA 1
ATOM 2716 C C . ASP A 1 344 ? 3.292 22.445 -25.086 1.00 51.59 344 ASP A C 1
ATOM 2718 O O . ASP A 1 344 ? 3.570 23.322 -25.901 1.00 51.59 344 ASP A O 1
ATOM 2722 N N . ARG A 1 345 ? 2.143 22.501 -24.398 1.00 52.06 345 ARG A N 1
ATOM 2723 C CA . ARG A 1 345 ? 1.214 23.650 -24.463 1.00 52.06 345 ARG A CA 1
ATOM 2724 C C . ARG A 1 345 ? 1.805 24.915 -23.837 1.00 52.06 345 ARG A C 1
ATOM 2726 O O . ARG A 1 345 ? 1.689 25.987 -24.420 1.00 52.06 345 ARG A O 1
ATOM 2733 N N . LEU A 1 346 ? 2.481 24.809 -22.696 1.00 53.81 346 LEU A N 1
ATOM 2734 C CA . LEU A 1 346 ? 3.145 25.931 -22.022 1.00 53.81 346 LEU A CA 1
ATOM 2735 C C . LEU A 1 346 ? 4.339 26.463 -22.821 1.00 53.81 346 LEU A C 1
ATOM 2737 O O . LEU A 1 346 ? 4.561 27.674 -22.869 1.00 53.81 346 LEU A O 1
ATOM 2741 N N . VAL A 1 347 ? 5.089 25.572 -23.473 1.00 54.03 347 VAL A N 1
ATOM 2742 C CA . VAL A 1 347 ? 6.163 25.934 -24.405 1.00 54.03 347 VAL A CA 1
ATOM 2743 C C . VAL A 1 347 ? 5.581 26.611 -25.651 1.00 54.03 347 VAL A C 1
ATOM 2745 O O . VAL A 1 347 ? 6.068 27.681 -26.017 1.00 54.03 347 VAL A O 1
ATOM 2748 N N . ARG A 1 348 ? 4.498 26.074 -26.239 1.00 52.25 348 ARG A N 1
ATOM 2749 C CA . ARG A 1 348 ? 3.747 26.696 -27.354 1.00 52.25 348 ARG A CA 1
ATOM 2750 C C . ARG A 1 348 ? 3.276 28.115 -27.021 1.00 52.25 348 ARG A C 1
ATOM 2752 O O . ARG A 1 348 ? 3.493 29.047 -27.793 1.00 52.25 348 ARG A O 1
ATOM 2759 N N . TYR A 1 349 ? 2.707 28.294 -25.833 1.00 52.25 349 TYR A N 1
ATOM 2760 C CA . TYR A 1 349 ? 2.158 29.571 -25.387 1.00 52.25 349 TYR A CA 1
ATOM 2761 C C . TYR A 1 349 ? 3.246 30.610 -25.070 1.00 52.25 349 TYR A C 1
ATOM 2763 O O . TYR A 1 349 ? 3.129 31.771 -25.459 1.00 52.25 349 TYR A O 1
ATOM 2771 N N . ARG A 1 350 ? 4.368 30.201 -24.454 1.00 50.47 350 ARG A N 1
ATOM 2772 C CA . ARG A 1 350 ? 5.537 31.085 -24.263 1.00 50.47 350 ARG A CA 1
ATOM 2773 C C . ARG A 1 350 ? 6.229 31.472 -25.568 1.00 50.47 350 ARG A C 1
ATOM 2775 O O . ARG A 1 350 ? 6.834 32.538 -25.619 1.00 50.47 350 ARG A O 1
ATOM 2782 N N . ALA A 1 351 ? 6.148 30.629 -26.594 1.00 53.25 351 ALA A N 1
ATOM 2783 C CA . ALA A 1 351 ? 6.673 30.916 -27.924 1.00 53.25 351 ALA A CA 1
ATOM 2784 C C . ALA A 1 351 ? 5.731 31.796 -28.778 1.00 53.25 351 ALA A C 1
ATOM 2786 O O . ALA A 1 351 ? 6.046 32.051 -29.937 1.00 53.25 351 ALA A O 1
ATOM 2787 N N . GLY A 1 352 ? 4.594 32.258 -28.228 1.00 46.84 352 GLY A N 1
ATOM 2788 C CA . GLY A 1 352 ? 3.647 33.151 -28.910 1.00 46.84 352 GLY A CA 1
ATOM 2789 C C . GLY A 1 352 ? 2.901 32.501 -30.077 1.00 46.84 352 GLY A C 1
ATOM 2790 O O . GLY A 1 352 ? 2.502 33.191 -31.008 1.00 46.84 352 GLY A O 1
ATOM 2791 N N . ASN A 1 353 ? 2.770 31.176 -30.067 1.00 49.28 353 ASN A N 1
ATOM 2792 C CA . ASN A 1 353 ? 2.500 30.398 -31.266 1.00 49.28 353 ASN A CA 1
ATOM 2793 C C . ASN A 1 353 ? 1.452 29.316 -30.948 1.00 49.28 353 ASN A C 1
ATOM 2795 O O . ASN A 1 353 ? 1.793 28.209 -30.529 1.00 49.28 353 ASN A O 1
ATOM 2799 N N . GLU A 1 354 ? 0.170 29.664 -31.094 1.00 48.31 354 GLU A N 1
ATOM 2800 C CA . GLU A 1 354 ? -0.953 28.851 -30.595 1.00 48.31 354 GLU A CA 1
ATOM 2801 C C . GLU A 1 354 ? -1.234 27.580 -31.416 1.00 48.31 354 GLU A C 1
ATOM 2803 O O . GLU A 1 354 ? -1.758 26.620 -30.855 1.00 48.31 354 GLU A O 1
ATOM 2808 N N . ASP A 1 355 ? -0.816 27.496 -32.683 1.00 52.47 355 ASP A N 1
ATOM 2809 C CA . ASP A 1 355 ? -1.475 26.527 -33.574 1.00 52.47 355 ASP A CA 1
ATOM 2810 C C . ASP A 1 355 ? -0.749 25.200 -33.849 1.00 52.47 355 ASP A C 1
ATOM 2812 O O . ASP A 1 355 ? -1.414 24.246 -34.235 1.00 52.47 355 ASP A O 1
ATOM 2816 N N . LEU A 1 356 ? 0.560 25.050 -33.605 1.00 50.94 356 LEU A N 1
ATOM 2817 C CA . LEU A 1 356 ? 1.274 23.765 -33.794 1.00 50.94 356 LEU A CA 1
ATOM 2818 C C . LEU A 1 356 ? 2.524 23.685 -32.903 1.00 50.94 356 LEU A C 1
ATOM 2820 O O . LEU A 1 356 ? 3.288 24.657 -32.826 1.00 50.94 356 LEU A O 1
ATOM 2824 N N . SER A 1 357 ? 2.763 22.536 -32.260 1.00 57.19 357 SER A N 1
ATOM 2825 C CA . SER A 1 357 ? 4.015 22.235 -31.547 1.00 57.19 357 SER A CA 1
ATOM 2826 C C . SER A 1 357 ? 5.213 22.262 -32.511 1.00 57.19 357 SER A C 1
ATOM 2828 O O . SER A 1 357 ? 5.052 22.136 -33.724 1.00 57.19 357 SER A O 1
ATOM 2830 N N . PHE A 1 358 ? 6.441 22.450 -32.013 1.00 55.75 358 PHE A N 1
ATOM 2831 C CA . PHE A 1 358 ? 7.631 22.491 -32.880 1.00 55.75 358 PHE A CA 1
ATOM 2832 C C . PHE A 1 358 ? 7.808 21.190 -33.681 1.00 55.75 358 PHE A C 1
ATOM 2834 O O . PHE A 1 358 ? 8.108 21.233 -34.873 1.00 55.75 358 PHE A O 1
ATOM 2841 N N . SER A 1 359 ? 7.545 20.038 -33.057 1.00 53.91 359 SER A N 1
ATOM 2842 C CA . SER A 1 359 ? 7.536 18.744 -33.739 1.00 53.91 359 SER A CA 1
ATOM 2843 C C . SER A 1 359 ? 6.387 18.638 -34.744 1.00 53.91 359 SER A C 1
ATOM 2845 O O . SER A 1 359 ? 6.614 18.154 -35.844 1.00 53.91 359 SER A O 1
ATOM 2847 N N . GLU A 1 360 ? 5.192 19.152 -34.441 1.00 57.53 360 GLU A N 1
ATOM 2848 C CA . GLU A 1 360 ? 4.061 19.210 -35.382 1.00 57.53 360 GLU A CA 1
ATOM 2849 C C . GLU A 1 360 ? 4.343 20.132 -36.581 1.00 57.53 360 GLU A C 1
ATOM 2851 O O . GLU A 1 360 ? 3.941 19.815 -37.697 1.00 57.53 360 GLU A O 1
ATOM 2856 N N . ARG A 1 361 ? 5.089 21.232 -36.403 1.00 57.22 361 ARG A N 1
ATOM 2857 C CA . ARG A 1 361 ? 5.557 22.084 -37.513 1.00 57.22 361 ARG A CA 1
ATOM 2858 C C . ARG A 1 361 ? 6.612 21.396 -38.351 1.00 57.22 361 ARG A C 1
ATOM 2860 O O . ARG A 1 361 ? 6.565 21.517 -39.565 1.00 57.22 361 ARG A O 1
ATOM 2867 N N . LEU A 1 362 ? 7.550 20.681 -37.734 1.00 55.41 362 LEU A N 1
ATOM 2868 C CA . LEU A 1 362 ? 8.552 19.919 -38.474 1.00 55.41 362 LEU A CA 1
ATOM 2869 C C . LEU A 1 362 ? 7.921 18.739 -39.216 1.00 55.41 362 LEU A C 1
ATOM 2871 O O . LEU A 1 362 ? 8.306 18.486 -40.350 1.00 55.41 362 LEU A O 1
ATOM 2875 N N . TRP A 1 363 ? 6.927 18.066 -38.632 1.00 65.94 363 TRP A N 1
ATOM 2876 C CA . TRP A 1 363 ? 6.137 17.043 -39.321 1.00 65.94 363 TRP A CA 1
ATOM 2877 C C . TRP A 1 363 ? 5.326 17.654 -40.460 1.00 65.94 363 TRP A C 1
ATOM 2879 O O . TRP A 1 363 ? 5.428 17.196 -41.590 1.00 65.94 363 TRP A O 1
ATOM 2889 N N . SER A 1 364 ? 4.627 18.762 -40.210 1.00 63.91 364 SER A N 1
ATOM 2890 C CA . SER A 1 364 ? 3.905 19.504 -41.245 1.00 63.91 364 SER A CA 1
ATOM 2891 C C . SER A 1 364 ? 4.839 19.970 -42.366 1.00 63.91 364 SER A C 1
ATOM 2893 O O . SER A 1 364 ? 4.531 19.775 -43.534 1.00 63.91 364 SER A O 1
ATOM 2895 N N . LEU A 1 365 ? 6.022 20.503 -42.058 1.00 54.75 365 LEU A N 1
ATOM 2896 C CA . LEU A 1 365 ? 7.019 20.926 -43.045 1.00 54.75 365 LEU A CA 1
ATOM 2897 C C . LEU A 1 365 ? 7.617 19.725 -43.800 1.00 54.75 365 LEU A C 1
ATOM 2899 O O . LEU A 1 365 ? 7.851 19.823 -45.005 1.00 54.75 365 LEU A O 1
ATOM 2903 N N . ALA A 1 366 ? 7.834 18.595 -43.118 1.00 62.88 366 ALA A N 1
ATOM 2904 C CA . ALA A 1 366 ? 8.279 17.338 -43.720 1.00 62.88 366 ALA A CA 1
ATOM 2905 C C . ALA A 1 366 ? 7.238 16.750 -44.682 1.00 62.88 366 ALA A C 1
ATOM 2907 O O . ALA A 1 366 ? 7.610 16.221 -45.731 1.00 62.88 366 ALA A O 1
ATOM 2908 N N . ASP A 1 367 ? 5.955 16.899 -44.364 1.00 56.81 367 ASP A N 1
ATOM 2909 C CA . ASP A 1 367 ? 4.856 16.318 -45.131 1.00 56.81 367 ASP A CA 1
ATOM 2910 C C . ASP A 1 367 ? 4.362 17.245 -46.252 1.00 56.81 367 ASP A C 1
ATOM 2912 O O . ASP A 1 367 ? 4.022 16.779 -47.340 1.00 56.81 367 ASP A O 1
ATOM 2916 N N . THR A 1 368 ? 4.350 18.562 -46.027 1.00 54.41 368 THR A N 1
ATOM 2917 C CA . THR A 1 368 ? 3.671 19.532 -46.909 1.00 54.41 368 THR A CA 1
ATOM 2918 C C . THR A 1 368 ? 4.603 20.401 -47.752 1.00 54.41 368 THR A C 1
ATOM 2920 O O . THR A 1 368 ? 4.148 20.987 -48.736 1.00 54.41 368 THR A O 1
ATOM 2923 N N . SER A 1 369 ? 5.903 20.494 -47.435 1.00 58.03 369 SER A N 1
ATOM 2924 C CA . SER A 1 369 ? 6.811 21.361 -48.200 1.00 58.03 369 SER A CA 1
ATOM 2925 C C . SER A 1 369 ? 7.002 20.850 -49.628 1.00 58.03 369 SER A C 1
ATOM 2927 O O . SER A 1 369 ? 7.391 19.707 -49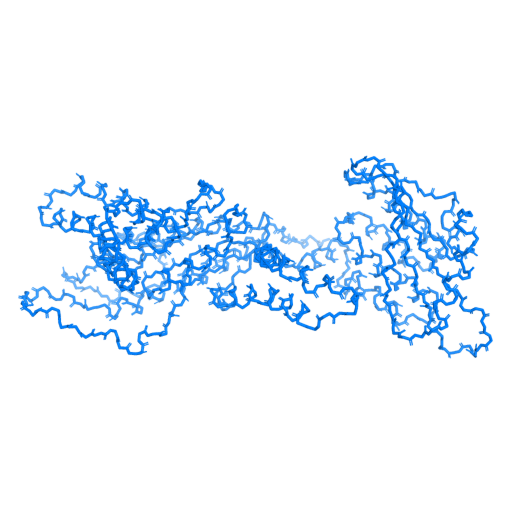.842 1.00 58.03 369 SER A O 1
ATOM 2929 N N . ALA A 1 370 ? 6.800 21.698 -50.639 1.00 57.78 370 ALA A N 1
ATOM 2930 C CA . ALA A 1 370 ? 7.059 21.321 -52.029 1.00 57.78 370 ALA A CA 1
ATOM 2931 C C . ALA A 1 370 ? 8.554 21.038 -52.283 1.00 57.78 370 ALA A C 1
ATOM 2933 O O . ALA A 1 370 ? 8.885 20.222 -53.144 1.00 57.78 370 ALA A O 1
ATOM 2934 N N . GLU A 1 371 ? 9.456 21.632 -51.493 1.00 60.00 371 GLU A N 1
ATOM 2935 C CA . GLU A 1 371 ? 10.901 21.541 -51.688 1.00 60.00 371 GLU A CA 1
ATOM 2936 C C . GLU A 1 371 ? 11.497 20.295 -50.993 1.00 60.00 371 GLU A C 1
ATOM 2938 O O . GLU A 1 371 ? 11.513 20.215 -49.760 1.00 60.00 371 GLU A O 1
ATOM 2943 N N . PRO A 1 372 ? 12.050 19.315 -51.740 1.00 56.09 372 PRO A N 1
ATOM 2944 C CA . PRO A 1 372 ? 12.535 18.050 -51.170 1.00 56.09 372 PRO A CA 1
ATOM 2945 C C . PRO A 1 372 ? 13.640 18.221 -50.119 1.00 56.09 372 PRO A C 1
ATOM 2947 O O . PRO A 1 372 ? 13.782 17.400 -49.216 1.00 56.09 372 PRO A O 1
ATOM 2950 N N . ARG A 1 373 ? 14.426 19.301 -50.223 1.00 51.00 373 ARG A N 1
ATOM 2951 C CA . ARG A 1 373 ? 15.508 19.611 -49.280 1.00 51.00 373 ARG A CA 1
ATOM 2952 C C . ARG A 1 373 ? 14.972 20.045 -47.919 1.00 51.00 373 ARG A C 1
ATOM 2954 O O . ARG A 1 373 ? 15.491 19.585 -46.909 1.00 51.00 373 ARG A O 1
ATOM 2961 N N . LEU A 1 374 ? 13.926 20.870 -47.890 1.00 49.94 374 LEU A N 1
ATOM 2962 C CA . LEU A 1 374 ? 13.294 21.310 -46.644 1.00 49.94 374 LEU A CA 1
ATOM 2963 C C . LEU A 1 374 ? 12.583 20.152 -45.942 1.00 49.94 374 LEU A C 1
ATOM 2965 O O . LEU A 1 374 ? 12.716 20.021 -44.728 1.00 49.94 374 LEU A O 1
ATOM 2969 N N . ARG A 1 375 ? 11.936 19.252 -46.700 1.00 58.88 375 ARG A N 1
ATOM 2970 C CA . ARG A 1 375 ? 11.354 18.025 -46.131 1.00 58.88 375 ARG A CA 1
ATOM 2971 C C . ARG A 1 375 ? 12.400 17.160 -45.440 1.00 58.88 375 ARG A C 1
ATOM 2973 O O . ARG A 1 375 ? 12.210 16.722 -44.310 1.00 58.88 375 ARG A O 1
ATOM 2980 N N . LEU A 1 376 ? 13.532 16.959 -46.111 1.00 53.94 376 LEU A N 1
ATOM 2981 C CA . LEU A 1 376 ? 14.639 16.165 -45.593 1.00 53.94 376 LEU A CA 1
ATOM 2982 C C . LEU A 1 376 ? 15.256 16.790 -44.336 1.00 53.94 376 LEU A C 1
ATOM 2984 O O . LEU A 1 376 ? 15.487 16.080 -43.365 1.00 53.94 376 LEU A O 1
ATOM 2988 N N . ILE A 1 377 ? 15.475 18.110 -44.329 1.00 57.59 377 ILE A N 1
ATOM 2989 C CA . ILE A 1 377 ? 15.983 18.849 -43.162 1.00 57.59 377 ILE A CA 1
ATOM 2990 C C . ILE A 1 377 ? 15.012 18.731 -41.981 1.00 57.59 377 ILE A C 1
ATOM 2992 O O . ILE A 1 377 ? 15.445 18.431 -40.869 1.00 57.59 377 ILE A O 1
ATOM 2996 N N . ALA A 1 378 ? 13.709 18.892 -42.216 1.00 58.81 378 ALA A N 1
ATOM 2997 C CA . ALA A 1 378 ? 12.697 18.757 -41.173 1.00 58.81 378 ALA A CA 1
ATOM 2998 C C . ALA A 1 378 ? 12.667 17.338 -40.577 1.00 58.81 378 ALA A C 1
ATOM 3000 O O . ALA A 1 378 ? 12.620 17.162 -39.358 1.00 58.81 378 ALA A O 1
ATOM 3001 N N . TRP A 1 379 ? 12.806 16.317 -41.428 1.00 62.06 379 TRP A N 1
ATOM 3002 C CA . TRP A 1 379 ? 12.889 14.919 -41.006 1.00 62.06 379 TRP A CA 1
ATOM 3003 C C . TRP A 1 379 ? 14.176 14.615 -40.216 1.00 62.06 379 TRP A C 1
ATOM 3005 O O . TRP A 1 379 ? 14.124 13.940 -39.185 1.00 62.06 379 TRP A O 1
ATOM 3015 N N . CYS A 1 380 ? 15.326 15.169 -40.630 1.00 56.84 380 CYS A N 1
ATOM 3016 C CA . CYS A 1 380 ? 16.577 15.117 -39.858 1.00 56.84 380 CYS A CA 1
ATOM 3017 C C . CYS A 1 380 ? 16.398 15.713 -38.463 1.00 56.84 380 CYS A C 1
ATOM 3019 O O . CYS A 1 380 ? 16.864 15.139 -37.480 1.00 56.84 380 CYS A O 1
ATOM 3021 N N . MET A 1 381 ? 15.746 16.876 -38.384 1.00 56.94 381 MET A N 1
ATOM 3022 C CA . MET A 1 381 ? 15.525 17.599 -37.136 1.00 56.94 381 MET A CA 1
ATOM 3023 C C . MET A 1 381 ? 14.635 16.804 -36.185 1.00 56.94 381 MET A C 1
ATOM 3025 O O . MET A 1 381 ? 14.982 16.680 -35.017 1.00 56.94 381 MET A O 1
ATOM 3029 N N . LEU A 1 382 ? 13.558 16.187 -36.677 1.00 61.00 382 LEU A N 1
ATOM 3030 C CA . LEU A 1 382 ? 12.711 15.293 -35.878 1.00 61.00 382 LEU A CA 1
ATOM 3031 C C . LEU A 1 382 ? 13.498 14.107 -35.306 1.00 61.00 382 LEU A C 1
ATOM 3033 O O . LEU A 1 382 ? 13.335 13.748 -34.139 1.00 61.00 382 LEU A O 1
ATOM 3037 N N . ARG A 1 383 ? 14.402 13.520 -36.098 1.00 57.78 383 ARG A N 1
ATOM 3038 C CA . ARG A 1 383 ? 15.259 12.416 -35.642 1.00 57.78 383 ARG A CA 1
ATOM 3039 C C . ARG A 1 383 ? 16.315 12.865 -34.636 1.00 57.78 383 ARG A C 1
ATOM 3041 O O . ARG A 1 383 ? 16.508 12.178 -33.635 1.00 57.78 383 ARG A O 1
ATOM 3048 N N . LEU A 1 384 ? 16.944 14.018 -34.854 1.00 52.19 384 LEU A N 1
ATOM 3049 C CA . LEU A 1 384 ? 17.886 14.622 -33.909 1.00 52.19 384 LEU A CA 1
ATOM 3050 C C . LEU A 1 384 ? 17.202 15.017 -32.597 1.00 52.19 384 LEU A C 1
ATOM 3052 O O . LEU A 1 384 ? 17.743 14.720 -31.540 1.00 52.19 384 LEU A O 1
ATOM 3056 N N . LEU A 1 385 ? 15.997 15.590 -32.638 1.00 54.47 385 LEU A N 1
ATOM 3057 C CA . LEU A 1 385 ? 15.195 15.899 -31.449 1.00 54.47 385 LEU A CA 1
ATOM 3058 C C . LEU A 1 385 ? 14.887 14.638 -30.643 1.00 54.47 385 LEU A C 1
ATOM 3060 O O . LEU A 1 385 ? 15.146 14.623 -29.446 1.00 54.47 385 LEU A O 1
ATOM 3064 N N . SER A 1 386 ? 14.472 13.547 -31.300 1.00 51.69 386 SER A N 1
ATOM 3065 C CA . SER A 1 386 ? 14.248 12.265 -30.611 1.00 51.69 386 SER A CA 1
ATOM 3066 C C . SER A 1 386 ? 15.525 11.673 -29.990 1.00 51.69 386 SER A C 1
ATOM 3068 O O . SER A 1 386 ? 15.463 10.885 -29.050 1.00 51.69 386 SER A O 1
ATOM 3070 N N . LEU A 1 387 ? 16.700 12.050 -30.510 1.00 45.28 387 LEU A N 1
ATOM 3071 C CA . LEU A 1 387 ? 18.008 11.658 -29.981 1.00 45.28 387 LEU A CA 1
ATOM 3072 C C . LEU A 1 387 ? 18.490 12.575 -28.843 1.00 45.28 387 LEU A C 1
ATOM 3074 O O . LEU A 1 387 ? 19.262 12.135 -27.995 1.00 45.28 387 LEU A O 1
ATOM 3078 N N . VAL A 1 388 ? 18.050 13.837 -28.832 1.00 44.00 388 VAL A N 1
ATOM 3079 C CA . VAL A 1 388 ? 18.537 14.922 -27.958 1.00 44.00 388 VAL A CA 1
ATOM 3080 C C . VAL A 1 388 ? 17.509 15.316 -26.885 1.00 44.00 388 VAL A C 1
ATOM 3082 O O . VAL A 1 388 ? 17.804 16.163 -26.047 1.00 44.00 388 VAL A O 1
ATOM 3085 N N . GLU A 1 389 ? 16.346 14.658 -26.820 1.00 44.06 389 GLU A N 1
ATOM 3086 C CA . GLU A 1 389 ? 15.195 14.900 -25.917 1.00 44.06 389 GLU A CA 1
ATOM 3087 C C . GLU A 1 389 ? 15.492 14.905 -24.397 1.00 44.06 389 GLU A C 1
ATOM 3089 O O . GLU A 1 389 ? 14.596 15.037 -23.571 1.00 44.06 389 GLU A O 1
ATOM 3094 N N . THR A 1 390 ? 16.760 14.832 -23.991 1.00 40.69 390 THR A N 1
ATOM 3095 C CA . THR A 1 390 ? 17.220 15.091 -22.620 1.00 40.69 390 THR A CA 1
ATOM 3096 C C . THR A 1 390 ? 17.975 16.417 -22.418 1.00 40.69 390 THR A C 1
ATOM 3098 O O . THR A 1 390 ? 18.340 16.696 -21.278 1.00 40.69 390 THR A O 1
ATOM 3101 N N . CYS A 1 391 ? 18.230 17.251 -23.441 1.00 39.53 391 CYS A N 1
ATOM 3102 C CA . CYS A 1 391 ? 19.183 18.375 -23.307 1.00 39.53 391 CYS A CA 1
ATOM 3103 C C . CYS A 1 391 ? 18.875 19.698 -24.050 1.00 39.53 391 CYS A C 1
ATOM 3105 O O . CYS A 1 391 ? 19.769 20.534 -24.111 1.00 39.53 391 CYS A O 1
ATOM 3107 N N . LEU A 1 392 ? 17.682 19.961 -24.598 1.00 44.59 392 LEU A N 1
ATOM 3108 C CA . LEU A 1 392 ? 17.408 21.265 -25.242 1.00 44.59 392 LEU A CA 1
ATOM 3109 C C . LEU A 1 392 ? 16.810 22.296 -24.270 1.00 44.59 392 LEU A C 1
ATOM 3111 O O . LEU A 1 392 ? 15.728 22.098 -23.721 1.00 44.59 392 LEU A O 1
ATOM 3115 N N . SER A 1 393 ? 17.493 23.430 -24.085 1.00 46.91 393 SER A N 1
ATOM 3116 C CA . SER A 1 393 ? 16.959 24.590 -23.367 1.00 46.91 393 SER A CA 1
ATOM 3117 C C . SER A 1 393 ? 15.989 25.397 -24.244 1.00 46.91 393 SER A C 1
ATOM 3119 O O . SER A 1 393 ? 16.188 25.576 -25.446 1.00 46.91 393 SER A O 1
ATOM 3121 N N . VAL A 1 394 ? 14.946 25.941 -23.609 1.00 39.84 394 VAL A N 1
ATOM 3122 C CA . VAL A 1 394 ? 13.851 26.715 -24.232 1.00 39.84 394 VAL A CA 1
ATOM 3123 C C . VAL A 1 394 ? 14.347 27.908 -25.074 1.00 39.84 394 VAL A C 1
ATOM 3125 O O . VAL A 1 394 ? 13.680 28.305 -26.025 1.00 39.84 394 VAL A O 1
ATOM 3128 N N . ARG A 1 395 ? 15.528 28.469 -24.769 1.00 41.81 395 ARG A N 1
ATOM 3129 C CA . ARG A 1 395 ? 16.125 29.582 -25.532 1.00 41.81 395 ARG A CA 1
ATOM 3130 C C . ARG A 1 395 ? 16.637 29.166 -26.911 1.00 41.81 395 ARG A C 1
ATOM 3132 O O . ARG A 1 395 ? 16.415 29.905 -27.864 1.00 41.81 395 ARG A O 1
ATOM 3139 N N . GLY A 1 396 ? 17.258 27.990 -27.024 1.00 50.00 396 GLY A N 1
ATOM 3140 C CA . GLY A 1 396 ? 17.788 27.503 -28.300 1.00 50.00 396 GLY A CA 1
ATOM 3141 C C . GLY A 1 396 ? 16.675 27.195 -29.303 1.00 50.00 396 GLY A C 1
ATOM 3142 O O . GLY A 1 396 ? 16.761 27.563 -30.468 1.00 50.00 396 GLY A O 1
ATOM 3143 N N . ALA A 1 397 ? 15.570 26.611 -28.831 1.00 45.19 397 ALA A N 1
ATOM 3144 C CA . ALA A 1 397 ? 14.403 26.348 -29.672 1.00 45.19 397 ALA A CA 1
ATOM 3145 C C . ALA A 1 397 ? 13.767 27.642 -30.226 1.00 45.19 397 ALA A C 1
ATOM 3147 O O . ALA A 1 397 ? 13.370 27.679 -31.386 1.00 45.19 397 ALA A O 1
ATOM 3148 N N . ALA A 1 398 ? 13.712 28.716 -29.430 1.00 43.66 398 ALA A N 1
ATOM 3149 C CA . ALA A 1 398 ? 13.133 29.994 -29.851 1.00 43.66 398 ALA A CA 1
ATOM 3150 C C . ALA A 1 398 ? 13.973 30.722 -30.921 1.00 43.66 398 ALA A C 1
ATOM 3152 O O . ALA A 1 398 ? 13.403 31.293 -31.848 1.00 43.66 398 ALA A O 1
ATOM 3153 N N . ALA A 1 399 ? 15.309 30.672 -30.828 1.00 50.84 399 ALA A N 1
ATOM 3154 C CA . ALA A 1 399 ? 16.206 31.260 -31.829 1.00 50.84 399 ALA A CA 1
ATOM 3155 C C . ALA A 1 399 ? 16.081 30.561 -33.197 1.00 50.84 399 ALA A C 1
ATOM 3157 O O . ALA A 1 399 ? 15.971 31.224 -34.226 1.00 50.84 399 ALA A O 1
ATOM 3158 N N . LEU A 1 400 ? 15.987 29.225 -33.198 1.00 48.06 400 LEU A N 1
ATOM 3159 C CA . LEU A 1 400 ? 15.819 28.439 -34.423 1.00 48.06 400 LEU A CA 1
ATOM 3160 C C . LEU A 1 400 ? 14.474 28.692 -35.109 1.00 48.06 400 LEU A C 1
ATOM 3162 O O . LEU A 1 400 ? 14.409 28.760 -36.330 1.00 48.06 400 LEU A O 1
ATOM 3166 N N . VAL A 1 401 ? 13.399 28.825 -34.326 1.00 45.34 401 VAL A N 1
ATOM 3167 C CA . VAL A 1 401 ? 12.061 29.132 -34.853 1.00 45.34 401 VAL A CA 1
ATOM 3168 C C . VAL A 1 401 ? 12.034 30.529 -35.474 1.00 45.34 401 VAL A C 1
ATOM 3170 O O . VAL A 1 401 ? 11.515 30.679 -36.574 1.00 45.34 401 VAL A O 1
ATOM 3173 N N . GLY A 1 402 ? 12.672 31.521 -34.841 1.00 54.09 402 GLY A N 1
ATOM 3174 C CA . GLY A 1 402 ? 12.828 32.856 -35.429 1.00 54.09 402 GLY A CA 1
ATOM 3175 C C . GLY A 1 402 ? 13.571 32.830 -36.768 1.00 54.09 402 GLY A C 1
ATOM 3176 O O . GLY A 1 402 ? 13.144 33.475 -37.720 1.00 54.09 402 GLY A O 1
ATOM 3177 N N . ALA A 1 403 ? 14.623 32.014 -36.877 1.00 52.53 403 ALA A N 1
ATOM 3178 C CA . ALA A 1 403 ? 15.363 31.833 -38.124 1.00 52.53 403 ALA A CA 1
ATOM 3179 C C . ALA A 1 403 ? 14.589 31.064 -39.210 1.00 52.53 403 ALA A C 1
ATOM 3181 O O . ALA A 1 403 ? 14.959 31.156 -40.374 1.00 52.53 403 ALA A O 1
ATOM 3182 N N . LEU A 1 404 ? 13.546 30.303 -38.860 1.00 47.56 404 LEU A N 1
ATOM 3183 C CA . LEU A 1 404 ? 12.696 29.567 -39.806 1.00 47.56 404 LEU A CA 1
ATOM 3184 C C . LEU A 1 404 ? 11.480 30.381 -40.284 1.00 47.56 404 LEU A C 1
ATOM 3186 O O . LEU A 1 404 ? 11.012 30.149 -41.397 1.00 47.56 404 LEU A O 1
ATOM 3190 N N . ASP A 1 405 ? 10.983 31.325 -39.476 1.00 45.16 405 ASP A N 1
ATOM 3191 C CA . ASP A 1 405 ? 9.851 32.204 -39.825 1.00 45.16 405 ASP A CA 1
ATOM 3192 C C . ASP A 1 405 ? 10.244 33.341 -40.793 1.00 45.16 405 ASP A C 1
ATOM 3194 O O . ASP A 1 405 ? 9.389 33.937 -41.455 1.00 45.16 405 ASP A O 1
ATOM 3198 N N . GLU A 1 406 ? 11.537 33.643 -40.940 1.00 51.44 406 GLU A N 1
ATOM 3199 C CA . GLU A 1 406 ? 11.999 34.597 -41.946 1.00 51.44 406 GLU A CA 1
ATOM 3200 C C . GLU A 1 406 ? 11.922 33.981 -43.354 1.00 51.44 406 GLU A C 1
ATOM 3202 O O . GLU A 1 406 ? 12.673 33.073 -43.702 1.00 51.44 406 GLU A O 1
ATOM 3207 N N . SER A 1 407 ? 11.054 34.533 -44.213 1.00 41.12 407 SER A N 1
ATOM 3208 C CA . SER A 1 407 ? 10.826 34.112 -45.618 1.00 41.12 407 SER A CA 1
ATOM 3209 C C . SER A 1 407 ? 12.065 34.058 -46.543 1.00 41.12 407 SER A C 1
ATOM 3211 O O . SER A 1 407 ? 11.944 33.713 -47.717 1.00 41.12 407 SER A O 1
ATOM 3213 N N . ALA A 1 408 ? 13.256 34.384 -46.032 1.00 46.28 408 ALA A N 1
ATOM 3214 C CA . ALA A 1 408 ? 14.539 34.368 -46.730 1.00 46.28 408 ALA A CA 1
ATOM 3215 C C . ALA A 1 408 ? 15.588 33.440 -46.078 1.00 46.28 408 ALA A C 1
ATOM 3217 O O . ALA A 1 408 ? 16.770 33.502 -46.430 1.00 46.28 408 ALA A O 1
ATOM 3218 N N . ALA A 1 409 ? 15.190 32.584 -45.134 1.00 54.19 409 ALA A N 1
ATOM 3219 C CA . ALA A 1 409 ? 16.102 31.681 -44.446 1.00 54.19 409 ALA A CA 1
ATOM 3220 C C . ALA A 1 409 ? 16.736 30.673 -45.416 1.00 54.19 409 ALA A C 1
ATOM 3222 O O . ALA A 1 409 ? 16.095 29.745 -45.912 1.00 54.19 409 ALA A O 1
ATOM 3223 N N . THR A 1 410 ? 18.027 30.847 -45.701 1.00 62.75 410 THR A N 1
ATOM 3224 C CA . THR A 1 410 ? 18.770 29.886 -46.521 1.00 62.75 410 THR A CA 1
ATOM 3225 C C . THR A 1 410 ? 19.111 28.636 -45.698 1.00 62.75 410 THR A C 1
ATOM 3227 O O . THR A 1 410 ? 19.301 28.740 -44.483 1.00 62.75 410 THR A O 1
ATOM 3230 N N . PRO A 1 411 ? 19.291 27.457 -46.327 1.00 54.12 411 PRO A N 1
ATOM 3231 C CA . PRO A 1 411 ? 19.764 26.256 -45.633 1.00 54.12 411 PRO A CA 1
ATOM 3232 C C . PRO A 1 411 ? 21.050 26.479 -44.819 1.00 54.12 411 PRO A C 1
ATOM 3234 O O . PRO A 1 411 ? 21.222 25.879 -43.763 1.00 54.12 411 PRO A O 1
ATOM 3237 N N . ALA A 1 412 ? 21.931 27.377 -45.273 1.00 57.97 412 ALA A N 1
ATOM 3238 C CA . ALA A 1 412 ? 23.144 27.753 -44.551 1.00 57.97 412 ALA A CA 1
ATOM 3239 C C . ALA A 1 412 ? 22.848 28.541 -43.262 1.00 57.97 412 ALA A C 1
ATOM 3241 O O . ALA A 1 412 ? 23.506 28.318 -42.249 1.00 57.97 412 ALA A O 1
ATOM 3242 N N . THR A 1 413 ? 21.850 29.429 -43.278 1.00 59.97 413 THR A N 1
ATOM 3243 C CA . THR A 1 413 ? 21.410 30.182 -42.092 1.00 59.97 413 THR A CA 1
ATOM 3244 C C . THR A 1 413 ? 20.835 29.237 -41.038 1.00 59.97 413 THR A C 1
ATOM 3246 O O . THR A 1 413 ? 21.234 29.291 -39.880 1.00 59.97 413 THR A O 1
ATOM 3249 N N . ILE A 1 414 ? 19.981 28.299 -41.460 1.00 58.19 414 ILE A N 1
ATOM 3250 C CA . ILE A 1 414 ? 19.369 27.297 -40.575 1.00 58.19 414 ILE A CA 1
ATOM 3251 C C . ILE A 1 414 ? 20.448 26.405 -39.942 1.00 58.19 414 ILE A C 1
ATOM 3253 O O . ILE A 1 414 ? 20.437 26.186 -38.734 1.00 58.19 414 ILE A O 1
ATOM 3257 N N . LEU A 1 415 ? 21.415 25.926 -40.733 1.00 57.47 415 LEU A N 1
ATOM 3258 C CA . LEU A 1 415 ? 22.507 25.083 -40.232 1.00 57.47 415 LEU A CA 1
ATOM 3259 C C . LEU A 1 415 ? 23.431 25.820 -39.248 1.00 57.47 415 LEU A C 1
ATOM 3261 O O . LEU A 1 415 ? 23.890 25.208 -38.286 1.00 57.47 415 LEU A O 1
ATOM 3265 N N . ARG A 1 416 ? 23.674 27.122 -39.444 1.00 62.81 416 ARG A N 1
ATOM 3266 C CA . ARG A 1 416 ? 24.464 27.943 -38.508 1.00 62.81 416 ARG A CA 1
ATOM 3267 C C . ARG A 1 416 ? 23.752 28.167 -37.177 1.00 62.81 416 ARG A C 1
ATOM 3269 O O . ARG A 1 416 ? 24.389 28.091 -36.130 1.00 62.81 416 ARG A O 1
ATOM 3276 N N . GLU A 1 417 ? 22.442 28.386 -37.201 1.00 63.19 417 GLU A N 1
ATOM 3277 C CA . GLU A 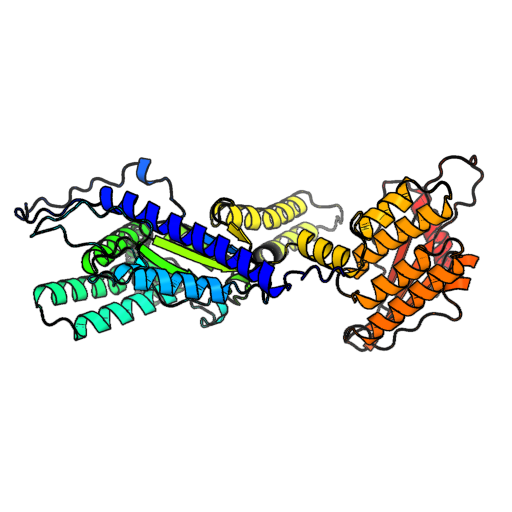1 417 ? 21.646 28.486 -35.972 1.00 63.19 417 GLU A CA 1
ATOM 3278 C C . GLU A 1 417 ? 21.588 27.141 -35.233 1.00 63.19 417 GLU A C 1
ATOM 3280 O O . GLU A 1 417 ? 21.746 27.087 -34.014 1.00 63.19 417 GLU A O 1
ATOM 3285 N N . MET A 1 418 ? 21.473 26.024 -35.961 1.00 58.69 418 MET A N 1
ATOM 3286 C CA . MET A 1 418 ? 21.588 24.684 -35.370 1.00 58.69 418 MET A CA 1
ATOM 3287 C C . MET A 1 418 ? 22.946 24.459 -34.698 1.00 58.69 418 MET A C 1
ATOM 3289 O O . MET A 1 418 ? 23.001 23.938 -33.584 1.00 58.69 418 MET A O 1
ATOM 3293 N N . GLU A 1 419 ? 24.037 24.851 -35.357 1.00 65.12 419 GLU A N 1
ATOM 3294 C CA . GLU A 1 419 ? 25.387 24.799 -34.796 1.00 65.12 419 GLU A CA 1
ATOM 3295 C C . GLU A 1 419 ? 25.485 25.615 -33.498 1.00 65.12 419 GLU A C 1
ATOM 3297 O O . GLU A 1 419 ? 25.959 25.096 -32.483 1.00 65.12 419 GLU A O 1
ATOM 3302 N N . ALA A 1 420 ? 24.970 26.848 -33.492 1.00 64.25 420 ALA A N 1
ATOM 3303 C CA . ALA A 1 420 ? 24.965 27.705 -32.310 1.00 64.25 420 ALA A CA 1
ATOM 3304 C C . ALA A 1 420 ? 24.211 27.064 -31.131 1.00 64.25 420 ALA A C 1
ATOM 3306 O O . ALA A 1 420 ? 24.707 27.071 -30.003 1.00 64.25 420 ALA A O 1
ATOM 3307 N N . ILE A 1 421 ? 23.062 26.436 -31.394 1.00 58.84 421 ILE A N 1
ATOM 3308 C CA . ILE A 1 421 ? 22.244 25.766 -30.373 1.00 58.84 421 ILE A CA 1
ATOM 3309 C C . ILE A 1 421 ? 22.947 24.528 -29.822 1.00 58.84 421 ILE A C 1
ATOM 3311 O O . ILE A 1 421 ? 22.982 24.340 -28.607 1.00 58.84 421 ILE A O 1
ATOM 3315 N N . ILE A 1 422 ? 23.530 23.692 -30.686 1.00 59.06 422 ILE A N 1
ATOM 3316 C CA . ILE A 1 422 ? 24.277 22.498 -30.265 1.00 59.06 422 ILE A CA 1
ATOM 3317 C C . ILE A 1 422 ? 25.446 22.904 -29.360 1.00 59.06 422 ILE A C 1
ATOM 3319 O O . ILE A 1 422 ? 25.635 22.311 -28.295 1.00 59.06 422 ILE A O 1
ATOM 3323 N N . LEU A 1 423 ? 26.191 23.948 -29.737 1.00 62.78 423 LEU A N 1
ATOM 3324 C CA . LEU A 1 423 ? 27.301 24.477 -28.943 1.00 62.78 423 LEU A CA 1
ATOM 3325 C C . LEU A 1 423 ? 26.837 25.110 -27.621 1.00 62.78 423 LEU A C 1
ATOM 3327 O O . LEU A 1 423 ? 27.519 24.969 -26.604 1.00 62.78 423 LEU A O 1
ATOM 3331 N N . GLU A 1 424 ? 25.692 25.794 -27.596 1.00 59.88 424 GLU A N 1
ATOM 3332 C CA . GLU A 1 424 ? 25.129 26.364 -26.368 1.00 59.88 424 GLU A CA 1
ATOM 3333 C C . GLU A 1 424 ? 24.668 25.266 -25.396 1.00 59.88 424 GLU A C 1
ATOM 3335 O O . GLU A 1 424 ? 25.017 25.307 -24.216 1.00 59.88 424 GLU A O 1
ATOM 3340 N N . GLN A 1 425 ? 23.954 24.240 -25.874 1.00 55.50 425 GLN A N 1
ATOM 3341 C CA . GLN A 1 425 ? 23.505 23.131 -25.019 1.00 55.50 425 GLN A CA 1
ATOM 3342 C C . GLN A 1 425 ? 24.666 22.290 -24.496 1.00 55.50 425 GLN A C 1
ATOM 3344 O O . GLN A 1 425 ? 24.665 21.884 -23.333 1.00 55.50 425 GLN A O 1
ATOM 3349 N N . ALA A 1 426 ? 25.686 22.078 -25.327 1.00 56.47 426 ALA A N 1
ATOM 3350 C CA . ALA A 1 426 ? 26.929 21.449 -24.914 1.00 56.47 426 ALA A CA 1
ATOM 3351 C C . ALA A 1 426 ? 27.578 22.166 -23.721 1.00 56.47 426 ALA A C 1
ATOM 3353 O O . ALA A 1 426 ? 28.050 21.512 -22.800 1.00 56.47 426 ALA A O 1
ATOM 3354 N N . ARG A 1 427 ? 27.561 23.507 -23.701 1.00 56.59 427 ARG A N 1
ATOM 3355 C CA . ARG A 1 427 ? 28.095 24.299 -22.578 1.00 56.59 427 ARG A CA 1
ATOM 3356 C C . ARG A 1 427 ? 27.257 24.184 -21.306 1.00 56.59 427 ARG A C 1
ATOM 3358 O O . ARG A 1 427 ? 27.804 24.311 -20.215 1.00 56.59 427 ARG A O 1
ATOM 3365 N N . LEU A 1 428 ? 25.944 24.003 -21.437 1.00 47.66 428 LEU A N 1
ATOM 3366 C CA . LEU A 1 428 ? 25.011 23.963 -20.307 1.00 47.66 428 LEU A CA 1
ATOM 3367 C C . LEU A 1 428 ? 24.895 22.574 -19.667 1.00 47.66 428 LEU A C 1
ATOM 3369 O O . LEU A 1 428 ? 24.436 22.462 -18.531 1.00 47.66 428 LEU A O 1
ATOM 3373 N N . SER A 1 429 ? 25.299 21.521 -20.376 1.00 49.03 429 SER A N 1
ATOM 3374 C CA . SER A 1 429 ? 25.180 20.147 -19.905 1.00 49.03 429 SER A CA 1
ATOM 3375 C C . SER A 1 429 ? 26.510 19.630 -19.340 1.00 49.03 429 SER A C 1
ATOM 3377 O O . SER A 1 429 ? 27.490 19.532 -20.078 1.00 49.03 429 SER A O 1
ATOM 3379 N N . PRO A 1 430 ? 26.567 19.213 -18.059 1.00 46.00 430 PRO A N 1
ATOM 3380 C CA . PRO A 1 430 ? 27.800 18.718 -17.435 1.00 46.00 430 PRO A CA 1
ATOM 3381 C C . PRO A 1 430 ? 28.323 17.408 -18.054 1.00 46.00 430 PRO A C 1
ATOM 3383 O O . PRO A 1 430 ? 29.455 17.014 -17.788 1.00 46.00 430 PRO A O 1
ATOM 3386 N N . ARG A 1 431 ? 27.516 16.748 -18.898 1.00 43.91 431 ARG A N 1
ATOM 3387 C CA . ARG A 1 431 ? 27.848 15.505 -19.613 1.00 43.91 431 ARG A CA 1
ATOM 3388 C C . ARG A 1 431 ? 28.726 15.697 -20.845 1.00 43.91 431 ARG A C 1
ATOM 3390 O O . ARG A 1 431 ? 29.302 14.723 -21.327 1.00 43.91 431 ARG A O 1
ATOM 3397 N N . PHE A 1 432 ? 28.791 16.914 -21.378 1.00 47.31 432 PHE A N 1
ATOM 3398 C CA . PHE A 1 432 ? 29.482 17.213 -22.625 1.00 47.31 432 PHE A CA 1
ATOM 3399 C C . PHE A 1 432 ? 30.644 18.160 -22.337 1.00 47.31 432 PHE A C 1
ATOM 3401 O O . PHE A 1 432 ? 30.482 19.372 -22.246 1.00 47.31 432 PHE A O 1
ATOM 3408 N N . VAL A 1 433 ? 31.843 17.600 -22.180 1.00 46.91 433 VAL A N 1
ATOM 3409 C CA . VAL A 1 433 ? 33.053 18.387 -21.935 1.00 46.91 433 VAL A CA 1
ATOM 3410 C C . VAL A 1 433 ? 33.765 18.606 -23.269 1.00 46.91 433 VAL A C 1
ATOM 3412 O O . VAL A 1 433 ? 34.104 17.645 -23.953 1.00 46.91 433 VAL A O 1
ATOM 3415 N N . ASN A 1 434 ? 34.020 19.864 -23.642 1.00 51.56 434 ASN A N 1
ATOM 3416 C CA . ASN A 1 434 ? 34.746 20.246 -24.865 1.00 51.56 434 ASN A CA 1
ATOM 3417 C C . ASN A 1 434 ? 34.144 19.657 -26.154 1.00 51.56 434 ASN A C 1
ATOM 3419 O O . ASN A 1 434 ? 34.736 18.783 -26.790 1.00 51.56 434 ASN A O 1
ATOM 3423 N N . VAL A 1 435 ? 32.958 20.140 -26.535 1.00 53.78 435 VAL A N 1
ATOM 3424 C CA . VAL A 1 435 ? 32.381 19.843 -27.853 1.00 53.78 435 VAL A CA 1
ATOM 3425 C C . VAL A 1 435 ? 33.148 20.609 -28.928 1.00 53.78 435 VAL A C 1
ATOM 3427 O O . VAL A 1 435 ? 33.253 21.833 -28.873 1.00 53.78 435 VAL A O 1
ATOM 3430 N N . GLU A 1 436 ? 33.681 19.873 -29.897 1.00 59.50 436 GLU A N 1
ATOM 3431 C CA . GLU A 1 436 ? 34.383 20.382 -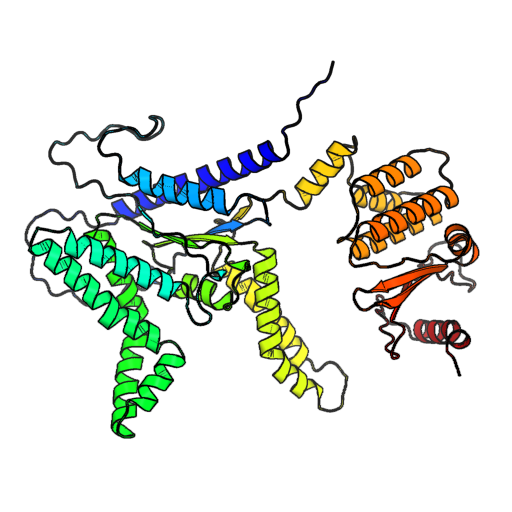31.069 1.00 59.50 436 GLU A CA 1
ATOM 3432 C C . GLU A 1 436 ? 33.562 20.031 -32.311 1.00 59.50 436 GLU A C 1
ATOM 3434 O O . GLU A 1 436 ? 33.337 18.855 -32.619 1.00 59.50 436 GLU A O 1
ATOM 3439 N N . LEU A 1 437 ? 33.122 21.056 -33.034 1.00 60.97 437 LEU A N 1
ATOM 3440 C CA . LEU A 1 437 ? 32.623 20.899 -34.395 1.00 60.97 437 LEU A CA 1
ATOM 3441 C C . LEU A 1 437 ? 33.800 21.078 -35.362 1.00 60.97 437 LEU A C 1
ATOM 3443 O O . LEU A 1 437 ? 34.726 21.846 -35.090 1.00 60.97 437 LEU A O 1
ATOM 3447 N N . GLY A 1 438 ? 33.797 20.335 -36.471 1.00 61.62 438 GLY A N 1
ATOM 3448 C CA . GLY A 1 438 ? 34.798 20.513 -37.527 1.00 61.62 438 GLY A CA 1
ATOM 3449 C C . GLY A 1 438 ? 34.781 21.940 -38.103 1.00 61.62 438 GLY A C 1
ATOM 3450 O O . GLY A 1 438 ? 33.807 22.662 -37.906 1.00 61.62 438 GLY A O 1
ATOM 3451 N N . PRO A 1 439 ? 35.833 22.376 -38.818 1.00 53.41 439 PRO A N 1
ATOM 3452 C CA . PRO A 1 439 ? 35.852 23.703 -39.429 1.00 53.41 439 PRO A CA 1
ATOM 3453 C C . PRO A 1 439 ? 34.719 23.839 -40.460 1.00 53.41 439 PRO A C 1
ATOM 3455 O O . PRO A 1 439 ? 34.686 23.093 -41.436 1.00 53.41 439 PRO A O 1
ATOM 3458 N N . ASP A 1 440 ? 33.820 24.800 -40.223 1.00 65.31 440 ASP A N 1
ATOM 3459 C CA . ASP A 1 440 ? 32.640 25.122 -41.045 1.00 65.31 440 ASP A CA 1
ATOM 3460 C C . ASP A 1 440 ? 31.683 23.924 -41.263 1.00 65.31 440 ASP A C 1
ATOM 3462 O O . ASP A 1 440 ? 31.529 23.414 -42.380 1.00 65.31 440 ASP A O 1
ATOM 3466 N N . PRO A 1 441 ? 31.038 23.426 -40.189 1.00 60.47 441 PRO A N 1
ATOM 3467 C CA . PRO A 1 441 ? 30.231 22.207 -40.232 1.00 60.47 441 PRO A CA 1
ATOM 3468 C C . PRO A 1 441 ? 28.966 22.386 -41.080 1.00 60.47 441 PRO A C 1
ATOM 3470 O O . PRO A 1 441 ? 28.493 21.422 -41.683 1.00 60.47 441 PRO A O 1
ATOM 3473 N N . ALA A 1 442 ? 28.452 23.615 -41.190 1.00 56.44 442 ALA A N 1
ATOM 3474 C CA . ALA A 1 442 ? 27.357 23.956 -42.089 1.00 56.44 442 ALA A CA 1
ATOM 3475 C C . ALA A 1 442 ? 27.760 23.769 -43.562 1.00 56.44 442 ALA A C 1
ATOM 3477 O O . ALA A 1 442 ? 27.029 23.130 -44.321 1.00 56.44 442 ALA A O 1
ATOM 3478 N N . GLN A 1 443 ? 28.939 24.257 -43.963 1.00 61.81 443 GLN A N 1
ATOM 3479 C CA . GLN A 1 443 ? 29.446 24.073 -45.323 1.00 61.81 443 GLN A CA 1
ATOM 3480 C C . GLN A 1 443 ? 29.820 22.608 -45.599 1.00 61.81 443 GLN A C 1
ATOM 3482 O O . GLN A 1 443 ? 29.491 22.079 -46.659 1.00 61.81 443 GLN A O 1
ATOM 3487 N N . ALA A 1 444 ? 30.418 21.905 -44.631 1.00 61.91 444 ALA A N 1
ATOM 3488 C CA . ALA A 1 444 ? 30.713 20.474 -44.747 1.00 61.91 444 ALA A CA 1
ATOM 3489 C C . ALA A 1 444 ? 29.440 19.618 -44.905 1.00 61.91 444 ALA A C 1
ATOM 3491 O O . ALA A 1 444 ? 29.414 18.688 -45.719 1.00 61.91 444 ALA A O 1
ATOM 3492 N N . TRP A 1 445 ? 28.364 19.965 -44.193 1.00 57.59 445 TRP A N 1
ATOM 3493 C CA . TRP A 1 445 ? 27.058 19.332 -44.362 1.00 57.59 445 TRP A CA 1
ATOM 3494 C C . TRP A 1 445 ? 26.476 19.614 -45.752 1.00 57.59 445 TRP A C 1
ATOM 3496 O O . TRP A 1 445 ? 25.981 18.697 -46.406 1.00 57.59 445 TRP A O 1
ATOM 3506 N N . LEU A 1 446 ? 26.556 20.858 -46.234 1.00 54.78 446 LEU A N 1
ATOM 3507 C CA . LEU A 1 446 ? 26.046 21.242 -47.556 1.00 54.78 446 LEU A CA 1
ATOM 3508 C C . LEU A 1 446 ? 26.816 20.579 -48.708 1.00 54.78 446 LEU A C 1
ATOM 3510 O O . LEU A 1 446 ? 26.193 20.102 -49.658 1.00 54.78 446 LEU A O 1
ATOM 3514 N N . ASP A 1 447 ? 28.143 20.510 -48.609 1.00 58.47 447 ASP A N 1
ATOM 3515 C CA . ASP A 1 447 ? 29.011 20.015 -49.681 1.00 58.47 447 ASP A CA 1
ATOM 3516 C C . ASP A 1 447 ? 29.129 18.489 -49.700 1.00 58.47 447 ASP A C 1
ATOM 3518 O O . ASP A 1 447 ? 29.283 17.889 -50.766 1.00 58.47 447 ASP A O 1
ATOM 3522 N N . ARG A 1 448 ? 29.090 17.846 -48.526 1.00 60.59 448 ARG A N 1
ATOM 3523 C CA . ARG A 1 448 ? 29.425 16.419 -48.374 1.00 60.59 448 ARG A CA 1
ATOM 3524 C C . ARG A 1 448 ? 28.330 15.593 -47.708 1.00 60.59 448 ARG A C 1
ATOM 3526 O O . ARG A 1 448 ? 28.501 14.385 -47.578 1.00 60.59 448 ARG A O 1
ATOM 3533 N N . GLY A 1 449 ? 27.228 16.215 -47.282 1.00 58.94 449 GLY A N 1
ATOM 3534 C CA . GLY A 1 449 ? 26.174 15.533 -46.529 1.00 58.94 449 GLY A CA 1
ATOM 3535 C C . GLY A 1 449 ? 26.684 14.964 -45.206 1.00 58.94 449 GLY A C 1
ATOM 3536 O O . GLY A 1 449 ? 26.216 13.912 -44.783 1.00 58.94 449 GLY A O 1
ATOM 3537 N N . LEU A 1 450 ? 27.690 15.593 -44.594 1.00 58.53 450 LEU A N 1
ATOM 3538 C CA . LEU A 1 450 ? 28.388 15.045 -43.437 1.00 58.53 450 LEU A CA 1
ATOM 3539 C C . LEU A 1 450 ? 28.373 16.042 -42.277 1.00 58.53 450 LEU A C 1
ATOM 3541 O O . LEU A 1 450 ? 28.910 17.140 -42.408 1.00 58.53 450 LEU A O 1
ATOM 3545 N N . LEU A 1 451 ? 27.799 15.640 -41.139 1.00 59.75 451 LEU A N 1
ATOM 3546 C CA . LEU A 1 451 ? 28.056 16.292 -39.848 1.00 59.75 451 LEU A CA 1
ATOM 3547 C C . LEU A 1 451 ? 29.032 15.463 -39.075 1.00 59.75 451 LEU A C 1
ATOM 3549 O O . LEU A 1 451 ? 28.863 14.250 -38.968 1.00 59.75 451 LEU A O 1
ATOM 3553 N N . ASP A 1 452 ? 29.962 16.137 -38.436 1.00 60.91 452 ASP A N 1
ATOM 3554 C CA . ASP A 1 452 ? 30.865 15.490 -37.520 1.00 60.91 452 ASP A CA 1
ATOM 3555 C C . ASP A 1 452 ? 30.868 16.257 -36.211 1.00 60.91 452 ASP A C 1
ATOM 3557 O O . ASP A 1 452 ? 31.194 17.445 -36.177 1.00 60.91 452 ASP A O 1
ATOM 3561 N N . ILE A 1 453 ? 30.454 15.581 -35.146 1.00 64.44 453 ILE A N 1
ATOM 3562 C CA . ILE A 1 453 ? 30.368 16.148 -33.807 1.00 64.44 453 ILE A CA 1
ATOM 3563 C C . ILE A 1 453 ? 31.294 15.335 -32.918 1.00 64.44 453 ILE A C 1
ATOM 3565 O O . ILE A 1 453 ? 31.068 14.141 -32.725 1.00 64.44 453 ILE A O 1
ATOM 3569 N N . ALA A 1 454 ? 32.320 15.964 -32.351 1.00 66.25 454 ALA A N 1
ATOM 3570 C CA . ALA A 1 454 ? 33.178 15.336 -31.355 1.00 66.25 454 ALA A CA 1
ATOM 3571 C C . ALA A 1 454 ? 32.963 15.973 -29.978 1.00 66.25 454 ALA A C 1
ATOM 3573 O O . ALA A 1 454 ? 32.773 17.180 -29.867 1.00 66.25 454 ALA A O 1
ATOM 3574 N N . TRP A 1 455 ? 33.009 15.175 -28.915 1.00 65.06 455 TRP A N 1
ATOM 3575 C CA . TRP A 1 455 ? 32.959 15.647 -27.529 1.00 65.06 455 TRP A CA 1
ATOM 3576 C C . TRP A 1 455 ? 33.761 14.732 -26.607 1.00 65.06 455 TRP A C 1
ATOM 3578 O O . TRP A 1 455 ? 34.160 13.642 -27.015 1.00 65.06 455 TRP A O 1
ATOM 3588 N N . LYS A 1 456 ? 34.011 15.150 -25.363 1.00 58.25 456 LYS A N 1
ATOM 3589 C CA . LYS A 1 456 ? 34.479 14.248 -24.303 1.00 58.25 456 LYS A CA 1
ATOM 3590 C C . LYS A 1 456 ? 33.342 13.913 -23.344 1.00 58.25 456 LYS A C 1
ATOM 3592 O O . LYS A 1 456 ? 32.587 14.804 -22.952 1.00 58.25 456 LYS A O 1
ATOM 3597 N N . ASP A 1 457 ? 33.214 12.637 -22.991 1.00 59.72 457 ASP A N 1
ATOM 3598 C CA . ASP A 1 457 ? 32.259 12.186 -21.976 1.00 59.72 457 ASP A CA 1
ATOM 3599 C C . ASP A 1 457 ? 32.730 12.521 -20.545 1.00 59.72 457 ASP A C 1
ATOM 3601 O O . ASP A 1 457 ? 33.818 13.066 -20.343 1.00 59.72 457 ASP A O 1
ATOM 3605 N N . GLU A 1 458 ? 31.916 12.183 -19.538 1.00 47.94 458 GLU A N 1
ATOM 3606 C CA . GLU A 1 458 ? 32.229 12.406 -18.113 1.00 47.94 458 GLU A CA 1
ATOM 3607 C C . GLU A 1 458 ? 33.534 11.711 -17.661 1.00 47.94 458 GLU A C 1
ATOM 3609 O O . GLU A 1 458 ? 34.162 12.143 -16.697 1.00 47.94 458 GLU A O 1
ATOM 3614 N N . GLY A 1 459 ? 33.978 10.666 -18.371 1.00 62.28 459 GLY A N 1
ATOM 3615 C CA . GLY A 1 459 ? 35.247 9.971 -18.143 1.00 62.28 459 GLY A CA 1
ATOM 3616 C C . GLY A 1 459 ? 36.431 10.556 -18.921 1.00 62.28 459 GLY A C 1
ATOM 3617 O O . GLY A 1 459 ? 37.517 9.982 -18.900 1.00 62.28 459 GLY A O 1
ATOM 3618 N N . GLY A 1 460 ? 36.237 11.670 -19.635 1.00 62.75 460 GLY A N 1
ATOM 3619 C CA . GLY A 1 460 ? 37.252 12.310 -20.472 1.00 62.75 460 GLY A CA 1
ATOM 3620 C C . GLY A 1 460 ? 37.505 11.614 -21.814 1.00 62.75 460 GLY A C 1
ATOM 3621 O O . GLY A 1 460 ? 38.410 12.036 -22.543 1.00 62.75 460 GLY A O 1
ATOM 3622 N N . ARG A 1 461 ? 36.722 10.584 -22.167 1.00 63.78 461 ARG A N 1
ATOM 3623 C CA . ARG A 1 461 ? 36.889 9.812 -23.408 1.00 63.78 461 ARG A CA 1
ATOM 3624 C C . ARG A 1 461 ? 36.322 10.578 -24.586 1.00 63.78 461 ARG A C 1
ATOM 3626 O O . ARG A 1 461 ? 35.224 11.124 -24.494 1.00 63.78 461 ARG A O 1
ATOM 3633 N N . ARG A 1 462 ? 37.043 10.597 -25.709 1.00 59.09 462 ARG A N 1
ATOM 3634 C CA . ARG A 1 462 ? 36.592 11.293 -26.919 1.00 59.09 462 ARG A CA 1
ATOM 3635 C C . ARG A 1 462 ? 35.536 10.451 -27.636 1.00 59.09 462 ARG A C 1
ATOM 3637 O O . ARG A 1 462 ? 35.805 9.346 -28.099 1.00 59.09 462 ARG A O 1
ATOM 3644 N N . VAL A 1 463 ? 34.336 10.993 -27.755 1.00 56.69 463 VAL A N 1
ATOM 3645 C CA . VAL A 1 463 ? 33.228 10.426 -28.519 1.00 56.69 463 VAL A CA 1
ATOM 3646 C C . VAL A 1 463 ? 33.051 11.260 -29.782 1.00 56.69 463 VAL A C 1
ATOM 3648 O O . VAL A 1 463 ? 33.120 12.485 -29.733 1.00 56.69 463 VAL A O 1
ATOM 3651 N N . ARG A 1 464 ? 32.863 10.607 -30.927 1.00 60.97 464 ARG A N 1
ATOM 3652 C CA . ARG A 1 464 ? 32.642 11.245 -32.226 1.00 60.97 464 ARG A CA 1
ATOM 3653 C C . ARG A 1 464 ? 31.394 10.655 -32.864 1.00 60.97 464 ARG A C 1
ATOM 3655 O O . ARG A 1 464 ? 31.340 9.456 -33.112 1.00 60.97 464 ARG A O 1
ATOM 3662 N N . ALA A 1 465 ? 30.394 11.481 -33.125 1.00 57.62 465 ALA A N 1
ATOM 3663 C CA . ALA A 1 465 ? 29.224 11.111 -33.902 1.00 57.62 465 ALA A CA 1
ATOM 3664 C C . ALA A 1 465 ? 29.341 11.717 -35.298 1.00 57.62 465 ALA A C 1
ATOM 3666 O O . ALA A 1 465 ? 29.369 12.937 -35.452 1.00 57.62 465 ALA A O 1
ATOM 3667 N N . THR A 1 466 ? 29.377 10.855 -36.307 1.00 56.06 466 THR A N 1
ATOM 3668 C CA . THR A 1 466 ? 29.371 11.260 -37.708 1.00 56.06 466 THR A CA 1
ATOM 3669 C C . THR A 1 466 ? 28.014 10.906 -38.308 1.00 56.06 466 THR A C 1
ATOM 3671 O O . THR A 1 466 ? 27.601 9.743 -38.318 1.00 56.06 466 THR A O 1
ATOM 3674 N N . CYS A 1 467 ? 27.296 11.919 -38.781 1.00 54.06 467 CYS A N 1
ATOM 3675 C CA . CYS A 1 467 ? 26.021 11.765 -39.468 1.00 54.06 467 CYS A CA 1
ATOM 3676 C C . CYS A 1 467 ? 26.263 11.877 -40.973 1.00 54.06 467 CYS A C 1
ATOM 3678 O O . CYS A 1 467 ? 26.832 12.868 -41.428 1.00 54.06 467 CYS A O 1
ATOM 3680 N N . LEU A 1 468 ? 25.860 10.857 -41.728 1.00 49.81 468 LEU A N 1
ATOM 3681 C CA . LEU A 1 468 ? 26.052 10.749 -43.172 1.00 49.81 468 LEU A CA 1
ATOM 3682 C C . LEU A 1 468 ? 24.697 10.759 -43.885 1.00 49.81 468 LEU A C 1
ATOM 3684 O O . LEU A 1 468 ? 23.817 9.936 -43.618 1.00 49.81 468 LEU A O 1
ATOM 3688 N N . LEU A 1 469 ? 24.570 11.667 -44.846 1.00 46.47 469 LEU A N 1
ATOM 3689 C CA . LEU A 1 469 ? 23.460 11.781 -45.780 1.00 46.47 469 LEU A CA 1
ATOM 3690 C C . LEU A 1 469 ? 23.901 11.223 -47.134 1.00 46.47 469 LEU A C 1
ATOM 3692 O O . LEU A 1 469 ? 24.582 11.887 -47.915 1.00 46.47 469 LEU A O 1
ATOM 3696 N N . GLY A 1 470 ? 23.523 9.977 -47.416 1.00 42.41 470 GLY A N 1
ATOM 3697 C CA . GLY A 1 470 ? 23.815 9.354 -48.702 1.00 42.41 470 GLY A CA 1
ATOM 3698 C C . GLY A 1 470 ? 22.907 9.909 -49.800 1.00 42.41 470 GLY A C 1
ATOM 3699 O O . GLY A 1 470 ? 21.687 9.770 -49.725 1.00 42.41 470 GLY A O 1
ATOM 3700 N N . ARG A 1 471 ? 23.484 10.483 -50.863 1.00 40.50 471 ARG A N 1
ATOM 3701 C CA . ARG A 1 471 ? 22.800 10.545 -52.163 1.00 40.50 471 ARG A CA 1
ATOM 3702 C C . ARG A 1 471 ? 23.061 9.232 -52.888 1.00 40.50 471 ARG A C 1
ATOM 3704 O O . ARG A 1 471 ? 24.212 8.924 -53.180 1.00 40.50 471 ARG A O 1
ATOM 3711 N N . SER A 1 472 ? 22.005 8.485 -53.201 1.00 36.88 472 SER A N 1
ATOM 3712 C CA . SER A 1 472 ? 22.102 7.407 -54.186 1.00 36.88 472 SER A CA 1
ATOM 3713 C C . SER A 1 472 ? 22.528 8.025 -55.522 1.00 36.88 472 SER A C 1
ATOM 3715 O O . SER A 1 472 ? 21.778 8.795 -56.121 1.00 36.88 472 SER A O 1
ATOM 3717 N N . GLN A 1 473 ? 23.762 7.760 -55.952 1.00 37.00 473 GLN A N 1
ATOM 3718 C CA . GLN A 1 473 ? 24.226 8.047 -57.307 1.00 37.00 473 GLN A CA 1
ATOM 3719 C C . GLN A 1 473 ? 24.088 6.787 -58.162 1.00 37.00 473 GLN A C 1
ATOM 3721 O O . GLN A 1 473 ? 25.072 6.293 -58.695 1.00 37.00 473 GLN A O 1
ATOM 3726 N N . GLU A 1 474 ? 22.875 6.267 -58.333 1.00 36.91 474 GLU A N 1
ATOM 3727 C CA . GLU A 1 474 ? 22.600 5.383 -59.464 1.00 36.91 474 GLU A CA 1
ATOM 3728 C C . GLU A 1 474 ? 21.311 5.794 -60.170 1.00 36.91 474 GLU A C 1
ATOM 3730 O O . GLU A 1 474 ? 20.328 6.208 -59.561 1.00 36.91 474 GLU A O 1
ATOM 3735 N N . ARG A 1 475 ? 21.388 5.753 -61.501 1.00 35.62 475 ARG A N 1
ATOM 3736 C CA . ARG A 1 475 ? 20.401 6.225 -62.473 1.00 35.62 475 ARG A CA 1
ATOM 3737 C C . ARG A 1 475 ? 19.032 5.576 -62.253 1.00 35.62 475 ARG A C 1
ATOM 3739 O O . ARG A 1 475 ? 18.738 4.566 -62.878 1.00 35.62 475 ARG A O 1
ATOM 3746 N N . PHE A 1 476 ? 18.168 6.204 -61.468 1.00 30.31 476 PHE A N 1
ATOM 3747 C CA . PHE A 1 476 ? 16.731 5.949 -61.492 1.00 30.31 476 PHE A CA 1
ATOM 3748 C C . PHE A 1 476 ? 15.962 7.276 -61.451 1.00 30.31 476 PHE A C 1
ATOM 3750 O O . PHE A 1 476 ? 16.476 8.296 -60.999 1.00 30.31 476 PHE A O 1
ATOM 3757 N N . ALA A 1 477 ? 14.785 7.262 -62.077 1.00 32.31 477 ALA A N 1
ATOM 3758 C CA . ALA A 1 477 ? 13.971 8.406 -62.487 1.00 32.31 477 ALA A CA 1
ATOM 3759 C C . ALA A 1 477 ? 13.677 9.430 -61.359 1.00 32.31 477 ALA A C 1
ATOM 3761 O O . ALA A 1 477 ? 13.709 9.075 -60.184 1.00 32.31 477 ALA A O 1
ATOM 3762 N N . PRO A 1 478 ? 13.363 10.700 -61.696 1.00 36.16 478 PRO A N 1
ATOM 3763 C CA . PRO A 1 478 ? 13.392 11.829 -60.758 1.00 36.16 478 PRO A CA 1
ATOM 3764 C C . PRO A 1 478 ? 12.218 11.901 -59.767 1.00 36.16 478 PRO A C 1
ATOM 3766 O O . PRO A 1 478 ? 12.055 12.914 -59.091 1.00 36.16 478 PRO A O 1
ATOM 3769 N N . GLU A 1 479 ? 11.411 10.853 -59.633 1.00 36.94 479 GLU A N 1
ATOM 3770 C CA . GLU A 1 479 ? 10.242 10.859 -58.759 1.00 36.94 479 GLU A CA 1
ATOM 3771 C C . GLU A 1 479 ? 10.267 9.603 -57.886 1.00 36.94 479 GLU A C 1
ATOM 3773 O O . GLU A 1 479 ? 10.137 8.487 -58.376 1.00 36.94 479 GLU A O 1
ATOM 3778 N N . THR A 1 480 ? 10.445 9.812 -56.577 1.00 38.62 480 THR A N 1
ATOM 3779 C CA . THR A 1 480 ? 10.478 8.815 -55.488 1.00 38.62 480 THR A CA 1
ATOM 3780 C C . THR A 1 480 ? 11.752 7.959 -55.384 1.00 38.62 480 THR A C 1
ATOM 3782 O O . THR A 1 480 ? 11.843 6.842 -55.877 1.00 38.62 480 THR A O 1
ATOM 3785 N N . THR A 1 481 ? 12.752 8.451 -54.646 1.00 32.91 481 THR A N 1
ATOM 3786 C CA . THR A 1 481 ? 13.847 7.606 -54.130 1.00 32.91 481 THR A CA 1
ATOM 3787 C C . THR A 1 481 ? 14.030 7.889 -52.636 1.00 32.91 481 THR A C 1
ATOM 3789 O O . THR A 1 481 ? 14.158 9.061 -52.269 1.00 32.91 481 THR A O 1
ATOM 3792 N N . PRO A 1 482 ? 14.019 6.876 -51.748 1.00 31.62 482 PRO A N 1
ATOM 3793 C CA . PRO A 1 482 ? 14.213 7.098 -50.320 1.00 31.62 482 PRO A CA 1
ATOM 3794 C C . PRO A 1 482 ? 15.664 7.505 -50.036 1.00 31.62 482 PRO A C 1
ATOM 3796 O O . PRO A 1 482 ? 16.615 6.866 -50.485 1.00 31.62 482 PRO A O 1
ATOM 3799 N N . VAL A 1 483 ? 15.835 8.584 -49.274 1.00 36.38 483 VAL A N 1
ATOM 3800 C CA . VAL A 1 483 ? 17.137 8.997 -48.740 1.00 36.38 483 VAL A CA 1
ATOM 3801 C C . VAL A 1 483 ? 17.430 8.140 -47.509 1.00 36.38 483 VAL A C 1
ATOM 3803 O O . VAL A 1 483 ? 16.690 8.191 -46.528 1.00 36.38 483 VAL A O 1
ATOM 3806 N N . ALA A 1 484 ? 18.492 7.334 -47.554 1.00 37.44 484 ALA A N 1
ATOM 3807 C CA . ALA A 1 484 ? 18.915 6.518 -46.419 1.00 37.44 484 ALA A CA 1
ATOM 3808 C C . ALA A 1 484 ? 19.788 7.338 -45.452 1.00 37.44 484 ALA A C 1
ATOM 3810 O O . ALA A 1 484 ? 20.767 7.965 -45.865 1.00 37.44 484 ALA A O 1
ATOM 3811 N N . PHE A 1 485 ? 19.444 7.301 -44.162 1.00 38.66 485 PHE A N 1
ATOM 3812 C CA . PHE A 1 485 ? 20.189 7.956 -43.085 1.00 38.66 485 PHE A CA 1
ATOM 3813 C C . PHE A 1 485 ? 21.131 6.994 -42.376 1.00 38.66 485 PHE A C 1
ATOM 3815 O O . PHE A 1 485 ? 20.731 5.896 -41.990 1.00 38.66 485 PHE A O 1
ATOM 3822 N N . TRP A 1 486 ? 22.352 7.461 -42.121 1.00 41.19 486 TRP A N 1
ATOM 3823 C CA . TRP A 1 486 ? 23.345 6.737 -41.338 1.00 41.19 486 TRP A CA 1
ATOM 3824 C C . TRP A 1 486 ? 23.842 7.646 -40.212 1.00 41.19 486 TRP A C 1
ATOM 3826 O O . TRP A 1 486 ? 24.457 8.678 -40.468 1.00 41.19 486 TRP A O 1
ATOM 3836 N N . ALA A 1 487 ? 23.588 7.266 -38.961 1.00 37.31 487 ALA A N 1
ATOM 3837 C CA . ALA A 1 487 ? 24.216 7.890 -37.799 1.00 37.31 487 ALA A CA 1
ATOM 3838 C C . ALA A 1 487 ? 25.222 6.897 -37.212 1.00 37.31 487 ALA A C 1
ATOM 3840 O O . ALA A 1 487 ? 24.836 5.840 -36.709 1.00 37.31 487 ALA A O 1
ATOM 3841 N N . ILE A 1 488 ? 26.511 7.217 -37.308 1.00 44.44 488 ILE A N 1
ATOM 3842 C CA . ILE A 1 488 ? 27.594 6.384 -36.784 1.00 44.44 488 ILE A CA 1
ATOM 3843 C C . ILE A 1 488 ? 28.156 7.084 -35.551 1.00 44.44 488 ILE A C 1
ATOM 3845 O O . ILE A 1 488 ? 28.733 8.164 -35.649 1.00 44.44 488 ILE A O 1
ATOM 3849 N N . VAL A 1 489 ? 27.978 6.476 -34.378 1.00 37.25 489 VAL A N 1
ATOM 3850 C CA . VAL A 1 489 ? 28.541 6.976 -33.119 1.00 37.25 489 VAL A CA 1
ATOM 3851 C C . VAL A 1 489 ? 29.755 6.124 -32.768 1.00 37.25 489 VAL A C 1
ATOM 3853 O O . VAL A 1 489 ? 29.619 4.949 -32.432 1.00 37.25 489 VAL A O 1
ATOM 3856 N N . ASN A 1 490 ? 30.940 6.720 -32.854 1.00 42.84 490 ASN A N 1
ATOM 3857 C CA . ASN A 1 490 ? 32.214 6.105 -32.506 1.00 42.84 490 ASN A CA 1
ATOM 3858 C C . ASN A 1 490 ? 32.673 6.596 -31.128 1.00 42.84 490 ASN A C 1
ATOM 3860 O O . ASN A 1 490 ? 32.842 7.795 -30.907 1.00 42.84 490 ASN A O 1
ATOM 3864 N N . VAL A 1 491 ? 32.927 5.671 -30.203 1.00 34.81 491 VAL A N 1
ATOM 3865 C CA . VAL A 1 491 ? 33.628 5.959 -28.941 1.00 34.81 491 VAL A CA 1
ATOM 3866 C C . VAL A 1 491 ? 35.089 5.578 -29.154 1.00 34.81 491 VAL A C 1
ATOM 3868 O O . VAL A 1 491 ? 35.395 4.408 -29.370 1.00 34.81 491 VAL A O 1
ATOM 3871 N N . LEU A 1 492 ? 35.990 6.561 -29.175 1.00 38.78 492 LEU A N 1
ATOM 3872 C CA . LEU A 1 492 ? 37.404 6.332 -29.467 1.00 38.78 492 LEU A CA 1
ATOM 3873 C C . LEU A 1 492 ? 38.150 6.013 -28.166 1.00 38.78 492 LEU A C 1
ATOM 3875 O O . LEU A 1 492 ? 38.716 6.909 -27.555 1.00 38.78 492 LEU A O 1
ATOM 3879 N N . ASP A 1 493 ? 38.070 4.748 -27.744 1.00 34.84 493 ASP A N 1
ATOM 3880 C CA . ASP A 1 493 ? 39.103 4.007 -26.996 1.00 34.84 493 ASP A CA 1
ATOM 3881 C C . ASP A 1 493 ? 38.637 2.545 -26.836 1.00 34.84 493 ASP A C 1
ATOM 3883 O O . ASP A 1 493 ? 37.793 2.228 -25.998 1.00 34.84 493 ASP A O 1
ATOM 3887 N N . GLY A 1 494 ? 39.158 1.654 -27.688 1.00 36.34 494 GLY A N 1
ATOM 3888 C CA . GLY A 1 494 ? 38.728 0.253 -27.802 1.00 36.34 494 GLY A CA 1
ATOM 3889 C C . GLY A 1 494 ? 37.596 0.071 -28.818 1.00 36.34 494 GLY A C 1
ATOM 3890 O O . GLY A 1 494 ? 36.468 0.508 -28.611 1.00 36.34 494 GLY A O 1
ATOM 3891 N N . VAL A 1 495 ? 37.904 -0.565 -29.952 1.00 29.67 495 VAL A N 1
ATOM 3892 C CA . VAL A 1 495 ? 36.997 -0.690 -31.103 1.00 29.67 495 VAL A CA 1
ATOM 3893 C C . VAL A 1 495 ? 35.741 -1.483 -30.723 1.00 29.67 495 VAL A C 1
ATOM 3895 O O . VAL A 1 495 ? 35.767 -2.700 -30.564 1.00 29.67 495 VAL A O 1
ATOM 3898 N N . SER A 1 496 ? 34.611 -0.792 -30.610 1.00 27.73 496 SER A N 1
ATOM 3899 C CA . SER A 1 496 ? 33.278 -1.388 -30.686 1.00 27.73 496 SER A CA 1
ATOM 3900 C C . SER A 1 496 ? 32.389 -0.487 -31.533 1.00 27.73 496 SER A C 1
ATOM 3902 O O . SER A 1 496 ? 31.825 0.497 -31.060 1.00 27.73 496 SER A O 1
ATOM 3904 N N . LEU A 1 497 ? 32.282 -0.839 -32.814 1.00 29.80 497 LEU A N 1
ATOM 3905 C CA . LEU A 1 497 ? 31.310 -0.280 -33.748 1.00 29.80 497 LEU A CA 1
ATOM 3906 C C . LEU A 1 497 ? 29.924 -0.827 -33.387 1.00 29.80 497 LEU A C 1
ATOM 3908 O O . LEU A 1 497 ? 29.640 -2.001 -33.610 1.00 29.80 497 LEU A O 1
ATOM 3912 N N . ARG A 1 498 ? 29.038 0.011 -32.840 1.00 32.06 498 ARG A N 1
ATOM 3913 C CA . ARG A 1 498 ? 27.605 -0.310 -32.764 1.00 32.06 498 ARG A CA 1
ATOM 3914 C C . ARG A 1 498 ? 26.874 0.404 -33.893 1.00 32.06 498 ARG A C 1
ATOM 3916 O O . ARG A 1 498 ? 26.472 1.555 -33.761 1.00 32.06 498 ARG A O 1
ATOM 3923 N N . LEU A 1 499 ? 26.688 -0.306 -35.002 1.00 31.17 499 LEU A N 1
ATOM 3924 C CA . LEU A 1 499 ? 25.751 0.081 -36.054 1.00 31.17 499 LEU A CA 1
ATOM 3925 C C . LEU A 1 499 ? 24.328 -0.165 -35.551 1.00 31.17 499 LEU A C 1
ATOM 3927 O O . LEU A 1 499 ? 23.920 -1.310 -35.365 1.00 31.17 499 LEU A O 1
ATOM 3931 N N . ARG A 1 500 ? 23.550 0.898 -35.340 1.00 31.72 500 ARG A N 1
ATOM 3932 C CA . ARG A 1 500 ? 22.105 0.764 -35.134 1.00 31.72 500 ARG A CA 1
ATOM 3933 C C . ARG A 1 500 ? 21.428 0.894 -36.497 1.00 31.72 500 ARG A C 1
ATOM 3935 O O . ARG A 1 500 ? 21.189 1.999 -36.972 1.00 31.72 500 ARG A O 1
ATOM 3942 N N . LYS A 1 501 ? 21.191 -0.246 -37.152 1.00 34.56 501 LYS A N 1
ATOM 3943 C CA . LYS A 1 501 ? 20.476 -0.326 -38.432 1.00 34.56 501 LYS A CA 1
ATOM 3944 C C . LYS A 1 501 ? 18.973 -0.221 -38.165 1.00 34.56 501 LYS A C 1
ATOM 3946 O O . LYS A 1 501 ? 18.409 -1.059 -37.471 1.00 34.56 501 LYS A O 1
ATOM 3951 N N . THR A 1 502 ? 18.324 0.788 -38.727 1.00 31.30 502 THR A N 1
ATOM 3952 C CA . THR A 1 502 ? 16.867 0.815 -38.903 1.00 31.30 502 THR A CA 1
ATOM 3953 C C . THR A 1 502 ? 16.604 0.911 -40.396 1.00 31.30 502 THR A C 1
ATOM 3955 O O . THR A 1 502 ? 16.849 1.979 -40.946 1.00 31.30 502 THR A O 1
ATOM 3958 N N . VAL A 1 503 ? 16.206 -0.213 -41.019 1.00 31.92 503 VAL A N 1
ATOM 3959 C CA . VAL A 1 503 ? 15.347 -0.392 -42.221 1.00 31.92 503 VAL A CA 1
ATOM 3960 C C . VAL A 1 503 ? 15.580 -1.792 -42.841 1.00 31.92 503 VAL A C 1
ATOM 3962 O O . VAL A 1 503 ? 16.679 -2.346 -42.734 1.00 31.92 503 VAL A O 1
ATOM 3965 N N . GLU A 1 504 ? 14.495 -2.331 -43.416 1.00 35.31 504 GLU A N 1
ATOM 3966 C CA . GLU A 1 504 ? 14.259 -3.646 -44.037 1.00 35.31 504 GLU A CA 1
ATOM 3967 C C . GLU A 1 504 ? 15.369 -4.198 -44.952 1.00 35.31 504 GLU A C 1
ATOM 3969 O O . GLU A 1 504 ? 16.219 -3.487 -45.489 1.00 35.31 504 GLU A O 1
ATOM 3974 N N . GLU A 1 505 ? 15.344 -5.525 -45.070 1.00 35.00 505 GLU A N 1
ATOM 3975 C CA . GLU A 1 505 ? 16.324 -6.411 -45.695 1.00 35.00 505 GLU A CA 1
ATOM 3976 C C . GLU A 1 505 ? 16.621 -6.068 -47.167 1.00 35.00 505 GLU A C 1
ATOM 3978 O O . GLU A 1 505 ? 15.776 -6.191 -48.048 1.00 35.00 505 GLU A O 1
ATOM 3983 N N . SER A 1 506 ? 17.870 -5.689 -47.448 1.00 40.53 506 SER A N 1
ATOM 3984 C CA . SER A 1 506 ? 18.467 -5.752 -48.786 1.00 40.53 506 SER A CA 1
ATOM 3985 C C . SER A 1 506 ? 19.986 -5.907 -48.657 1.00 40.53 506 SER A C 1
ATOM 3987 O O . SER A 1 506 ? 20.653 -5.110 -47.987 1.00 40.53 506 SER A O 1
ATOM 3989 N N . ASP A 1 507 ? 20.531 -6.952 -49.286 1.00 40.88 507 ASP A N 1
ATOM 3990 C CA . ASP A 1 507 ? 21.958 -7.312 -49.276 1.00 40.88 507 ASP A CA 1
ATOM 3991 C C . ASP A 1 507 ? 22.857 -6.288 -49.984 1.00 40.88 507 ASP A C 1
ATOM 3993 O O . ASP A 1 507 ? 24.061 -6.208 -49.712 1.00 40.88 507 ASP A O 1
ATOM 3997 N N . ASP A 1 508 ? 22.285 -5.459 -50.854 1.00 42.72 508 ASP A N 1
ATOM 3998 C CA . ASP A 1 508 ? 23.023 -4.428 -51.585 1.00 42.72 508 ASP A CA 1
ATOM 3999 C C . ASP A 1 508 ? 23.446 -3.272 -50.660 1.00 42.72 508 ASP A C 1
ATOM 4001 O O . ASP A 1 508 ? 24.520 -2.683 -50.819 1.00 42.72 508 ASP A O 1
ATOM 4005 N N . VAL A 1 509 ? 22.678 -3.033 -49.591 1.00 41.66 509 VAL A N 1
ATOM 4006 C CA . VAL A 1 509 ? 22.929 -1.978 -48.595 1.00 41.66 509 VAL A CA 1
ATOM 4007 C C . VAL A 1 509 ? 24.174 -2.276 -47.745 1.00 41.66 509 VAL A C 1
ATOM 4009 O O . VAL A 1 509 ? 24.945 -1.367 -47.428 1.00 41.66 509 VAL A O 1
ATOM 4012 N N . SER A 1 510 ? 24.431 -3.547 -47.418 1.00 44.19 510 SER A N 1
ATOM 4013 C CA . SER A 1 510 ? 25.632 -3.959 -46.667 1.00 44.19 510 SER A CA 1
ATOM 4014 C C . SER A 1 510 ? 26.921 -3.804 -47.483 1.00 44.19 510 SER A C 1
ATOM 4016 O O . SER A 1 510 ? 27.974 -3.470 -46.926 1.00 44.19 510 SER A O 1
ATOM 4018 N N . ARG A 1 511 ? 26.854 -3.998 -48.808 1.00 46.34 511 ARG A N 1
ATOM 4019 C CA . ARG A 1 511 ? 28.011 -3.820 -49.703 1.00 46.34 511 ARG A CA 1
ATOM 4020 C C . ARG A 1 511 ? 28.367 -2.347 -49.873 1.00 46.34 511 ARG A C 1
ATOM 4022 O O . ARG A 1 511 ? 29.546 -2.002 -49.812 1.00 46.34 511 ARG A O 1
ATOM 4029 N N . MET A 1 512 ? 27.365 -1.476 -50.001 1.00 43.19 512 MET A N 1
ATOM 4030 C CA . MET A 1 512 ? 27.574 -0.026 -50.088 1.00 43.19 512 MET A CA 1
ATOM 4031 C C . MET A 1 512 ? 28.173 0.556 -48.799 1.00 43.19 512 MET A C 1
ATOM 4033 O O . MET A 1 512 ? 29.100 1.363 -48.867 1.00 43.19 512 MET A O 1
ATOM 4037 N N . ALA A 1 513 ? 27.711 0.105 -47.626 1.00 43.12 513 ALA A N 1
ATOM 4038 C CA . ALA A 1 513 ? 28.279 0.515 -46.340 1.00 43.12 513 ALA A CA 1
ATOM 4039 C C . ALA A 1 513 ? 29.748 0.086 -46.190 1.00 43.12 513 ALA A C 1
ATOM 4041 O O . ALA A 1 513 ? 30.586 0.888 -45.784 1.00 43.12 513 ALA A O 1
ATOM 4042 N N . SER A 1 514 ? 30.082 -1.151 -46.577 1.00 46.22 514 SER A N 1
ATOM 4043 C CA . SER A 1 514 ? 31.470 -1.639 -46.549 1.00 46.22 514 SER A CA 1
ATOM 4044 C C . SER A 1 514 ? 32.383 -0.854 -47.496 1.00 46.22 514 SER A C 1
ATOM 4046 O O . SER A 1 514 ? 33.496 -0.497 -47.116 1.00 46.22 514 SER A O 1
ATOM 4048 N N . ALA A 1 515 ? 31.910 -0.523 -48.702 1.00 46.22 515 ALA A N 1
ATOM 4049 C CA . ALA A 1 515 ? 32.681 0.255 -49.673 1.00 46.22 515 ALA A CA 1
ATOM 4050 C C . ALA A 1 515 ? 32.946 1.699 -49.204 1.00 46.22 515 ALA A C 1
ATOM 4052 O O . ALA A 1 515 ? 34.045 2.215 -49.396 1.00 46.22 515 ALA A O 1
ATOM 4053 N N . ALA A 1 516 ? 31.970 2.338 -48.549 1.00 41.53 516 ALA A N 1
ATOM 4054 C CA . ALA A 1 516 ? 32.109 3.698 -48.022 1.00 41.53 516 ALA A CA 1
ATOM 4055 C C . ALA A 1 516 ? 33.006 3.781 -46.770 1.00 41.53 516 ALA A C 1
ATOM 4057 O O . ALA A 1 516 ? 33.632 4.812 -46.530 1.00 41.53 516 ALA A O 1
ATOM 4058 N N . LEU A 1 517 ? 33.079 2.705 -45.979 1.00 41.41 517 LEU A N 1
ATOM 4059 C CA . LEU A 1 517 ? 33.862 2.644 -44.739 1.00 41.41 517 LEU A CA 1
ATOM 4060 C C . LEU A 1 517 ? 35.306 2.168 -44.950 1.00 41.41 517 LEU A C 1
ATOM 4062 O O . LEU A 1 517 ? 36.176 2.498 -44.145 1.00 41.41 517 LEU A O 1
ATOM 4066 N N . SER A 1 518 ? 35.583 1.450 -46.043 1.00 42.50 518 SER A N 1
ATOM 4067 C CA . SER A 1 518 ? 36.915 0.922 -46.374 1.00 42.50 518 SER A CA 1
ATOM 4068 C C . SER A 1 518 ? 38.063 1.952 -46.383 1.00 42.50 518 SER A C 1
ATOM 4070 O O . SER A 1 518 ? 39.173 1.552 -46.042 1.00 42.50 518 SER A O 1
ATOM 4072 N N . PRO A 1 519 ? 37.873 3.240 -46.738 1.00 37.06 519 PRO A N 1
ATOM 4073 C CA . PRO A 1 519 ? 38.949 4.240 -46.691 1.00 37.06 519 PRO A CA 1
ATOM 4074 C C . PRO A 1 519 ? 39.180 4.865 -45.305 1.00 37.06 519 PRO A C 1
ATOM 4076 O O . PRO A 1 519 ? 40.150 5.595 -45.123 1.00 37.06 519 PRO A O 1
ATOM 4079 N N . LEU A 1 520 ? 38.259 4.661 -44.355 1.00 36.78 520 LEU A N 1
ATOM 4080 C CA . LEU A 1 520 ? 38.228 5.349 -43.055 1.00 36.78 520 LEU A CA 1
ATOM 4081 C C . LEU A 1 520 ? 38.708 4.471 -41.892 1.00 36.78 520 LEU A C 1
ATOM 4083 O O . LEU A 1 520 ? 38.823 4.952 -40.764 1.00 36.78 520 LEU A O 1
ATOM 4087 N N . LEU A 1 521 ? 38.987 3.198 -42.161 1.00 36.56 521 LEU A N 1
ATOM 4088 C CA . LEU A 1 521 ? 39.571 2.266 -41.207 1.00 36.56 521 LEU A CA 1
ATOM 4089 C C . LEU A 1 521 ? 41.097 2.234 -41.411 1.00 36.56 521 LEU A C 1
ATOM 4091 O O . LEU A 1 521 ? 41.547 2.219 -42.559 1.00 36.56 521 LEU A O 1
ATOM 4095 N N . PRO A 1 522 ? 41.914 2.248 -40.341 1.00 32.69 522 PRO A N 1
ATOM 4096 C CA . PRO A 1 522 ? 43.330 1.918 -40.475 1.00 32.69 522 PRO A CA 1
ATOM 4097 C C . PRO A 1 522 ? 43.482 0.463 -40.972 1.00 32.69 522 PRO A C 1
ATOM 4099 O O . PRO A 1 522 ? 42.556 -0.327 -40.765 1.00 32.69 522 PRO A O 1
ATOM 4102 N N . PRO A 1 523 ? 44.602 0.121 -41.641 1.00 37.28 523 PRO A N 1
ATOM 4103 C CA . PRO A 1 523 ? 44.825 -1.212 -42.203 1.00 37.28 523 PRO A CA 1
ATOM 4104 C C . PRO A 1 523 ? 44.776 -2.336 -41.165 1.00 37.28 523 PRO A C 1
ATOM 4106 O O . PRO A 1 523 ? 45.161 -2.088 -39.996 1.00 37.28 523 PRO A O 1
#

Solvent-accessible surface area (backbone atoms only — not comparable to full-atom values): 30032 Å² total; per-residue (Å²): 145,76,86,74,78,69,75,51,74,66,51,56,40,48,47,40,42,52,50,46,49,51,53,53,52,53,50,54,52,51,52,35,53,55,51,57,70,69,47,79,80,81,64,95,71,72,89,73,88,66,74,83,70,88,73,66,80,54,82,76,72,65,65,69,48,67,44,37,41,33,38,29,32,60,90,89,35,50,51,67,59,52,52,51,50,50,49,50,50,44,45,51,68,40,64,64,85,80,70,76,65,85,84,81,87,74,90,83,90,75,92,55,101,81,57,76,82,81,59,17,55,34,44,63,52,76,75,41,44,51,53,77,43,60,91,86,56,46,68,65,56,53,50,51,50,55,52,49,56,50,43,54,49,48,44,71,70,45,80,52,69,68,60,28,52,50,38,50,51,51,51,49,44,46,49,69,51,38,49,45,20,52,46,54,68,38,74,70,31,51,54,49,49,66,69,70,33,89,47,74,67,49,32,54,48,56,48,52,56,48,50,52,40,42,69,44,30,61,60,54,45,55,51,47,54,53,54,50,29,61,72,73,36,27,56,27,43,33,45,37,35,36,52,46,48,66,28,83,45,63,58,60,59,52,49,47,45,43,55,66,69,46,34,31,93,47,29,34,36,41,39,27,28,31,62,69,56,32,46,53,49,42,24,51,51,38,42,60,71,45,43,65,62,39,52,58,65,52,64,79,78,54,89,64,81,48,66,67,43,53,50,53,55,50,49,28,48,47,52,38,54,54,50,48,49,70,49,48,41,73,97,34,55,39,68,27,38,76,48,76,69,47,51,49,47,54,52,24,55,75,68,75,38,88,87,60,46,75,67,52,46,29,50,48,38,37,72,67,46,88,48,70,66,58,16,50,51,27,48,50,48,55,54,48,46,74,73,43,78,86,58,80,54,76,68,48,59,51,54,47,49,57,49,65,71,40,97,78,57,45,75,63,56,52,39,49,45,50,50,52,35,55,55,51,36,35,72,73,35,88,59,40,44,72,71,45,68,53,90,58,46,47,58,40,30,72,75,64,31,33,43,55,46,33,30,17,42,82,87,69,47,46,34,37,39,39,35,42,52,54,77,84,89,64,99,66,73,100,72,87,75,88,75,58,81,44,69,45,56,43,54,68,77,69,96,62,88,63,79,77,84,86,80,82,96,57,77,67,58,60,53,53,52,50,63,70,45,61,84,78,53,82,134

Secondary structure (DSSP, 8-state):
-----PPPHHHHHHHHHHHHHHHHHHHHHHHHHHHHHHS----------------PPPGGGGS----EEEEE--TTS-HHHHHHHHHHHHHHHTT-SS--S-SSSS------TT-----EEEEEPPPB-GGGS-TT--HHHHHHHHHHHHHHHHHHH---HHHHHHHHHHHHHIIIIIIHHHHTTSHHHHHHHHHH-SSHHHHHHHHHHHHHHHHHHHHHHHHHHHHHHHHHTEEEEEEEE--TTT-SS-HHHHHHHIIIII-STTEEEEEEE-HHHHHHHHHHHHHHHHHHHHHHHH-SS--S--HHHHHHHHHHHHHHHHHHHHHS-GGGEEE-SPPHHHHHHHHHHHTT--S--HHHHHHHHHHH-SSHHHHHHHHHHHHHHHHHTTS--HHHHHHHHHHHHSTT--HHHHHHHHHHHHHHHHHH-TT-EEEEEPSSHHHHHHHHSEEEEEEE-TTS-EEEEEEEE----S---SS--PPPEEEEEEEESS--------S---HHHHHHHHHHHTTTS--